Protein AF-0000000084553202 (afdb_homodimer)

Solvent-accessible surface area (backbone atoms only — not comparable to full-atom values): 31943 Å² total; per-residue (Å²): 130,77,72,73,68,42,61,58,78,82,64,84,51,64,65,49,40,56,45,45,61,64,34,61,53,46,65,11,31,56,42,36,43,31,54,36,54,50,90,89,50,60,89,74,36,32,26,21,43,35,38,32,34,42,32,64,50,54,76,93,43,52,76,84,65,47,74,71,50,74,67,50,38,50,49,51,35,64,75,45,33,73,57,29,26,34,38,41,38,33,28,66,27,53,35,38,34,39,38,33,25,40,58,40,43,35,28,56,40,51,36,40,49,76,46,42,68,52,52,51,50,27,66,76,67,73,48,78,68,46,31,41,36,34,37,31,69,15,12,37,34,40,38,27,25,60,41,78,48,76,43,42,76,48,72,82,85,80,80,71,93,64,79,84,70,71,54,60,64,53,44,41,68,68,64,36,85,58,57,46,34,38,98,85,69,40,77,27,63,71,48,28,54,50,30,54,74,67,43,55,32,68,50,22,28,50,34,50,51,49,42,63,74,74,42,90,68,88,57,49,69,58,22,54,55,45,52,70,50,58,62,88,75,26,45,67,22,24,53,49,18,37,47,44,37,20,72,69,47,51,79,87,47,44,67,59,48,56,50,47,44,55,48,48,46,55,56,41,47,69,65,73,36,58,69,13,63,34,46,43,60,38,49,46,41,48,46,17,49,43,27,30,53,47,52,54,53,48,52,49,57,71,70,102,132,80,71,72,69,41,63,60,78,80,64,84,51,64,65,48,40,55,43,47,61,64,34,61,53,46,66,11,31,57,41,36,44,32,55,36,54,50,90,91,49,60,88,74,35,30,25,21,43,34,38,33,33,40,34,66,52,50,79,92,41,51,73,84,65,47,75,71,51,71,67,50,39,49,48,50,35,65,74,43,35,74,55,27,26,33,38,40,37,33,27,67,26,53,35,36,34,39,40,33,24,42,57,39,43,35,27,57,40,48,34,40,49,75,47,42,69,52,51,50,50,27,66,75,67,73,47,78,66,45,33,42,34,34,37,32,68,14,12,36,35,40,38,28,25,59,41,78,47,75,45,43,74,49,71,78,85,79,81,71,91,62,78,81,71,77,50,58,66,60,42,39,65,68,64,38,85,58,60,46,36,38,98,85,69,41,76,28,63,70,49,29,54,50,30,55,72,66,43,56,32,67,51,22,27,50,35,51,52,49,42,62,74,72,43,89,67,87,55,48,69,59,22,54,56,46,52,69,50,59,63,88,76,27,46,66,21,24,52,50,18,37,47,45,37,20,71,67,48,48,78,86,49,44,67,58,48,56,51,46,45,54,50,48,46,53,57,41,47,69,65,74,36,57,70,13,63,34,47,42,59,39,50,46,43,49,46,16,49,43,28,28,52,47,53,55,54,48,52,48,56,71,68,101

pLDDT: mean 82.3, std 14.86, range [34.06, 97.94]

Radius of gyration: 25.88 Å; Cα contacts (8 Å, |Δi|>4): 1121; chains: 2; bounding box: 62×81×67 Å

Organism: NCBI:txid1418104

Secondary structure (DSSP, 8-state):
--GGG-SSPPPS-HHIIIIIITTTTTTEEEEEEEEE--TTS-TTS--EEEEEEE-SS-TTS-GGGS-S-HHHHHHHHHHTGGGGEEEEEEES--EEEEEE-SS--EEEEEEEE--HHHHHHHHHHTS--EEEEEEETTEEEEEEESEEEEEESSS-----------HHHHHHHHH--SSSB-TTSSB-HHHHHHHHHH--HHHHHHHHHHHHHH-----HHHHHHHHTS-HHHHHHHHHHHHHHHHHH--GGGHHHHHHHHHHHHHHHHHTT--THHHHHHHHHHHHHHHHHHHHHHHHHHHH-/--GGG-SSPPPS-HHIIIIIITTTTTTEEEEEEEEEPPTTS-TTS--EEEEEEE-SS-TTS-GGGS-S-HHHHHHHHHHTGGGGEEEEEEES--EEEEEE-SS--EEEEEEEE--HHHHHHHHHHTS--EEEEEEETTEEEEEEESEEEEEESSS-----------HHHHHHHHH--SSSB-TTSSB-HHHHHHHHHH--HHHHHHHHHHHHHH-----HHHHHHHHTS-HHHHHHHHHHHHHHHHHH--GGGHHHHHHHHHHHHHHHHHTT--THHHHHHHHHHHHHHHHHHHHHHHHHHHH-

Foldseek 3Di:
DQLLPAPDDQDPDLCCVFPASVFLQAFKFWDDWDFADDPPDDRPDTFKIKTKIQGLDPSVAPLVNDDDDPVVSNVVSVVCRLQRIKIKIFGRWDDKDDDFLPPGRTFHHKYWDDFLVLVVVCVVVVDDWIWMKTDDLTAIMIIIGRDIDMDTPDDDDDRDSDDDDNCLLVVCQVVVPCQQAHPVSHGPLVSLVVCLVDNWQVSVLSSLSCCVPPHPDQDLVSLVVLCPDACVGRVRNVLSSLLSCLVRNAPVCQVVLVVSLVNLQVRCVVVVNRNSVSHHSNVSSVRSNRSRVSVVVVVVVVVD/DQLLPAPDDQDPDLCCVQPASVFLQAFKFWDDWDFADDPPDDRPDTFKIKTKIQGLDPSVAGLVRDDDDPVVSNVVSVVCSLQRIKIKIFGRWDDKDDDFLPPGRTFHHKYWDDFLVLVVVCVVVVDDWIWMKTDDLQAIMIIIGDDIDMDTPDDGDDRDSDDDPNCQLVVCLVVVPCQQAHPVSHGDLVSLVVCLVDNWQVSVLSSLSCCVVPHPDQDLVSLVVLCPDACVGRVRNVLSSLLSCLVRNAPVCQVVLVVSLVNLQVRCVVVVNRNSVSHHSNVSSVRSNRSRVSVVVVVVVVVD

Nearest PDB structures (foldseek):
  6xte-assembly1_A  TM=4.884E-01  e=3.439E+00  Homo sapiens
  4k92-assembly2_B  TM=4.529E-01  e=7.800E+00  Homo sapiens
  6xte-assembly1_A  TM=4.624E-01  e=3.490E+00  Homo sapiens

Structure (mmCIF, N/CA/C/O backbone):
data_AF-0000000084553202-model_v1
#
loop_
_entity.id
_entity.type
_entity.pdbx_description
1 polymer 'Uncharacterized protein'
#
loop_
_atom_site.group_PDB
_atom_site.id
_atom_site.type_symbol
_atom_site.label_atom_id
_atom_site.label_alt_id
_atom_site.label_comp_id
_atom_site.label_asym_id
_atom_site.label_entity_id
_atom_site.label_seq_id
_atom_site.pdbx_PDB_ins_code
_atom_site.Cartn_x
_atom_site.Cartn_y
_atom_site.Cartn_z
_atom_site.occupancy
_atom_site.B_iso_or_equiv
_atom_site.auth_seq_id
_atom_site.auth_comp_id
_atom_site.auth_asym_id
_atom_site.auth_atom_id
_atom_site.pdbx_PDB_model_num
ATOM 1 N N . MET A 1 1 ? -6.328 -19.922 -14.875 1 36 1 MET A N 1
ATOM 2 C CA . MET A 1 1 ? -5.336 -19.062 -14.242 1 36 1 MET A CA 1
ATOM 3 C C . MET A 1 1 ? -4.258 -19.891 -13.547 1 36 1 MET A C 1
ATOM 5 O O . MET A 1 1 ? -4.559 -20.875 -12.883 1 36 1 MET A O 1
ATOM 9 N N . TYR A 1 2 ? -3.062 -19.906 -14.086 1 39.97 2 TYR A N 1
ATOM 10 C CA . TYR A 1 2 ? -1.922 -20.797 -13.891 1 39.97 2 TYR A CA 1
ATOM 11 C C . TYR A 1 2 ? -1.411 -20.703 -12.453 1 39.97 2 TYR A C 1
ATOM 13 O O . TYR A 1 2 ? -1.006 -19.641 -11.992 1 39.97 2 TYR A O 1
ATOM 21 N N . ASN A 1 3 ? -1.91 -21.609 -11.586 1 44.84 3 ASN A N 1
ATOM 22 C CA . ASN A 1 3 ? -1.475 -21.906 -10.227 1 44.84 3 ASN A CA 1
ATOM 23 C C . ASN A 1 3 ? 0.047 -21.938 -10.117 1 44.84 3 ASN A C 1
ATOM 25 O O . ASN A 1 3 ? 0.594 -22.062 -9.023 1 44.84 3 ASN A O 1
ATOM 29 N N . GLY A 1 4 ? 0.772 -21.719 -11.188 1 54.06 4 GLY A N 1
ATOM 30 C CA . GLY A 1 4 ? 2.213 -21.922 -11.133 1 54.06 4 GLY A CA 1
ATOM 31 C C . GLY A 1 4 ? 2.969 -20.656 -10.742 1 54.06 4 GLY A C 1
ATOM 32 O O . GLY A 1 4 ? 4.199 -20.656 -10.703 1 54.06 4 GLY A O 1
ATOM 33 N N . GLU A 1 5 ? 2.219 -19.766 -10.234 1 77.31 5 GLU A N 1
ATOM 34 C CA . GLU A 1 5 ? 2.934 -18.516 -10 1 77.31 5 GLU A CA 1
ATOM 35 C C . GLU A 1 5 ? 3.248 -18.312 -8.523 1 77.31 5 GLU A C 1
ATOM 37 O O . GLU A 1 5 ? 3.658 -17.234 -8.102 1 77.31 5 GLU A O 1
ATOM 42 N N . ASN A 1 6 ? 3.074 -19.547 -7.84 1 86.88 6 ASN A N 1
ATOM 43 C CA . ASN A 1 6 ? 3.508 -19.516 -6.449 1 86.88 6 ASN A CA 1
ATOM 44 C C . ASN A 1 6 ? 5.027 -19.609 -6.332 1 86.88 6 ASN A C 1
ATOM 46 O O . ASN A 1 6 ? 5.668 -20.359 -7.074 1 86.88 6 ASN A O 1
ATOM 50 N N . GLU A 1 7 ? 5.602 -18.922 -5.375 1 88.81 7 GLU A N 1
ATOM 51 C CA . GLU A 1 7 ? 7.051 -18.859 -5.25 1 88.81 7 GLU A CA 1
ATOM 52 C C . GLU A 1 7 ? 7.551 -19.734 -4.105 1 88.81 7 GLU A C 1
ATOM 54 O O . GLU A 1 7 ? 8.75 -19.797 -3.842 1 88.81 7 GLU A O 1
ATOM 59 N N . ILE A 1 8 ? 6.617 -20.406 -3.451 1 89.5 8 ILE A N 1
ATOM 60 C CA . ILE A 1 8 ? 6.973 -21.297 -2.348 1 89.5 8 ILE A CA 1
ATOM 61 C C . ILE A 1 8 ? 6.281 -22.641 -2.525 1 89.5 8 ILE A C 1
ATOM 63 O O . ILE A 1 8 ? 5.402 -22.797 -3.377 1 89.5 8 ILE A O 1
ATOM 67 N N . GLU A 1 9 ? 6.723 -23.531 -1.648 1 85.5 9 GLU A N 1
ATOM 68 C CA . GLU A 1 9 ? 6 -24.797 -1.599 1 85.5 9 GLU A CA 1
ATOM 69 C C . GLU A 1 9 ? 4.637 -24.641 -0.936 1 85.5 9 GLU A C 1
ATOM 71 O O . GLU A 1 9 ? 4.473 -23.797 -0.038 1 85.5 9 GLU A O 1
ATOM 76 N N . CYS A 1 10 ? 3.76 -25.422 -1.354 1 88.12 10 CYS A N 1
ATOM 77 C CA . CYS A 1 10 ? 2.4 -25.328 -0.833 1 88.12 10 CYS A CA 1
ATOM 78 C C . CYS A 1 10 ? 2.377 -25.562 0.672 1 88.12 10 CYS A C 1
ATOM 80 O O . CYS A 1 10 ? 2.836 -26.609 1.147 1 88.12 10 CYS A O 1
ATOM 82 N N . PRO A 1 11 ? 1.833 -24.656 1.366 1 88.81 11 PRO A N 1
ATOM 83 C CA . PRO A 1 11 ? 1.708 -24.875 2.809 1 88.81 11 PRO A CA 1
ATOM 84 C C . PRO A 1 11 ? 0.865 -26.109 3.146 1 88.81 11 PRO A C 1
ATOM 86 O O . PRO A 1 11 ? -0.083 -26.422 2.426 1 88.81 11 PRO A O 1
ATOM 89 N N . LYS A 1 12 ? 1.057 -26.703 4.305 1 85.69 12 LYS A N 1
ATOM 90 C CA . LYS A 1 12 ? 0.438 -27.969 4.684 1 85.69 12 LYS A CA 1
ATOM 91 C C . LYS A 1 12 ? -0.979 -27.75 5.207 1 85.69 12 LYS A C 1
ATOM 93 O O . LYS A 1 12 ? -1.788 -28.688 5.223 1 85.69 12 LYS A O 1
ATOM 98 N N . ASP A 1 13 ? -1.317 -26.672 5.59 1 88.94 13 ASP A N 1
ATOM 99 C CA . ASP A 1 13 ? -2.645 -26.391 6.121 1 88.94 13 ASP A CA 1
ATOM 100 C C . ASP A 1 13 ? -3.727 -26.656 5.078 1 88.94 13 ASP A C 1
ATOM 102 O O . ASP A 1 13 ? -3.699 -26.094 3.984 1 88.94 13 ASP A O 1
ATOM 106 N N . LYS A 1 14 ? -4.641 -27.469 5.418 1 86 14 LYS A N 1
ATOM 107 C CA . LYS A 1 14 ? -5.637 -27.953 4.461 1 86 14 LYS A CA 1
ATOM 108 C C . LYS A 1 14 ? -6.508 -26.797 3.959 1 86 14 LYS A C 1
ATOM 110 O O . LYS A 1 14 ? -6.957 -26.812 2.811 1 86 14 LYS A O 1
ATOM 115 N N . TYR A 1 15 ? -6.832 -25.859 4.816 1 88.38 15 TYR A N 1
ATOM 116 C CA . TYR A 1 15 ? -7.664 -24.734 4.41 1 88.38 15 TYR A CA 1
ATOM 117 C C . TYR A 1 15 ? -6.91 -23.812 3.451 1 88.38 15 TYR A C 1
ATOM 119 O O . TYR A 1 15 ? -7.484 -23.312 2.4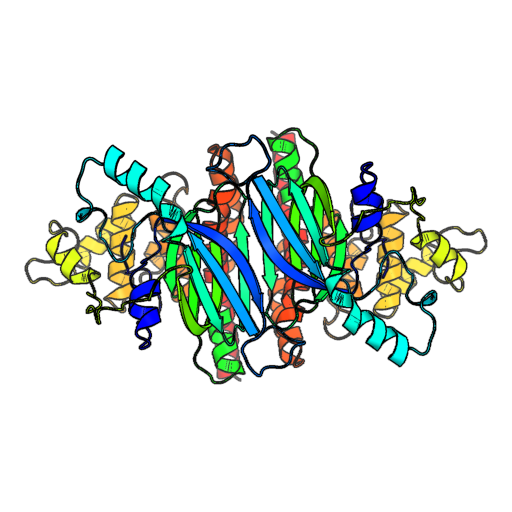8 1 88.38 15 TYR A O 1
ATOM 127 N N . ILE A 1 16 ? -5.637 -23.594 3.697 1 91.94 16 ILE A N 1
ATOM 128 C CA . ILE A 1 16 ? -4.797 -22.812 2.799 1 91.94 16 ILE A CA 1
ATOM 129 C C . ILE A 1 16 ? -4.703 -23.5 1.441 1 91.94 16 ILE A C 1
ATOM 131 O O . ILE A 1 16 ? -4.887 -22.859 0.399 1 91.94 16 ILE A O 1
ATOM 135 N N . LYS A 1 17 ? -4.473 -24.75 1.492 1 87.12 17 LYS A N 1
ATOM 136 C CA . LYS A 1 17 ? -4.324 -25.516 0.264 1 87.12 17 LYS A CA 1
ATOM 137 C C . LYS A 1 17 ? -5.59 -25.453 -0.582 1 87.12 17 LYS A C 1
ATOM 139 O O . LYS A 1 17 ? -5.531 -25.188 -1.783 1 87.12 17 LYS A O 1
ATOM 144 N N . TYR A 1 18 ? -6.68 -25.609 0.049 1 84.38 18 TYR A N 1
ATOM 145 C CA . TYR A 1 18 ? -7.941 -25.719 -0.672 1 84.38 18 TYR A CA 1
ATOM 146 C C . TYR A 1 18 ? -8.414 -24.344 -1.149 1 84.38 18 TYR A C 1
ATOM 148 O O . TYR A 1 18 ? -8.844 -24.203 -2.295 1 84.38 18 TYR A O 1
ATOM 156 N N . TYR A 1 19 ? -8.367 -23.391 -0.329 1 86.38 19 TYR A N 1
ATOM 157 C CA . TYR A 1 19 ? -9.047 -22.125 -0.635 1 86.38 19 TYR A CA 1
ATOM 158 C C . TYR A 1 19 ? -8.078 -21.109 -1.223 1 86.38 19 TYR A C 1
ATOM 160 O O . TYR A 1 19 ? -8.445 -20.344 -2.105 1 86.38 19 TYR A O 1
ATOM 168 N N . LEU A 1 20 ? -6.867 -21.047 -0.706 1 91.12 20 LEU A N 1
ATOM 169 C CA . LEU A 1 20 ? -5.934 -20.016 -1.163 1 91.12 20 LEU A CA 1
ATOM 170 C C . LEU A 1 20 ? -5.051 -20.547 -2.287 1 91.12 20 LEU A C 1
ATOM 172 O O . LEU A 1 20 ? -4.957 -19.938 -3.352 1 91.12 20 LEU A O 1
ATOM 176 N N . TRP A 1 21 ? -4.492 -21.703 -2.117 1 88.75 21 TRP A N 1
ATOM 177 C CA . TRP A 1 21 ? -3.557 -22.266 -3.088 1 88.75 21 TRP A CA 1
ATOM 178 C C . TRP A 1 21 ? -4.266 -22.609 -4.398 1 88.75 21 TRP A C 1
ATOM 180 O O . TRP A 1 21 ? -3.721 -22.375 -5.48 1 88.75 21 TRP A O 1
ATOM 190 N N . SER A 1 22 ? -5.477 -23.078 -4.297 1 82 22 SER A N 1
ATOM 191 C CA . SER A 1 22 ? -6.227 -23.5 -5.484 1 82 22 SER A CA 1
ATOM 192 C C . SER A 1 22 ? -6.918 -22.297 -6.137 1 82 22 SER A C 1
ATOM 194 O O . SER A 1 22 ? -7.586 -22.453 -7.164 1 82 22 SER A O 1
ATOM 196 N N . ASP A 1 23 ? -6.887 -21.078 -5.5 1 85.75 23 ASP A N 1
ATOM 197 C CA . ASP A 1 23 ? -7.496 -19.859 -6.02 1 85.75 23 ASP A CA 1
ATOM 198 C C . ASP A 1 23 ? -9.016 -19.984 -6.086 1 85.75 23 ASP A C 1
ATOM 200 O O . ASP A 1 23 ? -9.625 -19.641 -7.098 1 85.75 23 ASP A O 1
ATOM 204 N N . TYR A 1 24 ? -9.469 -20.484 -5.031 1 80.62 24 TYR A N 1
ATOM 205 C CA . TYR A 1 24 ? -10.898 -20.734 -4.918 1 80.62 24 TYR A CA 1
ATOM 206 C C . TYR A 1 24 ? -11.695 -19.453 -5.125 1 80.62 24 TYR A C 1
ATOM 208 O O . TYR A 1 24 ? -12.805 -19.484 -5.668 1 80.62 24 TYR A O 1
ATOM 216 N N . PHE A 1 25 ? -11.203 -18.406 -4.828 1 86.06 25 PHE A N 1
ATOM 217 C CA . PHE A 1 25 ? -11.953 -17.156 -4.801 1 86.06 25 PHE A CA 1
ATOM 218 C C . PHE A 1 25 ? -11.695 -16.344 -6.062 1 86.06 25 PHE A C 1
ATOM 220 O O . PHE A 1 25 ? -11.969 -15.141 -6.102 1 86.06 25 PHE A O 1
ATOM 227 N N . HIS A 1 26 ? -11.188 -16.906 -7.02 1 83.81 26 HIS A N 1
ATOM 228 C CA . HIS A 1 26 ? -11.047 -16.234 -8.297 1 83.81 26 HIS A CA 1
ATOM 229 C C . HIS A 1 26 ? -12.375 -15.641 -8.766 1 83.81 26 HIS A C 1
ATOM 231 O O . HIS A 1 26 ? -13.422 -16.25 -8.594 1 83.81 26 HIS A O 1
ATOM 237 N N . ASP A 1 27 ? -12.375 -14.281 -9.188 1 78.81 27 ASP A N 1
ATOM 238 C CA . ASP A 1 27 ? -13.508 -13.516 -9.695 1 78.81 27 ASP A CA 1
ATOM 239 C C . ASP A 1 27 ? -14.461 -13.125 -8.57 1 78.81 27 ASP A C 1
ATOM 241 O O . ASP A 1 27 ? -15.641 -12.859 -8.812 1 78.81 27 ASP A O 1
ATOM 245 N N . SER A 1 28 ? -14.047 -13.305 -7.371 1 86.81 28 SER A N 1
ATOM 246 C CA . SER A 1 28 ? -14.828 -12.812 -6.238 1 86.81 28 SER A CA 1
ATOM 247 C C . SER A 1 28 ? -14.602 -11.32 -6.02 1 86.81 28 SER A C 1
ATOM 249 O O . SER A 1 28 ? -13.766 -10.711 -6.695 1 86.81 28 SER A O 1
ATOM 251 N N . LYS A 1 29 ? -15.391 -10.805 -5.113 1 88.69 29 LYS A N 1
ATOM 252 C CA . LYS A 1 29 ? -15.273 -9.398 -4.754 1 88.69 29 LYS A CA 1
ATOM 253 C C . LYS A 1 29 ? -14.805 -9.234 -3.311 1 88.69 29 LYS A C 1
ATOM 255 O O . LYS A 1 29 ? -15.32 -9.906 -2.41 1 88.69 29 LYS A O 1
ATOM 260 N N . ILE A 1 30 ? -13.812 -8.414 -3.104 1 93 30 ILE A N 1
ATOM 261 C CA . ILE A 1 30 ? -13.414 -8.055 -1.748 1 93 30 ILE A CA 1
ATOM 262 C C . ILE A 1 30 ? -14.312 -6.938 -1.224 1 93 30 ILE A C 1
ATOM 264 O O . ILE A 1 30 ? -14.258 -5.809 -1.716 1 93 30 ILE A O 1
ATOM 268 N N . LYS A 1 31 ? -15.023 -7.168 -0.207 1 90.75 31 LYS A N 1
ATOM 269 C CA . LYS A 1 31 ? -16.016 -6.219 0.286 1 90.75 31 LYS A CA 1
ATOM 270 C C . LYS A 1 31 ? -15.453 -5.359 1.41 1 90.75 31 LYS A C 1
ATOM 272 O O . LYS A 1 31 ? -15.633 -4.141 1.423 1 90.75 31 LYS A O 1
ATOM 277 N N . THR A 1 32 ? -14.859 -6.066 2.395 1 94.19 32 THR A N 1
ATOM 278 C CA . THR A 1 32 ? -14.359 -5.348 3.562 1 94.19 32 THR A CA 1
ATOM 279 C C . THR A 1 32 ? -13.023 -5.922 4.02 1 94.19 32 THR A C 1
ATOM 281 O O . THR A 1 32 ? -12.742 -7.105 3.812 1 94.19 32 THR A O 1
ATOM 284 N N . VAL A 1 33 ? -12.203 -5.055 4.547 1 95.81 33 VAL A N 1
ATOM 285 C CA . VAL A 1 33 ? -11.008 -5.398 5.309 1 95.81 33 VAL A CA 1
ATOM 286 C C . VAL A 1 33 ? -11.18 -4.953 6.762 1 95.81 33 VAL A C 1
ATOM 288 O O . VAL A 1 33 ? -11.453 -3.783 7.031 1 95.81 33 VAL A O 1
ATOM 291 N N . GLU A 1 34 ? -11.023 -5.883 7.652 1 95 34 GLU A N 1
ATOM 292 C CA . GLU A 1 34 ? -11.164 -5.598 9.078 1 95 34 GLU A CA 1
ATOM 293 C C . GLU A 1 34 ? -9.891 -5.941 9.844 1 95 34 GLU A C 1
ATOM 295 O O . GLU A 1 34 ? -9.25 -6.957 9.57 1 95 34 GLU A O 1
ATOM 300 N N . PHE A 1 35 ? -9.5 -5.074 10.703 1 92.06 35 PHE A N 1
ATOM 301 C CA . PHE A 1 35 ? -8.375 -5.32 11.602 1 92.06 35 PHE A CA 1
ATOM 302 C C . PHE A 1 35 ? -8.867 -5.629 13.008 1 92.06 35 PHE A C 1
ATOM 304 O O . PHE A 1 35 ? -9.516 -4.797 13.641 1 92.06 35 PHE A O 1
ATOM 311 N N . SER A 1 36 ? -8.562 -6.805 13.391 1 89.94 36 SER A N 1
ATOM 312 C CA . SER A 1 36 ? -9.102 -7.262 14.664 1 89.94 36 SER A CA 1
ATOM 313 C C . SER A 1 36 ? -8.062 -8.055 15.453 1 89.94 36 SER A C 1
ATOM 315 O O . SER A 1 36 ? -6.891 -8.094 15.078 1 89.94 36 SER A O 1
ATOM 317 N N . ASN A 1 37 ? -8.508 -8.414 16.578 1 87.25 37 ASN A N 1
ATOM 318 C CA . ASN A 1 37 ? -7.668 -9.234 17.453 1 87.25 37 ASN A CA 1
ATOM 319 C C . ASN A 1 37 ? -8.141 -10.68 17.484 1 87.25 37 ASN A C 1
ATOM 321 O O . ASN A 1 37 ? -9.344 -10.953 17.5 1 87.25 37 ASN A O 1
ATOM 325 N N . SER A 1 38 ? -7.082 -11.461 17.406 1 80.81 38 SER A N 1
ATOM 326 C CA . SER A 1 38 ? -7.402 -12.867 17.641 1 80.81 38 SER A CA 1
ATOM 327 C C . SER A 1 38 ? -7.918 -13.094 19.062 1 80.81 38 SER A C 1
ATOM 329 O O . SER A 1 38 ? -7.641 -12.297 19.969 1 80.81 38 SER A O 1
ATOM 331 N N . LYS A 1 39 ? -8.656 -14.148 19.219 1 75.06 39 LYS A N 1
ATOM 332 C CA . LYS A 1 39 ? -9.195 -14.461 20.531 1 75.06 39 LYS A CA 1
ATOM 333 C C . LYS A 1 39 ? -8.078 -14.578 21.578 1 75.06 39 LYS A C 1
ATOM 335 O O . LYS A 1 39 ? -7.086 -15.281 21.344 1 75.06 39 LYS A O 1
ATOM 340 N N . GLY A 1 40 ? -8.203 -13.891 22.688 1 70.75 40 GLY A N 1
ATOM 341 C CA . GLY A 1 40 ? -7.27 -13.977 23.797 1 70.75 40 GLY A CA 1
ATOM 342 C C . GLY A 1 40 ? -6.145 -12.961 23.719 1 70.75 40 GLY A C 1
ATOM 343 O O . GLY A 1 40 ? -5.332 -12.852 24.641 1 70.75 40 GLY A O 1
ATOM 344 N N . LYS A 1 41 ? -6.004 -12.359 22.672 1 68.38 41 LYS A N 1
ATOM 345 C CA . LYS A 1 41 ? -4.926 -11.383 22.547 1 68.38 41 LYS A CA 1
ATOM 346 C C . LYS A 1 41 ? -5.359 -10.016 23.062 1 68.38 41 LYS A C 1
ATOM 348 O O . LYS A 1 41 ? -6.555 -9.75 23.203 1 68.38 41 LYS A O 1
ATOM 353 N N . ASP A 1 42 ? -4.371 -9.312 23.406 1 63.09 42 ASP A N 1
ATOM 354 C CA . ASP A 1 42 ? -4.559 -7.969 23.953 1 63.09 42 ASP A CA 1
ATOM 355 C C . ASP A 1 42 ? -5.34 -7.086 22.984 1 63.09 42 ASP A C 1
ATOM 357 O O . ASP A 1 42 ? -5.094 -7.109 21.781 1 63.09 42 ASP A O 1
ATOM 361 N N . ASN A 1 43 ? -6.258 -6.492 23.453 1 63.69 43 ASN A N 1
ATOM 362 C CA . ASN A 1 43 ? -7.266 -5.734 22.703 1 63.69 43 ASN A CA 1
ATOM 363 C C . ASN A 1 43 ? -6.68 -4.465 22.109 1 63.69 43 ASN A C 1
ATOM 365 O O . ASN A 1 43 ? -7.332 -3.793 21.297 1 63.69 43 ASN A O 1
ATOM 369 N N . TYR A 1 44 ? -5.414 -4.328 22.375 1 67.06 44 TYR A N 1
ATOM 370 C CA . TYR A 1 44 ? -4.938 -3.01 21.969 1 67.06 44 TYR A CA 1
ATOM 371 C C . TYR A 1 44 ? -4.16 -3.088 20.672 1 67.06 44 TYR A C 1
ATOM 373 O O . TYR A 1 44 ? -4.098 -2.109 19.922 1 67.06 44 TYR A O 1
ATOM 381 N N . CYS A 1 45 ? -3.695 -4.316 20.328 1 76.12 45 CYS A N 1
ATOM 382 C CA . CYS A 1 45 ? -2.896 -4.457 19.125 1 76.12 45 CYS A CA 1
ATOM 383 C C . CYS A 1 45 ? -3.484 -5.516 18.203 1 76.12 45 CYS A C 1
ATOM 385 O O . CYS A 1 45 ? -3.492 -6.703 18.531 1 76.12 45 CYS A O 1
ATOM 387 N N . PRO A 1 46 ? -3.939 -5.023 17.094 1 86.31 46 PRO A N 1
ATOM 388 C CA . PRO A 1 46 ? -4.484 -6.035 16.188 1 86.31 46 PRO A CA 1
ATOM 389 C C . PRO A 1 46 ? -3.43 -7.035 15.711 1 86.31 46 PRO A C 1
ATOM 391 O O . PRO A 1 46 ? -2.25 -6.691 15.609 1 86.31 46 PRO A O 1
ATOM 394 N N . ASP A 1 47 ? -3.861 -8.281 15.57 1 90.19 47 ASP A N 1
ATOM 395 C CA . ASP A 1 47 ? -2.975 -9.289 15 1 90.19 47 ASP A CA 1
ATOM 396 C C . ASP A 1 47 ? -3.652 -10.023 13.844 1 90.19 47 ASP A C 1
ATOM 398 O O . ASP A 1 47 ? -3.064 -10.93 13.25 1 90.19 47 ASP A O 1
ATOM 402 N N . GLN A 1 48 ? -4.879 -9.578 13.594 1 94.38 48 GLN A N 1
ATOM 403 C CA . GLN A 1 48 ? -5.66 -10.305 12.594 1 94.38 48 GLN A CA 1
ATOM 404 C C . GLN A 1 48 ? -6.195 -9.359 11.523 1 94.38 48 GLN A C 1
ATOM 406 O O . GLN A 1 48 ? -6.629 -8.242 11.828 1 94.38 48 GLN A O 1
ATOM 411 N N . VAL A 1 49 ? -6.094 -9.82 10.297 1 96.19 49 VAL A N 1
ATOM 412 C CA . VAL A 1 49 ? -6.789 -9.188 9.18 1 96.19 49 VAL A CA 1
ATOM 413 C C . VAL A 1 49 ? -7.941 -10.078 8.719 1 96.19 49 VAL A C 1
ATOM 415 O O . VAL A 1 49 ? -7.746 -11.266 8.453 1 96.19 49 VAL A O 1
ATOM 418 N N . VAL A 1 50 ? -9.102 -9.547 8.648 1 96.44 50 VAL A N 1
ATOM 419 C CA . VAL A 1 50 ? -10.266 -10.289 8.18 1 96.44 50 VAL A CA 1
ATOM 420 C C . VAL A 1 50 ? -10.75 -9.711 6.855 1 96.44 50 VAL A C 1
ATOM 422 O O . VAL A 1 50 ? -11.109 -8.531 6.777 1 96.44 50 VAL A O 1
ATOM 425 N N . LEU A 1 51 ? -10.766 -10.531 5.855 1 97 51 LEU A N 1
ATOM 426 C CA . LEU A 1 51 ? -11.32 -10.148 4.562 1 97 51 LEU A CA 1
ATOM 427 C C . LEU A 1 51 ? -12.719 -10.742 4.379 1 97 51 LEU A C 1
ATOM 429 O O . LEU A 1 51 ? -12.914 -11.945 4.574 1 97 51 LEU A O 1
ATOM 433 N N . ALA A 1 52 ? -13.617 -9.945 4.039 1 94.69 52 ALA A N 1
ATOM 434 C CA . ALA A 1 52 ? -14.922 -10.445 3.605 1 94.69 52 ALA A CA 1
ATOM 435 C C . ALA A 1 52 ? -15.008 -10.5 2.084 1 94.69 52 ALA A C 1
ATOM 437 O O . ALA A 1 52 ? -14.852 -9.484 1.408 1 94.69 52 ALA A O 1
ATOM 438 N N . LEU A 1 53 ? -15.266 -11.688 1.583 1 93 53 LEU A N 1
ATOM 439 C CA . LEU A 1 53 ? -15.359 -11.898 0.143 1 93 53 LEU A CA 1
ATOM 440 C C . LEU A 1 53 ? -16.766 -12.312 -0.26 1 93 53 LEU A C 1
ATOM 442 O O . LEU A 1 53 ? -17.422 -13.094 0.441 1 93 53 LEU A O 1
ATOM 446 N N . GLU A 1 54 ? -17.203 -11.734 -1.305 1 87.81 54 GLU A N 1
ATOM 447 C CA . GLU A 1 54 ? -18.422 -12.18 -1.963 1 87.81 54 GLU A CA 1
ATOM 448 C C . GLU A 1 54 ? -18.109 -12.992 -3.219 1 87.81 54 GLU A C 1
ATOM 450 O O . GLU A 1 54 ? -17.688 -12.43 -4.23 1 87.81 54 GLU A O 1
ATOM 455 N N . SER A 1 55 ? -18.344 -14.25 -3.125 1 80.44 55 SER A N 1
ATOM 456 C CA . SER A 1 55 ? -18 -15.125 -4.238 1 80.44 55 SER A CA 1
ATOM 457 C C . SER A 1 55 ? -19.141 -15.234 -5.23 1 80.44 55 SER A C 1
ATOM 459 O O . SER A 1 55 ? -20.312 -15.219 -4.84 1 80.44 55 SER A O 1
ATOM 461 N N . CYS A 1 56 ? -18.844 -15.086 -6.461 1 66.44 56 CYS A N 1
ATOM 462 C CA . CYS A 1 56 ? -19.859 -15.281 -7.492 1 66.44 56 CYS A CA 1
ATOM 463 C C . CYS A 1 56 ? -20.172 -16.766 -7.691 1 66.44 56 CYS A C 1
ATOM 465 O O . CYS A 1 56 ? -21.172 -17.109 -8.32 1 66.44 56 CYS A O 1
ATOM 467 N N . ILE A 1 57 ? -19.266 -17.625 -7.395 1 58.09 57 ILE A N 1
ATOM 468 C CA . ILE A 1 57 ? -19.469 -19.047 -7.684 1 58.09 57 ILE A CA 1
ATOM 469 C C . ILE A 1 57 ? -19.828 -19.797 -6.402 1 58.09 57 ILE A C 1
ATOM 471 O O . ILE A 1 57 ? -19.359 -19.438 -5.316 1 58.09 57 ILE A O 1
ATOM 475 N N . ASP A 1 58 ? -20.969 -20.406 -6.461 1 52.44 58 ASP A N 1
ATOM 476 C CA . ASP A 1 58 ? -21.172 -21.375 -5.395 1 52.44 58 ASP A CA 1
ATOM 477 C C . ASP A 1 58 ? -20.031 -22.391 -5.34 1 52.44 58 ASP A C 1
ATOM 479 O O . ASP A 1 58 ? -19.938 -23.266 -6.195 1 52.44 58 ASP A O 1
ATOM 483 N N . VAL A 1 59 ? -18.938 -22.047 -4.746 1 50.94 59 VAL A N 1
ATOM 484 C CA . VAL A 1 59 ? -17.719 -22.844 -4.711 1 50.94 59 VAL A CA 1
ATOM 485 C C . VAL A 1 59 ? -18.078 -24.312 -4.512 1 50.94 59 VAL A C 1
ATOM 487 O O . VAL A 1 59 ? -17.391 -25.203 -5.016 1 50.94 59 VAL A O 1
ATOM 490 N N . ASP A 1 60 ? -19.062 -24.562 -3.699 1 51.28 60 ASP A N 1
ATOM 491 C CA . ASP A 1 60 ? -19.391 -25.969 -3.498 1 51.28 60 ASP A CA 1
ATOM 492 C C . ASP A 1 60 ? -20.062 -26.562 -4.734 1 51.28 60 ASP A C 1
ATOM 494 O O . ASP A 1 60 ? -20.125 -27.781 -4.887 1 51.28 60 ASP A O 1
ATOM 498 N N . MET A 1 61 ? -20.547 -25.594 -5.566 1 54.59 61 MET A N 1
ATOM 499 C CA . MET A 1 61 ? -21.188 -26.094 -6.785 1 54.59 61 MET A CA 1
ATOM 500 C C . MET A 1 61 ? -20.469 -25.562 -8.023 1 54.59 61 MET A C 1
ATOM 502 O O . MET A 1 61 ? -20.312 -24.344 -8.18 1 54.59 61 MET A O 1
ATOM 506 N N . GLU A 1 62 ? -19.547 -26.188 -8.625 1 56.06 62 GLU A N 1
ATOM 507 C CA . GLU A 1 62 ? -18.922 -25.828 -9.906 1 56.06 62 GLU A CA 1
ATOM 508 C C . GLU A 1 62 ? -19.953 -25.25 -10.867 1 56.06 62 GLU A C 1
ATOM 510 O O . GLU A 1 62 ? -21.078 -25.75 -10.961 1 56.06 62 GLU A O 1
ATOM 515 N N . TRP A 1 63 ? -19.656 -23.984 -11.367 1 63.03 63 TRP A N 1
ATOM 516 C CA . TRP A 1 63 ? -20.5 -23.312 -12.352 1 63.03 63 TRP A CA 1
ATOM 517 C C . TRP A 1 63 ? -21.156 -24.328 -13.289 1 63.03 63 TRP A C 1
ATOM 519 O O . TRP A 1 63 ? -22.359 -24.25 -13.555 1 63.03 63 TRP A O 1
ATOM 529 N N . ASP A 1 64 ? -20.297 -25.328 -13.555 1 64 64 ASP A N 1
ATOM 530 C CA . ASP A 1 64 ? -20.734 -26.312 -14.531 1 64 64 ASP A CA 1
ATOM 531 C C . ASP A 1 64 ? -21.766 -27.266 -13.922 1 64 64 ASP A C 1
ATOM 533 O O . ASP A 1 64 ? -22.516 -27.922 -14.641 1 64 64 ASP A O 1
ATOM 537 N N . LYS A 1 65 ? -21.828 -27.156 -12.656 1 66.69 65 LYS A N 1
ATOM 538 C CA . LYS A 1 65 ? -22.766 -28.078 -12 1 66.69 65 LYS A CA 1
ATOM 539 C C . LYS A 1 65 ? -24.125 -27.422 -11.812 1 66.69 65 LYS A C 1
ATOM 541 O O . LYS A 1 65 ? -25.094 -28.094 -11.477 1 66.69 65 LYS A O 1
ATOM 546 N N . LEU A 1 66 ? -24.031 -26.156 -11.93 1 71.44 66 LEU A N 1
ATOM 547 C CA . LEU A 1 66 ? -25.312 -25.469 -11.875 1 71.44 66 LEU A CA 1
ATOM 548 C C . LEU A 1 66 ? -26.141 -25.781 -13.117 1 71.44 66 LEU A C 1
ATOM 550 O O . LEU A 1 66 ? -25.594 -25.906 -14.219 1 71.44 66 LEU A O 1
ATOM 554 N N . LYS A 1 67 ? -27.344 -26.078 -12.867 1 73.31 67 LYS A N 1
ATOM 555 C CA . LYS A 1 67 ? -28.25 -26.391 -13.977 1 73.31 67 LYS A CA 1
ATOM 556 C C . LYS A 1 67 ? -28.766 -25.109 -14.641 1 73.31 67 LYS A C 1
ATOM 558 O O . LYS A 1 67 ? -28.969 -24.094 -13.969 1 73.31 67 LYS A O 1
ATOM 563 N N . GLY A 1 68 ? -28.781 -25.141 -15.93 1 78.19 68 GLY A N 1
ATOM 564 C CA . GLY A 1 68 ? -29.375 -24.047 -16.672 1 78.19 68 GLY A CA 1
ATOM 565 C C . GLY A 1 68 ? -28.406 -23.328 -17.578 1 78.19 68 GLY A C 1
ATOM 566 O O . GLY A 1 68 ? -27.25 -23.766 -17.719 1 78.19 68 GLY A O 1
ATOM 567 N N . THR A 1 69 ? -28.953 -22.375 -18.25 1 81.94 69 THR A N 1
ATOM 568 C CA . THR A 1 69 ? -28.156 -21.531 -19.125 1 81.94 69 THR A CA 1
ATOM 569 C C . THR A 1 69 ? -27.266 -20.609 -18.312 1 81.94 69 THR A C 1
ATOM 571 O O . THR A 1 69 ? -27.469 -20.438 -17.109 1 81.94 69 THR A O 1
ATOM 574 N N . ASP A 1 70 ? -26.297 -20.062 -18.953 1 76.19 70 ASP A N 1
ATOM 575 C CA . ASP A 1 70 ? -25.391 -19.125 -18.297 1 76.19 70 ASP A CA 1
ATOM 576 C C . ASP A 1 70 ? -26.156 -17.969 -17.656 1 76.19 70 ASP A C 1
ATOM 578 O O . ASP A 1 70 ? -25.797 -17.516 -16.562 1 76.19 70 ASP A O 1
ATOM 582 N N . ILE A 1 71 ? -27.172 -17.609 -18.344 1 80.31 71 ILE A N 1
ATOM 583 C CA . ILE A 1 71 ? -28 -16.531 -17.828 1 80.31 71 ILE A CA 1
ATOM 584 C C . ILE A 1 71 ? -28.719 -16.984 -16.562 1 80.31 71 ILE A C 1
ATOM 586 O O . ILE A 1 71 ? -28.781 -16.25 -15.57 1 80.31 71 ILE A O 1
ATOM 590 N N . GLU A 1 72 ? -29.234 -18.234 -16.672 1 80.62 72 GLU A N 1
ATOM 591 C CA . GLU A 1 72 ? -29.938 -18.781 -15.508 1 80.62 72 GLU A CA 1
ATOM 592 C C . GLU A 1 72 ? -29 -18.984 -14.328 1 80.62 72 GLU A C 1
ATOM 594 O O . GLU A 1 72 ? -29.359 -18.688 -13.188 1 80.62 72 GLU A O 1
ATOM 599 N N . LYS A 1 73 ? -27.891 -19.453 -14.664 1 74.88 73 LYS A N 1
ATOM 600 C CA . LYS A 1 73 ? -26.859 -19.641 -13.641 1 74.88 73 LYS A CA 1
ATOM 601 C C . LYS A 1 73 ? -26.5 -18.312 -12.984 1 74.88 73 LYS A C 1
ATOM 603 O O . LYS A 1 73 ? -26.422 -18.219 -11.758 1 74.88 73 LYS A O 1
ATOM 608 N N . GLY A 1 74 ? -26.312 -17.359 -13.805 1 71.81 74 GLY A N 1
ATOM 609 C CA . GLY A 1 74 ? -26.016 -16.016 -13.312 1 71.81 74 GLY A CA 1
ATOM 610 C C . GLY A 1 74 ? -27.094 -15.461 -12.391 1 71.81 74 GLY A C 1
ATOM 611 O O . GLY A 1 74 ? -26.781 -14.93 -11.328 1 71.81 74 GLY A O 1
ATOM 612 N N . THR A 1 75 ? -28.281 -15.648 -12.828 1 76.69 75 THR A N 1
ATOM 613 C CA . THR A 1 75 ? -29.422 -15.203 -12.031 1 76.69 75 THR A CA 1
ATOM 614 C C . THR A 1 75 ? -29.453 -15.93 -10.688 1 76.69 75 THR A C 1
ATOM 616 O O . THR A 1 75 ? -29.734 -15.32 -9.656 1 76.69 75 THR A O 1
ATOM 619 N N . TYR A 1 76 ? -29.297 -17.172 -10.812 1 74.56 76 TYR A N 1
ATOM 620 C CA . TYR A 1 76 ? -29.266 -17.969 -9.594 1 74.56 76 TYR A CA 1
ATOM 621 C C . TYR A 1 76 ? -28.203 -17.469 -8.625 1 74.56 76 TYR A C 1
ATOM 623 O O . TYR A 1 76 ? -28.469 -17.312 -7.434 1 74.56 76 TYR A O 1
ATOM 631 N N . VAL A 1 77 ? -27.062 -17.25 -9.125 1 70.75 77 VAL A N 1
ATOM 632 C CA . VAL A 1 77 ? -25.953 -16.781 -8.305 1 70.75 77 VAL A CA 1
ATOM 633 C C . VAL A 1 77 ? -26.297 -15.438 -7.684 1 70.75 77 VAL A C 1
ATOM 635 O O . VAL A 1 77 ? -26.078 -15.219 -6.488 1 70.75 77 VAL A O 1
ATOM 638 N N . GLU A 1 78 ? -26.859 -14.609 -8.508 1 72.19 78 GLU A N 1
ATOM 639 C CA . GLU A 1 78 ? -27.219 -13.281 -8.023 1 72.19 78 GLU A CA 1
ATOM 640 C C . GLU A 1 78 ? -28.25 -13.367 -6.887 1 72.19 78 GLU A C 1
ATOM 642 O O . GLU A 1 78 ? -28.141 -12.656 -5.891 1 72.19 78 GLU A O 1
ATOM 647 N N . LYS A 1 79 ? -29.156 -14.242 -7.012 1 75.06 79 LYS A N 1
ATOM 648 C CA . LYS A 1 79 ? -30.219 -14.391 -6.023 1 75.06 79 LYS A CA 1
ATOM 649 C C . LYS A 1 79 ? -29.688 -15.016 -4.734 1 75.06 79 LYS A C 1
ATOM 651 O O . LYS A 1 79 ? -30.266 -14.82 -3.66 1 75.06 79 LYS A O 1
ATOM 656 N N . ASN A 1 80 ? -28.609 -15.758 -4.887 1 74 80 ASN A N 1
ATOM 657 C CA . ASN A 1 80 ? -28.125 -16.5 -3.727 1 74 80 ASN A CA 1
ATOM 658 C C . ASN A 1 80 ? -26.766 -15.969 -3.248 1 74 80 ASN A C 1
ATOM 660 O O . ASN A 1 80 ? -26.078 -16.625 -2.475 1 74 80 ASN A O 1
ATOM 664 N N . LYS A 1 81 ? -26.438 -14.82 -3.684 1 72.44 81 LYS A N 1
ATOM 665 C CA . LYS A 1 81 ? -25.141 -14.211 -3.422 1 72.44 81 LYS A CA 1
ATOM 666 C C . LYS A 1 81 ? -24.859 -14.148 -1.924 1 72.44 81 LYS A C 1
ATOM 668 O O . LYS A 1 81 ? -23.703 -14.281 -1.499 1 72.44 81 LYS A O 1
ATOM 673 N N . SER A 1 82 ? -25.891 -13.961 -1.251 1 72.94 82 SER A N 1
ATOM 674 C CA . SER A 1 82 ? -25.703 -13.828 0.191 1 72.94 82 SER A CA 1
ATOM 675 C C . SER A 1 82 ? -25.203 -15.133 0.805 1 72.94 82 SER A C 1
ATOM 677 O O . SER A 1 82 ? -24.656 -15.133 1.91 1 72.94 82 SER A O 1
ATOM 679 N N . LYS A 1 83 ? -25.391 -16.219 0.115 1 75.38 83 LYS A N 1
ATOM 680 C CA . LYS A 1 83 ? -24.969 -17.516 0.609 1 75.38 83 LYS A CA 1
ATOM 681 C C . LYS A 1 83 ? -23.469 -17.734 0.377 1 75.38 83 LYS A C 1
ATOM 683 O O . LYS A 1 83 ? -22.875 -18.641 0.945 1 75.38 83 LYS A O 1
ATOM 688 N N . TYR A 1 84 ? -22.953 -16.828 -0.341 1 80.12 84 TYR A N 1
ATOM 689 C CA . TYR A 1 84 ? -21.578 -17.062 -0.754 1 80.12 84 TYR A CA 1
ATOM 690 C C . TYR A 1 84 ? -20.656 -15.953 -0.274 1 80.12 84 TYR A C 1
ATOM 692 O O . TYR A 1 84 ? -19.828 -15.445 -1.04 1 80.12 84 TYR A O 1
ATOM 700 N N . ILE A 1 85 ? -20.922 -15.586 0.888 1 87.38 85 ILE A N 1
ATOM 701 C CA . ILE A 1 85 ? -20.047 -14.625 1.554 1 87.38 85 ILE A CA 1
ATOM 702 C C . ILE A 1 85 ? -19.141 -15.352 2.531 1 87.38 85 ILE A C 1
ATOM 704 O O . ILE A 1 85 ? -19.594 -16.125 3.375 1 87.38 85 ILE A O 1
ATOM 708 N N . TYR A 1 86 ? -17.922 -15.125 2.371 1 90.88 86 TYR A N 1
ATOM 709 C CA . TYR A 1 86 ? -16.891 -15.766 3.191 1 90.88 86 TYR A CA 1
ATOM 710 C C . TYR A 1 86 ? -16.094 -14.734 3.971 1 90.88 86 TYR A C 1
ATOM 712 O O . TYR A 1 86 ? -15.852 -13.625 3.479 1 90.88 86 TYR A O 1
ATOM 720 N N . LYS A 1 87 ? -15.711 -15.109 5.156 1 94 87 LYS A N 1
ATOM 721 C CA . LYS A 1 87 ? -14.727 -14.352 5.93 1 94 87 LYS A CA 1
ATOM 722 C C . LYS A 1 87 ? -13.414 -15.117 6.047 1 94 87 LYS A C 1
ATOM 724 O O . LYS A 1 87 ? -13.391 -16.234 6.559 1 94 87 LYS A O 1
ATOM 729 N N . LEU A 1 88 ? -12.43 -14.562 5.484 1 96.44 88 LEU A N 1
ATOM 730 C CA . LEU A 1 88 ? -11.07 -15.102 5.598 1 96.44 88 LEU A CA 1
ATOM 731 C C . LEU A 1 88 ? -10.328 -14.461 6.766 1 96.44 88 LEU A C 1
ATOM 733 O O . LEU A 1 88 ? -10.133 -13.242 6.789 1 96.44 88 LEU A O 1
ATOM 737 N N . TYR A 1 89 ? -9.93 -15.242 7.707 1 96.38 89 TYR A N 1
ATOM 738 C CA . TYR A 1 89 ? -9.227 -14.773 8.891 1 96.38 89 TYR A CA 1
ATOM 739 C C . TYR A 1 89 ? -7.734 -15.078 8.797 1 96.38 89 TYR A C 1
ATOM 741 O O . TYR A 1 89 ? -7.32 -16.234 8.945 1 96.38 89 TYR A O 1
ATOM 749 N N . PHE A 1 90 ? -6.949 -14.102 8.555 1 97.5 90 PHE A N 1
ATOM 750 C CA . PHE A 1 90 ? -5.496 -14.195 8.641 1 97.5 90 PHE A CA 1
ATOM 751 C C . PHE A 1 90 ? -5.016 -13.773 10.023 1 97.5 90 PHE A C 1
ATOM 753 O O . PHE A 1 90 ? -5.262 -12.641 10.461 1 97.5 90 PHE A O 1
ATOM 760 N N . SER A 1 91 ? -4.336 -14.617 10.727 1 95 91 SER A N 1
ATOM 761 C CA . SER A 1 91 ? -3.939 -14.328 12.102 1 95 91 SER A CA 1
ATOM 762 C C . SER A 1 91 ? -2.422 -14.289 12.242 1 95 91 SER A C 1
ATOM 764 O O . SER A 1 91 ? -1.699 -14.828 11.398 1 95 91 SER A O 1
ATOM 766 N N . ASP A 1 92 ? -1.978 -13.664 13.328 1 93.94 92 ASP A N 1
ATOM 767 C CA . ASP A 1 92 ? -0.557 -13.406 13.531 1 93.94 92 ASP A CA 1
ATOM 768 C C . ASP A 1 92 ? 0.055 -12.703 12.32 1 93.94 92 ASP A C 1
ATOM 770 O O . ASP A 1 92 ? 1.048 -13.172 11.766 1 93.94 92 ASP A O 1
ATOM 774 N N . CYS A 1 93 ? -0.709 -11.719 11.891 1 95.19 93 CYS A N 1
ATOM 775 C CA . CYS A 1 93 ? -0.291 -10.953 10.719 1 95.19 93 CYS A CA 1
ATOM 776 C C . CYS A 1 93 ? 0.856 -10.016 11.07 1 95.19 93 CYS A C 1
ATOM 778 O O . CYS A 1 93 ? 0.89 -9.445 12.156 1 95.19 93 CYS A O 1
ATOM 780 N N . LYS A 1 94 ? 1.774 -9.797 10.125 1 93.31 94 LYS A N 1
ATOM 781 C CA . LYS A 1 94 ? 2.938 -8.945 10.367 1 93.31 94 LYS A CA 1
ATOM 782 C C . LYS A 1 94 ? 3.006 -7.809 9.352 1 93.31 94 LYS A C 1
ATOM 784 O O . LYS A 1 94 ? 3.736 -6.836 9.555 1 93.31 94 LYS A O 1
ATOM 789 N N . TYR A 1 95 ? 2.314 -7.961 8.344 1 93.75 95 TYR A N 1
ATOM 790 C CA . TYR A 1 95 ? 2.369 -6.98 7.266 1 93.75 95 TYR A CA 1
ATOM 791 C C . TYR A 1 95 ? 1.086 -7 6.445 1 93.75 95 TYR A C 1
ATOM 793 O O . TYR A 1 95 ? 0.533 -8.07 6.172 1 93.75 95 TYR A O 1
ATOM 801 N N . PHE A 1 96 ? 0.597 -5.891 6.113 1 95.38 96 PHE A N 1
ATOM 802 C CA . PHE A 1 96 ? -0.572 -5.699 5.262 1 95.38 96 PHE A CA 1
ATOM 803 C C . PHE A 1 96 ? -0.374 -4.512 4.328 1 95.38 96 PHE A C 1
ATOM 805 O O . PHE A 1 96 ? 0.086 -3.449 4.754 1 95.38 96 PHE A O 1
ATOM 812 N N . ASN A 1 97 ? -0.646 -4.664 3.057 1 97 97 ASN A N 1
ATOM 813 C CA . ASN A 1 97 ? -0.652 -3.58 2.082 1 97 97 ASN A CA 1
ATOM 814 C C . ASN A 1 97 ? -1.766 -3.758 1.054 1 97 97 ASN A C 1
ATOM 816 O O . ASN A 1 97 ? -1.855 -4.801 0.402 1 97 97 ASN A O 1
ATOM 820 N N . TYR A 1 98 ? -2.666 -2.871 0.965 1 96.88 98 TYR A N 1
ATOM 821 C CA . TYR A 1 98 ? -3.705 -2.848 -0.058 1 96.88 98 TYR A CA 1
ATOM 822 C C . TYR A 1 98 ? -3.639 -1.562 -0.875 1 96.88 98 TYR A C 1
ATOM 824 O O . TYR A 1 98 ? -3.963 -0.484 -0.372 1 96.88 98 TYR A O 1
ATOM 832 N N . GLU A 1 99 ? -3.174 -1.658 -2.072 1 95.81 99 GLU A N 1
ATOM 833 C CA . GLU A 1 99 ? -3.057 -0.52 -2.979 1 95.81 99 GLU A CA 1
ATOM 834 C C . GLU A 1 99 ? -3.926 -0.708 -4.219 1 95.81 99 GLU A C 1
ATOM 836 O O . GLU A 1 99 ? -3.826 -1.729 -4.902 1 95.81 99 GLU A O 1
ATOM 841 N N . LYS A 1 100 ? -4.82 0.267 -4.488 1 92.81 100 LYS A N 1
ATOM 842 C CA . LYS A 1 100 ? -5.715 0.108 -5.629 1 92.81 100 LYS A CA 1
ATOM 843 C C . LYS A 1 100 ? -6.203 1.461 -6.137 1 92.81 100 LYS A C 1
ATOM 845 O O . LYS A 1 100 ? -6.234 2.438 -5.387 1 92.81 100 LYS A O 1
ATOM 850 N N . SER A 1 101 ? -6.656 1.566 -7.359 1 88.62 101 SER A N 1
ATOM 851 C CA . SER A 1 101 ? -7.207 2.76 -7.992 1 88.62 101 SER A CA 1
ATOM 852 C C . SER A 1 101 ? -8.719 2.838 -7.805 1 88.62 101 SER A C 1
ATOM 854 O O . SER A 1 101 ? -9.375 3.723 -8.359 1 88.62 101 SER A O 1
ATOM 856 N N . ILE A 1 102 ? -9.266 2.072 -7.117 1 85.06 102 ILE A N 1
ATOM 857 C CA . ILE A 1 102 ? -10.672 2.023 -6.727 1 85.06 102 ILE A CA 1
ATOM 858 C C . ILE A 1 102 ? -11.555 1.998 -7.973 1 85.06 102 ILE A C 1
ATOM 860 O O . ILE A 1 102 ? -12.398 2.877 -8.156 1 85.06 102 ILE A O 1
ATOM 864 N N . ILE A 1 103 ? -11.391 1.11 -8.875 1 82.75 103 ILE A N 1
ATOM 865 C CA . ILE A 1 103 ? -12.219 0.971 -10.07 1 82.75 103 ILE A CA 1
ATOM 866 C C . ILE A 1 103 ? -12.922 -0.382 -10.055 1 82.75 103 ILE A C 1
ATOM 868 O O . ILE A 1 103 ? -13.906 -0.583 -10.766 1 82.75 103 ILE A O 1
ATOM 872 N N . ALA A 1 104 ? -12.391 -1.237 -9.312 1 80.88 104 ALA A N 1
ATOM 873 C CA . ALA A 1 104 ? -12.953 -2.582 -9.211 1 80.88 104 ALA A CA 1
ATOM 874 C C . ALA A 1 104 ? -12.633 -3.209 -7.859 1 80.88 104 ALA A C 1
ATOM 876 O O . ALA A 1 104 ? -11.789 -2.701 -7.117 1 80.88 104 ALA A O 1
ATOM 877 N N . ASN A 1 105 ? -13.305 -4.094 -7.48 1 80.12 105 ASN A N 1
ATOM 878 C CA . ASN A 1 105 ? -13.062 -4.859 -6.266 1 80.12 105 ASN A CA 1
ATOM 879 C C . ASN A 1 105 ? -12.875 -6.344 -6.566 1 80.12 105 ASN A C 1
ATOM 881 O O . ASN A 1 105 ? -12.992 -7.184 -5.672 1 80.12 105 ASN A O 1
ATOM 885 N N . ASP A 1 106 ? -12.508 -6.539 -7.719 1 85.94 106 ASP A N 1
ATOM 886 C CA . ASP A 1 106 ? -12.469 -7.918 -8.195 1 85.94 106 ASP A CA 1
ATOM 887 C C . ASP A 1 106 ? -11.188 -8.617 -7.746 1 85.94 106 ASP A C 1
ATOM 889 O O . ASP A 1 106 ? -10.094 -8.062 -7.863 1 85.94 106 ASP A O 1
ATOM 893 N N . TYR A 1 107 ? -11.453 -9.758 -7.219 1 88.88 107 TYR A N 1
ATOM 894 C CA . TYR A 1 107 ? -10.383 -10.703 -6.941 1 88.88 107 TYR A CA 1
ATOM 895 C C . TYR A 1 107 ? -10.031 -11.508 -8.188 1 88.88 107 TYR A C 1
ATOM 897 O O . TYR A 1 107 ? -10.828 -12.336 -8.648 1 88.88 107 TYR A O 1
ATOM 905 N N . ILE A 1 108 ? -8.867 -11.281 -8.695 1 87.19 108 ILE A N 1
ATOM 906 C CA . ILE A 1 108 ? -8.477 -11.984 -9.914 1 87.19 108 ILE A CA 1
ATOM 907 C C . ILE A 1 108 ? -7.84 -13.328 -9.547 1 87.19 108 ILE A C 1
ATOM 909 O O . ILE A 1 108 ? -8.312 -14.383 -9.977 1 87.19 108 ILE A O 1
ATOM 913 N N . ASN A 1 109 ? -6.82 -13.234 -8.727 1 89.44 109 ASN A N 1
ATOM 914 C CA . ASN A 1 109 ? -6.156 -14.438 -8.25 1 89.44 109 ASN A CA 1
ATOM 915 C C . ASN A 1 109 ? -5.273 -14.148 -7.039 1 89.44 109 ASN A C 1
ATOM 917 O O . ASN A 1 109 ? -5.027 -12.992 -6.707 1 89.44 109 ASN A O 1
ATOM 921 N N . GLY A 1 110 ? -4.934 -15.203 -6.324 1 93.06 110 GLY A N 1
ATOM 922 C CA . GLY A 1 110 ? -3.994 -15.125 -5.219 1 93.06 110 GLY A CA 1
ATOM 923 C C . GLY A 1 110 ? -2.779 -16.016 -5.406 1 93.06 110 GLY A C 1
ATOM 924 O O . GLY A 1 110 ? -2.895 -17.141 -5.914 1 93.06 110 GLY A O 1
ATOM 925 N N . ARG A 1 111 ? -1.603 -15.453 -5.02 1 93.44 111 ARG A N 1
ATOM 926 C CA . ARG A 1 111 ? -0.369 -16.234 -5.117 1 93.44 111 ARG A CA 1
ATOM 927 C C . ARG A 1 111 ? 0.486 -16.062 -3.867 1 93.44 111 ARG A C 1
ATOM 929 O O . ARG A 1 111 ? 0.554 -14.969 -3.299 1 93.44 111 ARG A O 1
ATOM 936 N N . PHE A 1 112 ? 1.144 -17.172 -3.553 1 95.12 112 PHE A N 1
ATOM 937 C CA . PHE A 1 112 ? 2.109 -17.094 -2.461 1 95.12 112 PHE A CA 1
ATOM 938 C C . PHE A 1 112 ? 3.457 -16.594 -2.959 1 95.12 112 PHE A C 1
ATOM 940 O O . PHE A 1 112 ? 3.979 -17.094 -3.961 1 95.12 112 PHE A O 1
ATOM 947 N N . LYS A 1 113 ? 3.941 -15.602 -2.279 1 96 113 LYS A N 1
ATOM 948 C CA . LYS A 1 113 ? 5.156 -14.914 -2.701 1 96 113 LYS A CA 1
ATOM 949 C C . LYS A 1 113 ? 6.312 -15.195 -1.745 1 96 113 LYS A C 1
ATOM 951 O O . LYS A 1 113 ? 6.09 -15.461 -0.56 1 96 113 LYS A O 1
ATOM 956 N N . ASN A 1 114 ? 7.5 -15.203 -2.266 1 95.19 114 ASN A N 1
ATOM 957 C CA . ASN A 1 114 ? 8.727 -15.25 -1.479 1 95.19 114 ASN A CA 1
ATOM 958 C C . ASN A 1 114 ? 9.477 -13.922 -1.534 1 95.19 114 ASN A C 1
ATOM 960 O O . ASN A 1 114 ? 10.547 -13.828 -2.148 1 95.19 114 ASN A O 1
ATOM 964 N N . THR A 1 115 ? 8.945 -12.93 -0.841 1 95.44 115 THR A N 1
ATOM 965 C CA . THR A 1 115 ? 9.438 -11.562 -0.924 1 95.44 115 THR A CA 1
ATOM 966 C C . THR A 1 115 ? 10.516 -11.305 0.125 1 95.44 115 THR A C 1
ATOM 968 O O . THR A 1 115 ? 10.664 -12.086 1.071 1 95.44 115 THR A O 1
ATOM 971 N N . ALA A 1 116 ? 11.25 -10.203 -0.067 1 93.25 116 ALA A N 1
ATOM 972 C CA . ALA A 1 116 ? 12.281 -9.812 0.887 1 93.25 116 ALA A CA 1
ATOM 973 C C . ALA A 1 116 ? 11.688 -9.555 2.268 1 93.25 116 ALA A C 1
ATOM 975 O O . ALA A 1 116 ? 12.266 -9.938 3.285 1 93.25 116 ALA A O 1
ATOM 976 N N . ILE A 1 117 ? 10.539 -8.891 2.318 1 92.19 117 ILE A N 1
ATOM 977 C CA . ILE A 1 117 ? 9.906 -8.562 3.59 1 92.19 117 ILE A CA 1
ATOM 978 C C . ILE A 1 117 ? 9.531 -9.844 4.328 1 92.19 117 ILE A C 1
ATOM 980 O O . ILE A 1 117 ? 9.68 -9.938 5.547 1 92.19 117 ILE A O 1
ATOM 984 N N . LEU A 1 118 ? 9.031 -10.844 3.619 1 94.56 118 LEU A N 1
ATOM 985 C CA . LEU A 1 118 ? 8.727 -12.141 4.223 1 94.56 118 LEU A CA 1
ATOM 986 C C . LEU A 1 118 ? 9.977 -12.742 4.859 1 94.56 118 LEU A C 1
ATOM 988 O O . LEU A 1 118 ? 9.945 -13.164 6.02 1 94.56 118 LEU A O 1
ATOM 992 N N . GLN A 1 119 ? 11.039 -12.719 4.113 1 93.31 119 GLN A N 1
ATOM 993 C CA . GLN A 1 119 ? 12.281 -13.305 4.598 1 93.31 119 GLN A CA 1
ATOM 994 C C . GLN A 1 119 ? 12.789 -12.57 5.836 1 93.31 119 GLN A C 1
ATOM 996 O O . GLN A 1 119 ? 13.258 -13.203 6.789 1 93.31 119 GLN A O 1
ATOM 1001 N N . LYS A 1 120 ? 12.703 -11.328 5.801 1 89.56 120 LYS A N 1
ATOM 1002 C CA . LYS A 1 120 ? 13.109 -10.547 6.965 1 89.56 120 LYS A CA 1
ATOM 1003 C C . LYS A 1 120 ? 12.266 -10.898 8.188 1 89.56 120 LYS A C 1
ATOM 1005 O O . LYS A 1 120 ? 12.789 -11.023 9.297 1 89.56 120 LYS A O 1
ATOM 1010 N N . ILE A 1 121 ? 10.969 -11.023 8.016 1 90.94 121 ILE A N 1
ATOM 1011 C CA . ILE A 1 121 ? 10.047 -11.352 9.102 1 90.94 121 ILE A CA 1
ATOM 1012 C C . ILE A 1 121 ? 10.367 -12.75 9.641 1 90.94 121 ILE A C 1
ATOM 1014 O O . ILE A 1 121 ? 10.445 -12.945 10.852 1 90.94 121 ILE A O 1
ATOM 1018 N N . ILE A 1 122 ? 10.602 -13.68 8.766 1 92.81 122 ILE A N 1
ATOM 1019 C CA . ILE A 1 122 ? 10.93 -15.039 9.172 1 92.81 122 ILE A CA 1
ATOM 1020 C C . ILE A 1 122 ? 12.234 -15.039 9.969 1 92.81 122 ILE A C 1
ATOM 1022 O O . ILE A 1 122 ? 12.312 -15.656 11.039 1 92.81 122 ILE A O 1
ATOM 1026 N N . LYS A 1 123 ? 13.164 -14.336 9.484 1 89.06 123 LYS A N 1
ATOM 1027 C CA . LYS A 1 123 ? 14.469 -14.266 10.141 1 89.06 123 LYS A CA 1
ATOM 1028 C C . LYS A 1 123 ? 14.352 -13.625 11.523 1 89.06 123 LYS A C 1
ATOM 1030 O O . LYS A 1 123 ? 14.93 -14.117 12.492 1 89.06 123 LYS A O 1
ATOM 1035 N N . SER A 1 124 ? 13.625 -12.578 11.656 1 86.12 124 SER A N 1
ATOM 1036 C CA . SER A 1 124 ? 13.547 -11.82 12.898 1 86.12 124 SER A CA 1
ATOM 1037 C C . SER A 1 124 ? 12.695 -12.539 13.938 1 86.12 124 SER A C 1
ATOM 1039 O O . SER A 1 124 ? 12.914 -12.398 15.141 1 86.12 124 SER A O 1
ATOM 1041 N N . THR A 1 125 ? 11.719 -13.336 13.492 1 89.38 125 THR A N 1
ATOM 1042 C CA . THR A 1 125 ? 10.781 -13.961 14.422 1 89.38 125 THR A CA 1
ATOM 1043 C C . THR A 1 125 ? 11.156 -15.422 14.664 1 89.38 125 THR A C 1
ATOM 1045 O O . THR A 1 125 ? 10.703 -16.031 15.641 1 89.38 125 THR A O 1
ATOM 1048 N N . ASN A 1 126 ? 11.852 -16.016 13.703 1 92.88 126 ASN A N 1
ATOM 1049 C CA . ASN A 1 126 ? 12.18 -17.438 13.695 1 92.88 126 ASN A CA 1
ATOM 1050 C C . ASN A 1 126 ? 10.93 -18.312 13.617 1 92.88 126 ASN A C 1
ATOM 1052 O O . ASN A 1 126 ? 10.852 -19.344 14.281 1 92.88 126 ASN A O 1
ATOM 1056 N N . LYS A 1 127 ? 9.938 -17.797 12.961 1 93.69 127 LYS A N 1
ATOM 1057 C CA . LYS A 1 127 ? 8.68 -18.5 12.742 1 93.69 127 LYS A CA 1
ATOM 1058 C C . LYS A 1 127 ? 8.328 -18.562 11.258 1 93.69 127 LYS A C 1
ATOM 1060 O O . LYS A 1 127 ? 8.836 -17.75 10.469 1 93.69 127 LYS A O 1
ATOM 1065 N N . LEU A 1 128 ? 7.527 -19.516 10.961 1 95.25 128 LEU A N 1
ATOM 1066 C CA . LEU A 1 128 ? 7.098 -19.656 9.578 1 95.25 128 LEU A CA 1
ATOM 1067 C C . LEU A 1 128 ? 5.91 -18.75 9.273 1 95.25 128 LEU A C 1
ATOM 1069 O O . LEU A 1 128 ? 4.926 -18.75 10.016 1 95.25 128 LEU A O 1
ATOM 1073 N N . TYR A 1 129 ? 6.094 -17.984 8.266 1 96.19 129 TYR A N 1
ATOM 1074 C CA . TYR A 1 129 ? 5.035 -17.109 7.762 1 96.19 129 TYR A CA 1
ATOM 1075 C C . TYR A 1 129 ? 4.816 -17.344 6.27 1 96.19 129 TYR A C 1
ATOM 1077 O O . TYR A 1 129 ? 5.688 -17.875 5.582 1 96.19 129 TYR A O 1
ATOM 1085 N N . CYS A 1 130 ? 3.6 -16.969 5.801 1 97.19 130 CYS A N 1
ATOM 1086 C CA . CYS A 1 130 ? 3.271 -16.938 4.379 1 97.19 130 CYS A CA 1
ATOM 1087 C C . CYS A 1 130 ? 2.979 -15.516 3.912 1 97.19 130 CYS A C 1
ATOM 1089 O O . CYS A 1 130 ? 2.375 -14.727 4.645 1 97.19 130 CYS A O 1
ATOM 1091 N N . HIS A 1 131 ? 3.514 -15.172 2.824 1 97.62 131 HIS A N 1
ATOM 1092 C CA . HIS A 1 131 ? 3.109 -13.969 2.117 1 97.62 131 HIS A CA 1
ATOM 1093 C C . HIS A 1 131 ? 2.125 -14.289 0.998 1 97.62 131 HIS A C 1
ATOM 1095 O O . HIS A 1 131 ? 2.484 -14.938 0.016 1 97.62 131 HIS A O 1
ATOM 1101 N N . PHE A 1 132 ? 0.875 -13.891 1.158 1 97.94 132 PHE A N 1
ATOM 1102 C CA . PHE A 1 132 ? -0.172 -14.086 0.163 1 97.94 132 PHE A CA 1
ATOM 1103 C C . PHE A 1 132 ? -0.533 -12.773 -0.518 1 97.94 132 PHE A C 1
ATOM 1105 O O . PHE A 1 132 ? -0.914 -11.812 0.147 1 97.94 132 PHE A O 1
ATOM 1112 N N . ARG A 1 133 ? -0.341 -12.75 -1.828 1 96.88 133 ARG A N 1
ATOM 1113 C CA . ARG A 1 133 ? -0.724 -11.578 -2.611 1 96.88 133 ARG A CA 1
ATOM 1114 C C . ARG A 1 133 ? -1.982 -11.852 -3.426 1 96.88 133 ARG A C 1
ATOM 1116 O O . ARG A 1 133 ? -2.027 -12.805 -4.207 1 96.88 133 ARG A O 1
ATOM 1123 N N . ILE A 1 134 ? -2.934 -11.008 -3.303 1 95.44 134 ILE A N 1
ATOM 1124 C CA . ILE A 1 134 ? -4.137 -11.039 -4.125 1 95.44 134 ILE A CA 1
ATOM 1125 C C . ILE A 1 134 ? -4.039 -9.984 -5.223 1 95.44 134 ILE A C 1
ATOM 1127 O O . ILE A 1 134 ? -3.914 -8.789 -4.938 1 95.44 134 ILE A O 1
ATOM 1131 N N . SER A 1 135 ? -4.031 -10.422 -6.453 1 92.69 135 SER A N 1
ATOM 1132 C CA . SER A 1 135 ? -4.188 -9.508 -7.578 1 92.69 135 SER A CA 1
ATOM 1133 C C . SER A 1 135 ? -5.648 -9.109 -7.766 1 92.69 135 SER A C 1
ATOM 1135 O O . SER A 1 135 ? -6.531 -9.961 -7.793 1 92.69 135 SER A O 1
ATOM 1137 N N . THR A 1 136 ? -5.867 -7.863 -7.824 1 91.19 136 THR A N 1
ATOM 1138 C CA . THR A 1 136 ? -7.184 -7.34 -8.172 1 91.19 136 THR A CA 1
ATOM 1139 C C . THR A 1 136 ? -7.152 -6.66 -9.539 1 91.19 136 THR A C 1
ATOM 1141 O O . THR A 1 136 ? -6.074 -6.418 -10.094 1 91.19 136 THR A O 1
ATOM 1144 N N . ASP A 1 137 ? -8.266 -6.391 -10.062 1 86.81 137 ASP A N 1
ATOM 1145 C CA . ASP A 1 137 ? -8.352 -5.754 -11.375 1 86.81 137 ASP A CA 1
ATOM 1146 C C . ASP A 1 137 ? -7.676 -4.383 -11.367 1 86.81 137 ASP A C 1
ATOM 1148 O O . ASP A 1 137 ? -7.176 -3.926 -12.398 1 86.81 137 ASP A O 1
ATOM 1152 N N . ASP A 1 138 ? -7.633 -3.793 -10.211 1 89.69 138 ASP A N 1
ATOM 1153 C CA . ASP A 1 138 ? -7.188 -2.404 -10.18 1 89.69 138 ASP A CA 1
ATOM 1154 C C . ASP A 1 138 ? -6.043 -2.217 -9.188 1 89.69 138 ASP A C 1
ATOM 1156 O O . ASP A 1 138 ? -5.785 -1.1 -8.734 1 89.69 138 ASP A O 1
ATOM 1160 N N . GLY A 1 139 ? -5.387 -3.318 -8.773 1 93.06 139 GLY A N 1
ATOM 1161 C CA . GLY A 1 139 ? -4.277 -3.219 -7.84 1 93.06 139 GLY A CA 1
ATOM 1162 C C . GLY A 1 139 ? -3.869 -4.555 -7.25 1 93.06 139 GLY A C 1
ATOM 1163 O O . GLY A 1 139 ? -3.756 -5.547 -7.973 1 93.06 139 GLY A O 1
ATOM 1164 N N . TYR A 1 140 ? -3.559 -4.504 -5.941 1 94.75 140 TYR A N 1
ATOM 1165 C CA . TYR A 1 140 ? -3.145 -5.73 -5.266 1 94.75 140 TYR A CA 1
ATOM 1166 C C . TYR A 1 140 ? -3.318 -5.605 -3.758 1 94.75 140 TYR A C 1
ATOM 1168 O O . TYR A 1 140 ? -3.457 -4.496 -3.232 1 94.75 140 TYR A O 1
ATOM 1176 N N . LEU A 1 141 ? -3.348 -6.707 -3.098 1 97 141 LEU A N 1
ATOM 1177 C CA . LEU A 1 141 ? -3.393 -6.824 -1.644 1 97 141 LEU A CA 1
ATOM 1178 C C . LEU A 1 141 ? -2.375 -7.844 -1.147 1 97 141 LEU A C 1
ATOM 1180 O O . LEU A 1 141 ? -2.377 -8.992 -1.592 1 97 141 LEU A O 1
ATOM 1184 N N . ASP A 1 142 ? -1.47 -7.402 -0.299 1 97.5 142 ASP A N 1
ATOM 1185 C CA . ASP A 1 142 ? -0.472 -8.273 0.315 1 97.5 142 ASP A CA 1
ATOM 1186 C C . ASP A 1 142 ? -0.786 -8.516 1.79 1 97.5 142 ASP A C 1
ATOM 1188 O O . ASP A 1 142 ? -1.135 -7.578 2.516 1 97.5 142 ASP A O 1
ATOM 1192 N N . ILE A 1 143 ? -0.662 -9.719 2.23 1 97.94 143 ILE A N 1
ATOM 1193 C CA . ILE A 1 143 ? -0.81 -10.07 3.639 1 97.94 143 ILE A CA 1
ATOM 1194 C C . ILE A 1 143 ? 0.25 -11.094 4.031 1 97.94 143 ILE A C 1
ATOM 1196 O O . ILE A 1 143 ? 0.429 -12.102 3.346 1 97.94 143 ILE A O 1
ATOM 1200 N N . ILE A 1 144 ? 0.98 -10.828 5.008 1 97 144 ILE A N 1
ATOM 1201 C CA . ILE A 1 144 ? 1.889 -11.812 5.586 1 97 144 ILE A CA 1
ATOM 1202 C C . ILE A 1 144 ? 1.326 -12.32 6.914 1 97 144 ILE A C 1
ATOM 1204 O O . ILE A 1 144 ? 1.101 -11.531 7.836 1 97 144 ILE A O 1
ATOM 1208 N N . PHE A 1 145 ? 1.161 -13.625 7.062 1 97.25 145 PHE A N 1
ATOM 1209 C CA . PHE A 1 145 ? 0.432 -14.227 8.172 1 97.25 145 PHE A CA 1
ATOM 1210 C C . PHE A 1 145 ? 0.979 -15.609 8.5 1 97.25 145 PHE A C 1
ATOM 1212 O O . PHE A 1 145 ? 1.729 -16.188 7.707 1 97.25 145 PHE A O 1
ATOM 1219 N N . SER A 1 146 ? 0.613 -16.172 9.68 1 96.31 146 SER A N 1
ATOM 1220 C CA . SER A 1 146 ? 1.091 -17.5 10.008 1 96.31 146 SER A CA 1
ATOM 1221 C C . SER A 1 146 ? -0.071 -18.469 10.242 1 96.31 146 SER A C 1
ATOM 1223 O O . SER A 1 146 ? 0.118 -19.688 10.266 1 96.31 146 SER A O 1
ATOM 1225 N N . LYS A 1 147 ? -1.238 -17.953 10.453 1 95.31 147 LYS A N 1
ATOM 1226 C CA . LYS A 1 147 ? -2.422 -18.766 10.688 1 95.31 147 LYS A CA 1
ATOM 1227 C C . LYS A 1 147 ? -3.592 -18.312 9.82 1 95.31 147 LYS A C 1
ATOM 1229 O O . LYS A 1 147 ? -3.744 -17.125 9.555 1 95.31 147 LYS A O 1
ATOM 1234 N N . PHE A 1 148 ? -4.379 -19.297 9.43 1 96 148 PHE A N 1
ATOM 1235 C CA . PHE A 1 148 ? -5.492 -19.016 8.531 1 96 148 PHE A CA 1
ATOM 1236 C C . PHE A 1 148 ? -6.746 -19.766 8.961 1 96 148 PHE A C 1
ATOM 1238 O O . PHE A 1 148 ? -6.672 -20.922 9.383 1 96 148 PHE A O 1
ATOM 1245 N N . LYS A 1 149 ? -7.832 -19.031 8.922 1 93.62 149 LYS A N 1
ATOM 1246 C CA . LYS A 1 149 ? -9.148 -19.609 9.141 1 93.62 149 LYS A CA 1
ATOM 1247 C C . LYS A 1 149 ? -10.18 -19.031 8.18 1 93.62 149 LYS A C 1
ATOM 1249 O O . LYS A 1 149 ? -10.008 -17.906 7.695 1 93.62 149 LYS A O 1
ATOM 1254 N N . ILE A 1 150 ? -11.219 -19.797 7.91 1 93.31 150 ILE A N 1
ATOM 1255 C CA . ILE A 1 150 ? -12.258 -19.359 6.992 1 93.31 150 ILE A CA 1
ATOM 1256 C C . ILE A 1 150 ? -13.633 -19.672 7.57 1 93.31 150 ILE A C 1
ATOM 1258 O O . ILE A 1 150 ? -13.812 -20.703 8.219 1 93.31 150 ILE A O 1
ATOM 1262 N N . LYS A 1 151 ? -14.523 -18.766 7.367 1 91.31 151 LYS A N 1
ATOM 1263 C CA . LYS A 1 151 ? -15.922 -18.969 7.742 1 91.31 151 LYS A CA 1
ATOM 1264 C C . LYS A 1 151 ? -16.859 -18.484 6.641 1 91.31 151 LYS A C 1
ATOM 1266 O O . LYS A 1 151 ? -16.547 -17.531 5.922 1 91.31 151 LYS A O 1
ATOM 1271 N N . LYS A 1 152 ? -17.922 -19.203 6.57 1 88.06 152 LYS A N 1
ATOM 1272 C CA . LYS A 1 152 ? -19.016 -18.75 5.715 1 88.06 152 LYS A CA 1
ATOM 1273 C C . LYS A 1 152 ? -20.062 -17.984 6.52 1 88.06 152 LYS A C 1
ATOM 1275 O O . LYS A 1 152 ? -20.375 -18.359 7.656 1 88.06 152 LYS A O 1
ATOM 1280 N N . LEU A 1 153 ? -20.547 -16.953 5.902 1 84.94 153 LEU A N 1
ATOM 1281 C CA . LEU A 1 153 ? -21.578 -16.188 6.605 1 84.94 153 LEU A CA 1
ATOM 1282 C C . LEU A 1 153 ? -22.797 -17.062 6.914 1 84.94 153 LEU A C 1
ATOM 1284 O O . LEU A 1 153 ? -23.344 -17 8.016 1 84.94 153 LEU A O 1
ATOM 1288 N N . ILE A 1 154 ? -23.156 -17.734 5.891 1 81.69 154 ILE A N 1
ATOM 1289 C CA . ILE A 1 154 ? -24.281 -18.656 6.062 1 81.69 154 ILE A CA 1
ATOM 1290 C C . ILE A 1 154 ? -23.844 -20.062 5.684 1 81.69 154 ILE A C 1
ATOM 1292 O O . ILE A 1 154 ? -23.266 -20.281 4.617 1 81.69 154 ILE A O 1
ATOM 1296 N N . GLY A 1 155 ? -24.047 -21.031 6.523 1 78.56 155 GLY A N 1
ATOM 1297 C CA . GLY A 1 155 ? -23.75 -22.422 6.25 1 78.56 155 GLY A CA 1
ATOM 1298 C C . GLY A 1 155 ? -22.391 -22.859 6.75 1 78.56 155 GLY A C 1
ATOM 1299 O O . GLY A 1 155 ? -21.734 -22.109 7.484 1 78.56 155 GLY A O 1
ATOM 1300 N N . ARG A 1 156 ? -22.016 -24.141 6.422 1 79.75 156 ARG A N 1
ATOM 1301 C CA . ARG A 1 156 ? -20.766 -24.734 6.898 1 79.75 156 ARG A CA 1
ATOM 1302 C C . ARG A 1 156 ? -19.75 -24.859 5.762 1 79.75 156 ARG A C 1
ATOM 1304 O O . ARG A 1 156 ? -20.141 -24.984 4.598 1 79.75 156 ARG A O 1
ATOM 1311 N N . ILE A 1 157 ? -18.469 -24.672 6.191 1 76.31 157 ILE A N 1
ATOM 1312 C CA . ILE A 1 157 ? -17.375 -24.906 5.258 1 76.31 157 ILE A CA 1
ATOM 1313 C C . ILE A 1 157 ? -17.125 -26.406 5.125 1 76.31 157 ILE A C 1
ATOM 1315 O O . ILE A 1 157 ? -17.125 -27.141 6.121 1 76.31 157 ILE A O 1
ATOM 1319 N N . ARG A 1 158 ? -17.266 -27 3.916 1 69.31 158 ARG A N 1
ATOM 1320 C CA . ARG A 1 158 ? -16.906 -28.406 3.676 1 69.31 158 ARG A CA 1
ATOM 1321 C C . ARG A 1 158 ? -15.68 -28.516 2.781 1 69.31 158 ARG A C 1
ATOM 1323 O O . ARG A 1 158 ? -15.641 -27.922 1.699 1 69.31 158 ARG A O 1
ATOM 1330 N N . ILE A 1 159 ? -14.586 -28.891 3.414 1 72.19 159 ILE A N 1
ATOM 1331 C CA . ILE A 1 159 ? -13.367 -29.031 2.631 1 72.19 159 ILE A CA 1
ATOM 1332 C C . ILE A 1 159 ? -13.195 -30.5 2.211 1 72.19 159 ILE A C 1
ATOM 1334 O O . ILE A 1 159 ? -13.453 -31.406 2.996 1 72.19 159 ILE A O 1
ATOM 1338 N N . LYS A 1 160 ? -13.148 -30.688 0.887 1 58.91 160 LYS A N 1
ATOM 1339 C CA . LYS A 1 160 ? -12.742 -32 0.404 1 58.91 160 LYS A CA 1
ATOM 1340 C C . LYS A 1 160 ? -11.227 -32.094 0.274 1 58.91 160 LYS A C 1
ATOM 1342 O O . LYS A 1 160 ? -10.562 -31.125 -0.074 1 58.91 160 LYS A O 1
ATOM 1347 N N . ASP A 1 161 ? -10.594 -32.875 1.087 1 58 161 ASP A N 1
ATOM 1348 C CA . ASP A 1 161 ? -9.156 -33.094 0.909 1 58 161 ASP A CA 1
ATOM 1349 C C . ASP A 1 161 ? -8.82 -33.312 -0.562 1 58 161 ASP A C 1
ATOM 1351 O O . ASP A 1 161 ? -9.133 -34.375 -1.124 1 58 161 ASP A O 1
ATOM 1355 N N . THR A 1 162 ? -8.914 -32.25 -1.276 1 57.25 162 THR A N 1
ATOM 1356 C CA . THR A 1 162 ? -8.57 -32.406 -2.688 1 57.25 162 THR A CA 1
ATOM 1357 C C . THR A 1 162 ? -7.059 -32.344 -2.889 1 57.25 162 THR A C 1
ATOM 1359 O O . THR A 1 162 ? -6.352 -31.641 -2.184 1 57.25 162 THR A O 1
ATOM 1362 N N . GLU A 1 163 ? -6.578 -33.312 -3.6 1 59.38 163 GLU A N 1
ATOM 1363 C CA . GLU A 1 163 ? -5.172 -33.375 -3.977 1 59.38 163 GLU A CA 1
ATOM 1364 C C . GLU A 1 163 ? -4.785 -32.156 -4.82 1 59.38 163 GLU A C 1
ATOM 1366 O O . GLU A 1 163 ? -5.559 -31.719 -5.676 1 59.38 163 GLU A O 1
ATOM 1371 N N . ILE A 1 164 ? -3.771 -31.469 -4.324 1 60.84 164 ILE A N 1
ATOM 1372 C CA . ILE A 1 164 ? -3.227 -30.375 -5.117 1 60.84 164 ILE A CA 1
ATOM 1373 C C . ILE A 1 164 ? -2.645 -30.906 -6.418 1 60.84 164 ILE A C 1
ATOM 1375 O O . ILE A 1 164 ? -1.812 -31.828 -6.402 1 60.84 164 ILE A O 1
ATOM 1379 N N . LYS A 1 165 ? -3.297 -30.719 -7.512 1 55.47 165 LYS A N 1
ATOM 1380 C CA . LYS A 1 165 ? -2.734 -31.172 -8.789 1 55.47 165 LYS A CA 1
ATOM 1381 C C . LYS A 1 165 ? -1.78 -30.125 -9.359 1 55.47 165 LYS A C 1
ATOM 1383 O O . LYS A 1 165 ? -2.062 -28.922 -9.305 1 55.47 165 LYS A O 1
ATOM 1388 N N . ASP A 1 166 ? -0.453 -30.438 -9.547 1 55.34 166 ASP A N 1
ATOM 1389 C CA . ASP A 1 166 ? 0.42 -29.562 -10.328 1 55.34 166 ASP A CA 1
ATOM 1390 C C . ASP A 1 166 ? -0.065 -29.453 -11.773 1 55.34 166 ASP A C 1
ATOM 1392 O O . ASP A 1 166 ? 0.259 -30.297 -12.609 1 55.34 166 ASP A O 1
ATOM 1396 N N . TYR A 1 167 ? -0.917 -28.594 -11.938 1 55.47 167 TYR A N 1
ATOM 1397 C CA . TYR A 1 167 ? -1.625 -28.469 -13.203 1 55.47 167 TYR A CA 1
ATOM 1398 C C . TYR A 1 167 ? -0.685 -28 -14.305 1 55.47 167 TYR A C 1
ATOM 1400 O O . TYR A 1 167 ? -0.896 -28.297 -15.484 1 55.47 167 TYR A O 1
ATOM 1408 N N . ASN A 1 168 ? 0.399 -27.422 -13.914 1 56.78 168 ASN A N 1
ATOM 1409 C CA . ASN A 1 168 ? 1.183 -26.781 -14.969 1 56.78 168 ASN A CA 1
ATOM 1410 C C . ASN A 1 168 ? 1.913 -27.812 -15.828 1 56.78 168 ASN A C 1
ATOM 1412 O O . ASN A 1 168 ? 1.853 -27.766 -17.062 1 56.78 168 ASN A O 1
ATOM 1416 N N . ILE A 1 169 ? 2.582 -28.812 -15.156 1 58.12 169 ILE A N 1
ATOM 1417 C CA . ILE A 1 169 ? 3.344 -29.781 -15.938 1 58.12 169 ILE A CA 1
ATOM 1418 C C . ILE A 1 169 ? 2.387 -30.672 -16.719 1 58.12 169 ILE A C 1
ATOM 1420 O O . ILE A 1 169 ? 2.637 -30.984 -17.891 1 58.12 169 ILE A O 1
ATOM 1424 N N . ASN A 1 170 ? 1.376 -30.953 -16.062 1 59.69 170 ASN A N 1
ATOM 1425 C CA . ASN A 1 170 ? 0.41 -31.812 -16.734 1 59.69 170 ASN A CA 1
ATOM 1426 C C . ASN A 1 170 ? -0.235 -31.094 -17.922 1 59.69 170 ASN A C 1
ATOM 1428 O O . ASN A 1 170 ? -0.399 -31.688 -19 1 59.69 170 ASN A O 1
ATOM 1432 N N . TRP A 1 171 ? -0.521 -29.922 -17.656 1 59.66 171 TRP A N 1
ATOM 1433 C CA . TRP A 1 171 ? -1.11 -29.109 -18.719 1 59.66 171 TRP A CA 1
ATOM 1434 C C . TRP A 1 171 ? -0.139 -28.953 -19.875 1 59.66 171 TRP A C 1
ATOM 1436 O O . TRP A 1 171 ? -0.529 -29.078 -21.047 1 59.66 171 TRP A O 1
ATOM 1446 N N . LEU A 1 172 ? 1.12 -28.703 -19.547 1 61.94 172 LEU A N 1
ATOM 1447 C CA . LEU A 1 172 ? 2.154 -28.578 -20.562 1 61.94 172 LEU A CA 1
ATOM 1448 C C . LEU A 1 172 ? 2.285 -29.859 -21.375 1 61.94 172 LEU A C 1
ATOM 1450 O O . LEU A 1 172 ? 2.385 -29.828 -22.594 1 61.94 172 LEU A O 1
ATOM 1454 N N . GLN A 1 173 ? 2.234 -30.844 -20.672 1 61.06 173 GLN A N 1
ATOM 1455 C CA . GLN A 1 173 ? 2.369 -32.156 -21.344 1 61.06 173 GLN A CA 1
ATOM 1456 C C . GLN A 1 173 ? 1.2 -32.406 -22.281 1 61.06 173 GLN A C 1
ATOM 1458 O O . GLN A 1 173 ? 1.384 -32.969 -23.375 1 61.06 173 GLN A O 1
ATOM 1463 N N . LYS A 1 174 ? 0.191 -31.828 -21.719 1 60.75 174 LYS A N 1
ATOM 1464 C CA . LYS A 1 174 ? -1.037 -32.125 -22.453 1 60.75 174 LYS A CA 1
ATOM 1465 C C . LYS A 1 174 ? -1.245 -31.141 -23.594 1 60.75 174 LYS A C 1
ATOM 1467 O O . LYS A 1 174 ? -1.77 -31.5 -24.656 1 60.75 174 LYS A O 1
ATOM 1472 N N . TYR A 1 175 ? -0.82 -29.984 -23.281 1 57.66 175 TYR A N 1
ATOM 1473 C CA . TYR A 1 175 ? -1.246 -28.953 -24.219 1 57.66 175 TYR A CA 1
ATOM 1474 C C . TYR A 1 175 ? -0.054 -28.375 -24.969 1 57.66 175 TYR A C 1
ATOM 1476 O O . TYR A 1 175 ? -0.224 -27.641 -25.938 1 57.66 175 TYR A O 1
ATOM 1484 N N . ASP A 1 176 ? 1.061 -28.859 -24.469 1 59 176 ASP A N 1
ATOM 1485 C CA . ASP A 1 176 ? 2.258 -28.391 -25.156 1 59 176 ASP A CA 1
ATOM 1486 C C . ASP A 1 176 ? 2.389 -29.031 -26.531 1 59 176 ASP A C 1
ATOM 1488 O O . ASP A 1 176 ? 2.32 -30.25 -26.656 1 59 176 ASP A O 1
ATOM 1492 N N . LYS A 1 177 ? 2.09 -28.5 -27.531 1 57.31 177 LYS A N 1
ATOM 1493 C CA . LYS A 1 177 ? 2.203 -28.969 -28.906 1 57.31 177 LYS A CA 1
ATOM 1494 C C . LYS A 1 177 ? 3.662 -29.203 -29.281 1 57.31 177 LYS A C 1
ATOM 1496 O O . LYS A 1 177 ? 4.066 -28.938 -30.406 1 57.31 177 LYS A O 1
ATOM 1501 N N . GLY A 1 178 ? 4.434 -29.734 -28.266 1 58.62 178 GLY A N 1
ATOM 1502 C CA . GLY A 1 178 ? 5.832 -30 -28.562 1 58.62 178 GLY A CA 1
ATOM 1503 C C . GLY A 1 178 ? 6.699 -28.75 -28.516 1 58.62 178 GLY A C 1
ATOM 1504 O O . GLY A 1 178 ? 7.832 -28.766 -29 1 58.62 178 GLY A O 1
ATOM 1505 N N . ILE A 1 179 ? 6.137 -27.75 -28 1 62.06 179 ILE A N 1
ATOM 1506 C CA . ILE A 1 179 ? 6.844 -26.469 -27.984 1 62.06 179 ILE A CA 1
ATOM 1507 C C . ILE A 1 179 ? 7.82 -26.438 -26.828 1 62.06 179 ILE A C 1
ATOM 1509 O O . ILE A 1 179 ? 9 -26.125 -27 1 62.06 179 ILE A O 1
ATOM 1513 N N . LEU A 1 180 ? 7.5 -26.906 -25.719 1 69.56 180 LEU A N 1
ATOM 1514 C CA . LEU A 1 180 ? 8.375 -26.766 -24.562 1 69.56 180 LEU A CA 1
ATOM 1515 C C . LEU A 1 180 ? 8.945 -28.125 -24.141 1 69.56 180 LEU A C 1
ATOM 1517 O O . LEU A 1 180 ? 10.031 -28.188 -23.562 1 69.56 180 LEU A O 1
ATOM 1521 N N . LEU A 1 181 ? 8.172 -29.203 -24.562 1 72.5 181 LEU A N 1
ATOM 1522 C CA . LEU A 1 181 ? 8.617 -30.531 -24.156 1 72.5 181 LEU A CA 1
ATOM 1523 C C . LEU A 1 181 ? 9.125 -31.328 -25.359 1 72.5 181 LEU A C 1
ATOM 1525 O O . LEU A 1 181 ? 8.57 -31.219 -26.453 1 72.5 181 LEU A O 1
ATOM 1529 N N . SER A 1 182 ? 10.195 -32.062 -25.078 1 69.44 182 SER A N 1
ATOM 1530 C CA . SER A 1 182 ? 10.688 -33.031 -26.078 1 69.44 182 SER A CA 1
ATOM 1531 C C . SER A 1 182 ? 9.758 -34.219 -26.172 1 69.44 182 SER A C 1
ATOM 1533 O O . SER A 1 182 ? 8.812 -34.375 -25.406 1 69.44 182 SER A O 1
ATOM 1535 N N . GLU A 1 183 ? 10.047 -35.094 -27.172 1 66.31 183 GLU A N 1
ATOM 1536 C CA . GLU A 1 183 ? 9.266 -36.312 -27.406 1 66.31 183 GLU A CA 1
ATOM 1537 C C . GLU A 1 183 ? 9.25 -37.219 -26.172 1 66.31 183 GLU A C 1
ATOM 1539 O O . GLU A 1 183 ? 8.273 -37.938 -25.938 1 66.31 183 GLU A O 1
ATOM 1544 N N . ASN A 1 184 ? 10.297 -37.125 -25.375 1 70.38 184 ASN A N 1
ATOM 1545 C CA . ASN A 1 184 ? 10.414 -37.969 -24.188 1 70.38 184 ASN A CA 1
ATOM 1546 C C . ASN A 1 184 ? 9.742 -37.312 -22.984 1 70.38 184 ASN A C 1
ATOM 1548 O O . ASN A 1 184 ? 9.789 -37.875 -21.875 1 70.38 184 ASN A O 1
ATOM 1552 N N . GLY A 1 185 ? 9.203 -36.188 -23.203 1 69.44 185 GLY A N 1
ATOM 1553 C CA . GLY A 1 185 ? 8.484 -35.531 -22.109 1 69.44 185 GLY A CA 1
ATOM 1554 C C . GLY A 1 185 ? 9.367 -34.594 -21.297 1 69.44 185 GLY A C 1
ATOM 1555 O O . GLY A 1 185 ? 8.914 -34 -20.312 1 69.44 185 GLY A O 1
ATOM 1556 N N . GLU A 1 186 ? 10.617 -34.531 -21.781 1 72.25 186 GLU A N 1
ATOM 1557 C CA . GLU A 1 186 ? 11.539 -33.656 -21.078 1 72.25 186 GLU A CA 1
ATOM 1558 C C . GLU A 1 186 ? 11.523 -32.25 -21.672 1 72.25 186 GLU A C 1
ATOM 1560 O O . GLU A 1 186 ? 11.148 -32.062 -22.844 1 72.25 186 GLU A O 1
ATOM 1565 N N . LEU A 1 187 ? 11.859 -31.266 -20.812 1 77.06 187 LEU A N 1
ATOM 1566 C CA . LEU A 1 187 ? 11.945 -29.891 -21.297 1 77.06 187 LEU A CA 1
ATOM 1567 C C . LEU A 1 187 ? 12.953 -29.781 -22.438 1 77.06 187 LEU A C 1
ATOM 1569 O O . LEU A 1 187 ? 14.047 -30.359 -22.359 1 77.06 187 LEU A O 1
ATOM 1573 N N . ASN A 1 188 ? 12.5 -29.328 -23.562 1 80.06 188 ASN A N 1
ATOM 1574 C CA . ASN A 1 188 ? 13.391 -29.047 -24.688 1 80.06 188 ASN A CA 1
ATOM 1575 C C . ASN A 1 188 ? 14.086 -27.703 -24.531 1 80.06 188 ASN A C 1
ATOM 1577 O O . ASN A 1 188 ? 13.586 -26.672 -24.984 1 80.06 188 ASN A O 1
ATOM 1581 N N . ASP A 1 189 ? 15.25 -27.688 -24.016 1 79.38 189 ASP A N 1
ATOM 1582 C CA . ASP A 1 189 ? 15.969 -26.469 -23.641 1 79.38 189 ASP A CA 1
ATOM 1583 C C . ASP A 1 189 ? 16.188 -25.562 -24.844 1 79.38 189 ASP A C 1
ATOM 1585 O O . ASP A 1 189 ? 16 -24.344 -24.766 1 79.38 189 ASP A O 1
ATOM 1589 N N . LYS A 1 190 ? 16.594 -26.219 -25.938 1 82.5 190 LYS A N 1
ATOM 1590 C CA . LYS A 1 190 ? 16.891 -25.438 -27.141 1 82.5 190 LYS A CA 1
ATOM 1591 C C . LYS A 1 190 ? 15.656 -24.688 -27.625 1 82.5 190 LYS A C 1
ATOM 1593 O O . LYS A 1 190 ? 15.727 -23.5 -27.953 1 82.5 190 LYS A O 1
ATOM 1598 N N . LYS A 1 191 ? 14.602 -25.328 -27.656 1 83.56 191 LYS A N 1
ATOM 1599 C CA . LYS A 1 191 ? 13.367 -24.719 -28.125 1 83.56 191 LYS A CA 1
ATOM 1600 C C . LYS A 1 191 ? 12.891 -23.641 -27.156 1 83.56 191 LYS A C 1
ATOM 1602 O O . LYS A 1 191 ? 12.414 -22.578 -27.594 1 83.56 191 LYS A O 1
ATOM 1607 N N . ILE A 1 192 ? 13.008 -23.922 -25.938 1 84.81 192 ILE A N 1
ATOM 1608 C CA . ILE A 1 192 ? 12.586 -22.984 -24.906 1 84.81 192 ILE A CA 1
ATOM 1609 C C . ILE A 1 192 ? 13.398 -21.688 -25.031 1 84.81 192 ILE A C 1
ATOM 1611 O O . ILE A 1 192 ? 12.844 -20.594 -24.969 1 84.81 192 ILE A O 1
ATOM 1615 N N . LEU A 1 193 ? 14.625 -21.797 -25.297 1 86.81 193 LEU A N 1
ATOM 1616 C CA . LEU A 1 193 ? 15.492 -20.625 -25.438 1 86.81 193 LEU A CA 1
ATOM 1617 C C . LEU A 1 193 ? 15.125 -19.828 -26.672 1 86.81 193 LEU A C 1
ATOM 1619 O O . LEU A 1 193 ? 15.164 -18.594 -26.656 1 86.81 193 LEU A O 1
ATOM 1623 N N . GLU A 1 194 ? 14.766 -20.562 -27.688 1 88.56 194 GLU A N 1
ATOM 1624 C CA . GLU A 1 194 ? 14.328 -19.906 -28.922 1 88.56 194 GLU A CA 1
ATOM 1625 C C . GLU A 1 194 ? 13.047 -19.109 -28.688 1 88.56 194 GLU A C 1
ATOM 1627 O O . GLU A 1 194 ? 12.906 -17.984 -29.188 1 88.56 194 GLU A O 1
ATOM 1632 N N . ILE A 1 195 ? 12.188 -19.688 -27.938 1 89.12 195 ILE A N 1
ATOM 1633 C CA . ILE A 1 195 ? 10.906 -19.047 -27.641 1 89.12 195 ILE A CA 1
ATOM 1634 C C . ILE A 1 195 ? 11.148 -17.812 -26.75 1 89.12 195 ILE A C 1
ATOM 1636 O O . ILE A 1 195 ? 10.477 -16.797 -26.922 1 89.12 195 ILE A O 1
ATOM 1640 N N . MET A 1 196 ? 12.055 -17.859 -25.891 1 90.62 196 MET A N 1
ATOM 1641 C CA . MET A 1 196 ? 12.375 -16.703 -25.031 1 90.62 196 MET A CA 1
ATOM 1642 C C . MET A 1 196 ? 12.852 -15.523 -25.875 1 90.62 196 MET A C 1
ATOM 1644 O O . MET A 1 196 ? 12.625 -14.367 -25.516 1 90.62 196 MET A O 1
ATOM 1648 N N . LYS A 1 197 ? 13.422 -15.852 -26.938 1 92.06 197 LYS A N 1
ATOM 1649 C CA . LYS A 1 197 ? 14.008 -14.812 -27.766 1 92.06 197 LYS A CA 1
ATOM 1650 C C . LYS A 1 197 ? 12.977 -14.25 -28.75 1 92.06 197 LYS A C 1
ATOM 1652 O O . LYS A 1 197 ? 12.938 -13.039 -29 1 92.06 197 LYS A O 1
ATOM 1657 N N . ASN A 1 198 ? 12.133 -15.148 -29.234 1 92.06 198 ASN A N 1
ATOM 1658 C CA . ASN A 1 198 ? 11.359 -14.734 -30.406 1 92.06 198 ASN A CA 1
ATOM 1659 C C . ASN A 1 198 ? 9.859 -14.953 -30.188 1 92.06 198 ASN A C 1
ATOM 1661 O O . ASN A 1 198 ? 9.047 -14.594 -31.047 1 92.06 198 ASN A O 1
ATOM 1665 N N . GLY A 1 199 ? 9.469 -15.562 -29.141 1 92.31 199 GLY A N 1
ATOM 1666 C CA . GLY A 1 199 ? 8.07 -15.859 -28.906 1 92.31 199 GLY A CA 1
ATOM 1667 C C . GLY A 1 199 ? 7.23 -14.625 -28.641 1 92.31 199 GLY A C 1
ATOM 1668 O O . GLY A 1 199 ? 7.77 -13.539 -28.438 1 92.31 199 GLY A O 1
ATOM 1669 N N . ASP A 1 200 ? 5.93 -14.773 -28.656 1 92.31 200 ASP A N 1
ATOM 1670 C CA . ASP A 1 200 ? 5.027 -13.703 -28.266 1 92.31 200 ASP A CA 1
ATOM 1671 C C . ASP A 1 200 ? 4.926 -13.602 -26.734 1 92.31 200 ASP A C 1
ATOM 1673 O O . ASP A 1 200 ? 5.711 -14.219 -26.016 1 92.31 200 ASP A O 1
ATOM 1677 N N . ASP A 1 201 ? 4.133 -12.797 -26.203 1 91.94 201 ASP A N 1
ATOM 1678 C CA . ASP A 1 201 ? 4.039 -12.5 -24.781 1 91.94 201 ASP A CA 1
ATOM 1679 C C . ASP A 1 201 ? 3.771 -13.773 -23.969 1 91.94 201 ASP A C 1
ATOM 1681 O O . ASP A 1 201 ? 4.523 -14.094 -23.047 1 91.94 201 ASP A O 1
ATOM 1685 N N . VAL A 1 202 ? 2.787 -14.531 -24.406 1 86.19 202 VAL A N 1
ATOM 1686 C CA . VAL A 1 202 ? 2.34 -15.711 -23.672 1 86.19 202 VAL A CA 1
ATOM 1687 C C . VAL A 1 202 ? 3.381 -16.828 -23.812 1 86.19 202 VAL A C 1
ATOM 1689 O O . VAL A 1 202 ? 3.701 -17.5 -22.828 1 86.19 202 VAL A O 1
ATOM 1692 N N . GLU A 1 203 ? 3.926 -16.953 -25 1 85.75 203 GLU A N 1
ATOM 1693 C CA . GLU A 1 203 ? 4.949 -17.969 -25.234 1 85.75 203 GLU A CA 1
ATOM 1694 C C . GLU A 1 203 ? 6.191 -17.703 -24.391 1 85.75 203 GLU A C 1
ATOM 1696 O O . GLU A 1 203 ? 6.719 -18.625 -23.75 1 85.75 203 GLU A O 1
ATOM 1701 N N . ARG A 1 204 ? 6.586 -16.484 -24.375 1 89 204 ARG A N 1
ATOM 1702 C CA . ARG A 1 204 ? 7.746 -16.109 -23.578 1 89 204 ARG A CA 1
ATOM 1703 C C . ARG A 1 204 ? 7.48 -16.328 -22.094 1 89 204 ARG A C 1
ATOM 1705 O O . ARG A 1 204 ? 8.367 -16.781 -21.359 1 89 204 ARG A O 1
ATOM 1712 N N . TYR A 1 205 ? 6.293 -15.945 -21.719 1 88.75 205 TYR A N 1
ATOM 1713 C CA . TYR A 1 205 ? 5.922 -16.156 -20.312 1 88.75 205 TYR A CA 1
ATOM 1714 C C . TYR A 1 205 ? 6.082 -17.609 -19.922 1 88.75 205 TYR A C 1
ATOM 1716 O O . TYR A 1 205 ? 6.746 -17.922 -18.922 1 88.75 205 TYR A O 1
ATOM 1724 N N . TYR A 1 206 ? 5.547 -18.469 -20.703 1 83.88 206 TYR A N 1
ATOM 1725 C CA . TYR A 1 206 ? 5.586 -19.891 -20.375 1 83.88 206 TYR A CA 1
ATOM 1726 C C . TYR A 1 206 ? 7.012 -20.422 -20.438 1 83.88 206 TYR A C 1
ATOM 1728 O O . TYR A 1 206 ? 7.406 -21.25 -19.625 1 83.88 206 TYR A O 1
ATOM 1736 N N . ALA A 1 207 ? 7.758 -20.031 -21.391 1 86.62 207 ALA A N 1
ATOM 1737 C CA . ALA A 1 207 ? 9.156 -20.438 -21.484 1 86.62 207 ALA A CA 1
ATOM 1738 C C . ALA A 1 207 ? 9.93 -20.062 -20.234 1 86.62 207 ALA A C 1
ATOM 1740 O O . ALA A 1 207 ? 10.625 -20.906 -19.656 1 86.62 207 ALA A O 1
ATOM 1741 N N . LEU A 1 208 ? 9.758 -18.828 -19.766 1 88.56 208 LEU A N 1
ATOM 1742 C CA . LEU A 1 208 ? 10.414 -18.359 -18.547 1 88.56 208 LEU A CA 1
ATOM 1743 C C . LEU A 1 208 ? 9.938 -19.141 -17.328 1 88.56 208 LEU A C 1
ATOM 1745 O O . LEU A 1 208 ? 10.75 -19.594 -16.516 1 88.56 208 LEU A O 1
ATOM 1749 N N . TYR A 1 209 ? 8.68 -19.234 -17.266 1 83.81 209 TYR A N 1
ATOM 1750 C CA . TYR A 1 209 ? 8.062 -19.906 -16.125 1 83.81 209 TYR A CA 1
ATOM 1751 C C . TYR A 1 209 ? 8.57 -21.344 -15.992 1 83.81 209 TYR A C 1
ATOM 1753 O O . TYR A 1 209 ? 8.969 -21.766 -14.906 1 83.81 209 TYR A O 1
ATOM 1761 N N . TYR A 1 210 ? 8.594 -22.047 -17.031 1 79.81 210 TYR A N 1
ATOM 1762 C CA . TYR A 1 210 ? 8.992 -23.453 -17 1 79.81 210 TYR A CA 1
ATOM 1763 C C . TYR A 1 210 ? 10.484 -23.594 -16.734 1 79.81 210 TYR A C 1
ATOM 1765 O O . TYR A 1 210 ? 10.906 -24.469 -15.961 1 79.81 210 TYR A O 1
ATOM 1773 N N . PHE A 1 211 ? 11.203 -22.781 -17.281 1 81.12 211 PHE A N 1
ATOM 1774 C CA . PHE A 1 211 ? 12.641 -22.828 -17.016 1 81.12 211 PHE A CA 1
ATOM 1775 C C . PHE A 1 211 ? 12.938 -22.531 -15.555 1 81.12 211 PHE A C 1
ATOM 1777 O O . PHE A 1 211 ? 13.758 -23.219 -14.938 1 81.12 211 PHE A O 1
ATOM 1784 N N . MET A 1 212 ? 12.312 -21.578 -15.039 1 81.38 212 MET A N 1
ATOM 1785 C CA . MET A 1 212 ? 12.547 -21.156 -13.656 1 81.38 212 MET A CA 1
ATOM 1786 C C . MET A 1 212 ? 12.117 -22.25 -12.68 1 81.38 212 MET A C 1
ATOM 1788 O O . MET A 1 212 ? 12.797 -22.5 -11.688 1 81.38 212 MET A O 1
ATOM 1792 N N . ASN A 1 213 ? 11.062 -22.922 -13 1 76.38 213 ASN A N 1
ATOM 1793 C CA . ASN A 1 213 ? 10.453 -23.828 -12.023 1 76.38 213 ASN A CA 1
ATOM 1794 C C . ASN A 1 213 ? 10.953 -25.25 -12.195 1 76.38 213 ASN A C 1
ATOM 1796 O O . ASN A 1 213 ? 10.867 -26.062 -11.273 1 76.38 213 ASN A O 1
ATOM 1800 N N . TYR A 1 214 ? 11.492 -25.562 -13.336 1 75.19 214 TYR A N 1
ATOM 1801 C CA . TYR A 1 214 ? 11.773 -26.969 -13.578 1 75.19 214 TYR A CA 1
ATOM 1802 C C . TYR A 1 214 ? 13.242 -27.188 -13.906 1 75.19 214 TYR A C 1
ATOM 1804 O O . TYR A 1 214 ? 13.672 -28.312 -14.141 1 75.19 214 TYR A O 1
ATOM 1812 N N . THR A 1 215 ? 13.93 -26.078 -13.977 1 76.5 215 THR A N 1
ATOM 1813 C CA . THR A 1 215 ? 15.367 -26.219 -14.164 1 76.5 215 THR A CA 1
ATOM 1814 C C . THR A 1 215 ? 16.125 -25.328 -13.172 1 76.5 215 THR A C 1
ATOM 1816 O O . THR A 1 215 ? 15.523 -24.469 -12.523 1 76.5 215 THR A O 1
ATOM 1819 N N . ASN A 1 216 ? 17.391 -25.562 -13.039 1 77.62 216 ASN A N 1
ATOM 1820 C CA . ASN A 1 216 ? 18.234 -24.734 -12.195 1 77.62 216 ASN A CA 1
ATOM 1821 C C . ASN A 1 216 ? 19.141 -23.828 -13.023 1 77.62 216 ASN A C 1
ATOM 1823 O O . ASN A 1 216 ? 20.156 -23.328 -12.523 1 77.62 216 ASN A O 1
ATOM 1827 N N . GLU A 1 217 ? 18.766 -23.672 -14.18 1 80.75 217 GLU A N 1
ATOM 1828 C CA . GLU A 1 217 ? 19.625 -22.906 -15.07 1 80.75 217 GLU A CA 1
ATOM 1829 C C . GLU A 1 217 ? 19.422 -21.406 -14.867 1 80.75 217 GLU A C 1
ATOM 1831 O O . GLU A 1 217 ? 18.344 -20.969 -14.461 1 80.75 217 GLU A O 1
ATOM 1836 N N . ILE A 1 218 ? 20.531 -20.688 -15.133 1 86.06 218 ILE A N 1
ATOM 1837 C CA . ILE A 1 218 ? 20.516 -19.219 -15.047 1 86.06 218 ILE A CA 1
ATOM 1838 C C . ILE A 1 218 ? 20.047 -18.641 -16.375 1 86.06 218 ILE A C 1
ATOM 1840 O O . ILE A 1 218 ? 20.688 -18.875 -17.422 1 86.06 218 ILE A O 1
ATOM 1844 N N . ILE A 1 219 ? 19 -17.969 -16.312 1 90.69 219 ILE A N 1
ATOM 1845 C CA . ILE A 1 219 ? 18.438 -17.422 -17.547 1 90.69 219 ILE A CA 1
ATOM 1846 C C . ILE A 1 219 ? 18.281 -15.906 -17.406 1 90.69 219 ILE A C 1
ATOM 1848 O O . ILE A 1 219 ? 17.359 -15.32 -17.984 1 90.69 219 ILE A O 1
ATOM 1852 N N . ILE A 1 220 ? 19.062 -15.289 -16.656 1 93.75 220 ILE A N 1
ATOM 1853 C CA . ILE A 1 220 ? 18.938 -13.883 -16.297 1 93.75 220 ILE A CA 1
ATOM 1854 C C . ILE A 1 220 ? 19.141 -13.008 -17.531 1 93.75 220 ILE A C 1
ATOM 1856 O O . ILE A 1 220 ? 18.516 -11.961 -17.656 1 93.75 220 ILE A O 1
ATOM 1860 N N . ASP A 1 221 ? 19.984 -13.453 -18.438 1 94.31 221 ASP A N 1
ATOM 1861 C CA . ASP A 1 221 ? 20.25 -12.633 -19.609 1 94.31 221 ASP A CA 1
ATOM 1862 C C . ASP A 1 221 ? 19.016 -12.562 -20.516 1 94.31 221 ASP A C 1
ATOM 1864 O O . ASP A 1 221 ? 18.703 -11.508 -21.062 1 94.31 221 ASP A O 1
ATOM 1868 N N . TYR A 1 222 ? 18.359 -13.656 -20.609 1 94.56 222 TYR A N 1
ATOM 1869 C CA . TYR A 1 222 ? 17.109 -13.648 -21.359 1 94.56 222 TYR A CA 1
ATOM 1870 C C . TYR A 1 222 ? 16.062 -12.773 -20.672 1 94.56 222 TYR A C 1
ATOM 1872 O O . TYR A 1 222 ? 15.32 -12.047 -21.344 1 94.56 222 TYR A O 1
ATOM 1880 N N . ALA A 1 223 ? 15.969 -12.875 -19.375 1 96.19 223 ALA A N 1
ATOM 1881 C CA . ALA A 1 223 ? 15.039 -12.055 -18.594 1 96.19 223 ALA A CA 1
ATOM 1882 C C . ALA A 1 223 ? 15.312 -10.57 -18.797 1 96.19 223 ALA A C 1
ATOM 1884 O O . ALA A 1 223 ? 14.383 -9.773 -18.969 1 96.19 223 ALA A O 1
ATOM 1885 N N . ARG A 1 224 ? 16.578 -10.211 -18.812 1 96.88 224 ARG A N 1
ATOM 1886 C CA . ARG A 1 224 ? 16.984 -8.82 -19.031 1 96.88 224 ARG A CA 1
ATOM 1887 C C . ARG A 1 224 ? 16.531 -8.32 -20.391 1 96.88 224 ARG A C 1
ATOM 1889 O O . ARG A 1 224 ? 16.016 -7.211 -20.516 1 96.88 224 ARG A O 1
ATOM 1896 N N . ASP A 1 225 ? 16.703 -9.133 -21.359 1 96.44 225 ASP A N 1
ATOM 1897 C CA . ASP A 1 225 ? 16.281 -8.766 -22.719 1 96.44 225 ASP A CA 1
ATOM 1898 C C . ASP A 1 225 ? 14.766 -8.562 -22.781 1 96.44 225 ASP A C 1
ATOM 1900 O O . ASP A 1 225 ? 14.289 -7.605 -23.391 1 96.44 225 ASP A O 1
ATOM 1904 N N . ILE A 1 226 ? 14.078 -9.453 -22.219 1 96.69 226 ILE A N 1
ATOM 1905 C CA . ILE A 1 226 ? 12.617 -9.414 -22.25 1 96.69 226 ILE A CA 1
ATOM 1906 C C . ILE A 1 226 ? 12.117 -8.195 -21.484 1 96.69 226 ILE A C 1
ATOM 1908 O O . ILE A 1 226 ? 11.125 -7.574 -21.859 1 96.69 226 ILE A O 1
ATOM 1912 N N . MET A 1 227 ? 12.75 -7.762 -20.375 1 96 227 MET A N 1
ATOM 1913 C CA . MET A 1 227 ? 12.352 -6.602 -19.578 1 96 227 MET A CA 1
ATOM 1914 C C . MET A 1 227 ? 12.414 -5.324 -20.406 1 96 227 MET A C 1
ATOM 1916 O O . MET A 1 227 ? 11.688 -4.367 -20.141 1 96 227 MET A O 1
ATOM 1920 N N . LEU A 1 228 ? 13.227 -5.344 -21.438 1 94.5 228 LEU A N 1
ATOM 1921 C CA . LEU A 1 228 ? 13.438 -4.148 -22.25 1 94.5 228 LEU A CA 1
ATOM 1922 C C . LEU A 1 228 ? 12.367 -4.027 -23.328 1 94.5 228 LEU A C 1
ATOM 1924 O O . LEU A 1 228 ? 12.273 -3.002 -24 1 94.5 228 LEU A O 1
ATOM 1928 N N . LEU A 1 229 ? 11.539 -5.031 -23.453 1 94.19 229 LEU A N 1
ATOM 1929 C CA . LEU A 1 229 ? 10.461 -4.969 -24.422 1 94.19 229 LEU A CA 1
ATOM 1930 C C . LEU A 1 229 ? 9.383 -3.99 -23.984 1 94.19 229 LEU A C 1
ATOM 1932 O O . LEU A 1 229 ? 9.43 -3.477 -22.859 1 94.19 229 LEU A O 1
ATOM 1936 N N . ASP A 1 230 ? 8.453 -3.715 -24.844 1 91.19 230 ASP A N 1
ATOM 1937 C CA . ASP A 1 230 ? 7.418 -2.729 -24.531 1 91.19 230 ASP A CA 1
ATOM 1938 C C . ASP A 1 230 ? 6.328 -3.33 -23.656 1 91.19 230 ASP A C 1
ATOM 1940 O O . ASP A 1 230 ? 5.961 -4.496 -23.812 1 91.19 230 ASP A O 1
ATOM 1944 N N . TRP A 1 231 ? 5.766 -2.572 -22.734 1 88.94 231 TRP A N 1
ATOM 1945 C CA . TRP A 1 231 ? 4.77 -3.014 -21.766 1 88.94 231 TRP A CA 1
ATOM 1946 C C . TRP A 1 231 ? 3.441 -3.326 -22.453 1 88.94 231 TRP A C 1
ATOM 1948 O O . TRP A 1 231 ? 2.707 -4.219 -22.016 1 88.94 231 TRP A O 1
ATOM 1958 N N . GLU A 1 232 ? 3.117 -2.693 -23.422 1 84.12 232 GLU A N 1
ATOM 1959 C CA . GLU A 1 232 ? 1.816 -2.814 -24.078 1 84.12 232 GLU A CA 1
ATOM 1960 C C . GLU A 1 232 ? 1.64 -4.195 -24.703 1 84.12 232 GLU A C 1
ATOM 1962 O O . GLU A 1 232 ? 0.598 -4.832 -24.547 1 84.12 232 GLU A O 1
ATOM 1967 N N . SER A 1 233 ? 2.709 -4.703 -25.312 1 88.88 233 SER A N 1
ATOM 1968 C CA . SER A 1 233 ? 2.598 -5.945 -26.078 1 88.88 233 SER A CA 1
ATOM 1969 C C . SER A 1 233 ? 3.125 -7.133 -25.266 1 88.88 233 SER A C 1
ATOM 1971 O O . SER A 1 233 ? 2.848 -8.289 -25.609 1 88.88 233 SER A O 1
ATOM 1973 N N . PHE A 1 234 ? 3.895 -6.812 -24.188 1 92.12 234 PHE A N 1
ATOM 1974 C CA . PHE A 1 234 ? 4.609 -7.914 -23.547 1 92.12 234 PHE A CA 1
ATOM 1975 C C . PHE A 1 234 ? 4.492 -7.828 -22.031 1 92.12 234 PHE A C 1
ATOM 1977 O O . PHE A 1 234 ? 5.461 -8.094 -21.312 1 92.12 234 PHE A O 1
ATOM 1984 N N . GLU A 1 235 ? 3.393 -7.449 -21.5 1 89.06 235 GLU A N 1
ATOM 1985 C CA . GLU A 1 235 ? 3.221 -7.215 -20.062 1 89.06 235 GLU A CA 1
ATOM 1986 C C . GLU A 1 235 ? 3.436 -8.492 -19.266 1 89.06 235 GLU A C 1
ATOM 1988 O O . GLU A 1 235 ? 4.164 -8.5 -18.266 1 89.06 235 GLU A O 1
ATOM 1993 N N . VAL A 1 236 ? 2.875 -9.562 -19.703 1 88.81 236 VAL A N 1
ATOM 1994 C CA . VAL A 1 236 ? 2.844 -10.797 -18.938 1 88.81 236 VAL A CA 1
ATOM 1995 C C . VAL A 1 236 ? 4.254 -11.375 -18.828 1 88.81 236 VAL A C 1
ATOM 1997 O O . VAL A 1 236 ? 4.715 -11.703 -17.734 1 88.81 236 VAL A O 1
ATOM 2000 N N . CYS A 1 237 ? 4.895 -11.5 -19.938 1 92.62 237 CYS A N 1
ATOM 2001 C CA . CYS A 1 237 ? 6.238 -12.062 -19.906 1 92.62 237 CYS A CA 1
ATOM 2002 C C . CYS A 1 237 ? 7.215 -11.102 -19.234 1 92.62 237 CYS A C 1
ATOM 2004 O O . CYS A 1 237 ? 8.172 -11.523 -18.594 1 92.62 237 CYS A O 1
ATOM 2006 N N . LYS A 1 238 ? 7.012 -9.828 -19.344 1 93.31 238 LYS A N 1
ATOM 2007 C CA . LYS A 1 238 ? 7.855 -8.844 -18.672 1 93.31 238 LYS A CA 1
ATOM 2008 C C . LYS A 1 238 ? 7.781 -9 -17.156 1 93.31 238 LYS A C 1
ATOM 2010 O O . LYS A 1 238 ? 8.805 -8.922 -16.469 1 93.31 238 LYS A O 1
ATOM 2015 N N . ILE A 1 239 ? 6.598 -9.172 -16.703 1 92.31 239 ILE A N 1
ATOM 2016 C CA . ILE A 1 239 ? 6.414 -9.359 -15.258 1 92.31 239 ILE A CA 1
ATOM 2017 C C . ILE A 1 239 ? 7.195 -10.586 -14.805 1 92.31 239 ILE A C 1
ATOM 2019 O O . ILE A 1 239 ? 7.875 -10.555 -13.773 1 92.31 239 ILE A O 1
ATOM 2023 N N . MET A 1 240 ? 7.109 -11.625 -15.594 1 92.81 240 MET A N 1
ATOM 2024 C CA . MET A 1 240 ? 7.859 -12.836 -15.273 1 92.81 240 MET A CA 1
ATOM 2025 C C . MET A 1 240 ? 9.359 -12.578 -15.336 1 92.81 240 MET A C 1
ATOM 2027 O O . MET A 1 240 ? 10.109 -13.023 -14.461 1 92.81 240 MET A O 1
ATOM 2031 N N . ALA A 1 241 ? 9.797 -11.898 -16.359 1 95.69 241 ALA A N 1
ATOM 2032 C CA . ALA A 1 241 ? 11.211 -11.547 -16.5 1 95.69 241 ALA A CA 1
ATOM 2033 C C . ALA A 1 241 ? 11.703 -10.758 -15.297 1 95.69 241 ALA A C 1
ATOM 2035 O O . ALA A 1 241 ? 12.773 -11.039 -14.75 1 95.69 241 ALA A O 1
ATOM 2036 N N . ILE A 1 242 ? 10.906 -9.805 -14.875 1 96.12 242 ILE A N 1
ATOM 2037 C CA . ILE A 1 242 ? 11.234 -8.969 -13.727 1 96.12 242 ILE A CA 1
ATOM 2038 C C . ILE A 1 242 ? 11.344 -9.836 -12.477 1 96.12 242 ILE A C 1
ATOM 2040 O O . ILE A 1 242 ? 12.258 -9.656 -11.664 1 96.12 242 ILE A O 1
ATOM 2044 N N . SER A 1 243 ? 10.445 -10.742 -12.328 1 93.88 243 SER A N 1
ATOM 2045 C CA . SER A 1 243 ? 10.5 -11.672 -11.203 1 93.88 243 SER A CA 1
ATOM 2046 C C . SER A 1 243 ? 11.805 -12.469 -11.203 1 93.88 243 SER A C 1
ATOM 2048 O O . SER A 1 243 ? 12.422 -12.648 -10.156 1 93.88 243 SER A O 1
ATOM 2050 N N . ILE A 1 244 ? 12.211 -12.898 -12.352 1 94.19 244 ILE A N 1
ATOM 2051 C CA . ILE A 1 244 ? 13.438 -13.672 -12.492 1 94.19 244 ILE A CA 1
ATOM 2052 C C . ILE A 1 244 ? 14.641 -12.797 -12.164 1 94.19 244 ILE A C 1
ATOM 2054 O O . ILE A 1 244 ? 15.57 -13.234 -11.477 1 94.19 244 ILE A O 1
ATOM 2058 N N . ILE A 1 245 ? 14.641 -11.594 -12.617 1 96.25 245 ILE A N 1
ATOM 2059 C CA . ILE A 1 245 ? 15.719 -10.664 -12.297 1 96.25 245 ILE A CA 1
ATOM 2060 C C . ILE A 1 245 ? 15.797 -10.453 -10.789 1 96.25 245 ILE A C 1
ATOM 2062 O O . ILE A 1 245 ? 16.891 -10.352 -10.227 1 96.25 245 ILE A O 1
ATOM 2066 N N . GLY A 1 246 ? 14.648 -10.391 -10.141 1 95.5 246 GLY A N 1
ATOM 2067 C CA . GLY A 1 246 ? 14.633 -10.289 -8.695 1 95.5 246 GLY A CA 1
ATOM 2068 C C . GLY A 1 246 ? 15.297 -11.469 -8.008 1 95.5 246 GLY A C 1
ATOM 2069 O O . GLY A 1 246 ? 15.898 -11.32 -6.945 1 95.5 246 GLY A O 1
ATOM 2070 N N . ILE A 1 247 ? 15.234 -12.617 -8.648 1 93.31 247 ILE A N 1
ATOM 2071 C CA . ILE A 1 247 ? 15.719 -13.859 -8.039 1 93.31 247 ILE A CA 1
ATOM 2072 C C . ILE A 1 247 ? 17.188 -14.07 -8.406 1 93.31 247 ILE A C 1
ATOM 2074 O O . ILE A 1 247 ? 18 -14.445 -7.555 1 93.31 247 ILE A O 1
ATOM 2078 N N . GLN A 1 248 ? 17.547 -13.773 -9.641 1 93.94 248 GLN A N 1
ATOM 2079 C CA . GLN A 1 248 ? 18.859 -14.164 -10.133 1 93.94 248 GLN A CA 1
ATOM 2080 C C . GLN A 1 248 ? 19.766 -12.953 -10.359 1 93.94 248 GLN A C 1
ATOM 2082 O O . GLN A 1 248 ? 20.969 -13.086 -10.547 1 93.94 248 GLN A O 1
ATOM 2087 N N . GLY A 1 249 ? 19.172 -11.766 -10.344 1 94.81 249 GLY A N 1
ATOM 2088 C CA . GLY A 1 249 ? 19.922 -10.562 -10.68 1 94.81 249 GLY A CA 1
ATOM 2089 C C . GLY A 1 249 ? 20.781 -10.055 -9.531 1 94.81 249 GLY A C 1
ATOM 2090 O O . GLY A 1 249 ? 20.922 -10.727 -8.508 1 94.81 249 GLY A O 1
ATOM 2091 N N . ASN A 1 250 ? 21.438 -8.906 -9.805 1 94.62 250 ASN A N 1
ATOM 2092 C CA . ASN A 1 250 ? 22.328 -8.297 -8.828 1 94.62 250 ASN A CA 1
ATOM 2093 C C . ASN A 1 250 ? 22.25 -6.773 -8.875 1 94.62 250 ASN A C 1
ATOM 2095 O O . ASN A 1 250 ? 21.344 -6.211 -9.469 1 94.62 250 ASN A O 1
ATOM 2099 N N . LYS A 1 251 ? 23.172 -6.152 -8.188 1 93.31 251 LYS A N 1
ATOM 2100 C CA . LYS A 1 251 ? 23.141 -4.707 -7.973 1 93.31 251 LYS A CA 1
ATOM 2101 C C . LYS A 1 251 ? 23.188 -3.953 -9.297 1 93.31 251 LYS A C 1
ATOM 2103 O O . LYS A 1 251 ? 22.688 -2.834 -9.398 1 93.31 251 LYS A O 1
ATOM 2108 N N . LYS A 1 252 ? 23.812 -4.512 -10.281 1 94.38 252 LYS A N 1
ATOM 2109 C CA . LYS A 1 252 ? 23.938 -3.857 -11.578 1 94.38 252 LYS A CA 1
ATOM 2110 C C . LYS A 1 252 ? 22.562 -3.695 -12.242 1 94.38 252 LYS A C 1
ATOM 2112 O O . LYS A 1 252 ? 22.406 -2.891 -13.164 1 94.38 252 LYS A O 1
ATOM 2117 N N . ASP A 1 253 ? 21.562 -4.441 -11.828 1 96.06 253 ASP A N 1
ATOM 2118 C CA . ASP A 1 253 ? 20.234 -4.422 -12.422 1 96.06 253 ASP A CA 1
ATOM 2119 C C . ASP A 1 253 ? 19.375 -3.326 -11.797 1 96.06 253 ASP A C 1
ATOM 2121 O O . ASP A 1 253 ? 18.328 -2.959 -12.344 1 96.06 253 ASP A O 1
ATOM 2125 N N . LEU A 1 254 ? 19.75 -2.738 -10.664 1 95.31 254 LEU A N 1
ATOM 2126 C CA . LEU A 1 254 ? 18.922 -1.867 -9.844 1 95.31 254 LEU A CA 1
ATOM 2127 C C . LEU A 1 254 ? 18.562 -0.587 -10.594 1 95.31 254 LEU A C 1
ATOM 2129 O O . LEU A 1 254 ? 17.391 -0.19 -10.641 1 95.31 254 LEU A O 1
ATOM 2133 N N . PRO A 1 255 ? 19.516 0.066 -11.242 1 92.62 255 PRO A N 1
ATOM 2134 C CA . PRO A 1 255 ? 19.156 1.289 -11.969 1 92.62 255 PRO A CA 1
ATOM 2135 C C . PRO A 1 255 ? 18.141 1.042 -13.07 1 92.62 255 PRO A C 1
ATOM 2137 O O . PRO A 1 255 ? 17.219 1.844 -13.258 1 92.62 255 PRO A O 1
ATOM 2140 N N . LEU A 1 256 ? 18.297 -0.043 -13.75 1 94.38 256 LEU A N 1
ATOM 2141 C CA . LEU A 1 256 ? 17.375 -0.356 -14.836 1 94.38 256 LEU A CA 1
ATOM 2142 C C . LEU A 1 256 ? 15.992 -0.681 -14.305 1 94.38 256 LEU A C 1
ATOM 2144 O O . LEU A 1 256 ? 14.984 -0.29 -14.898 1 94.38 256 LEU A O 1
ATOM 2148 N N . LEU A 1 257 ? 15.945 -1.42 -13.25 1 96.06 257 LEU A N 1
ATOM 2149 C CA . LEU A 1 257 ? 14.672 -1.733 -12.617 1 96.06 257 LEU A CA 1
ATOM 2150 C C . LEU A 1 257 ? 13.969 -0.463 -12.141 1 96.06 257 LEU A C 1
ATOM 2152 O O . LEU A 1 257 ? 12.758 -0.322 -12.297 1 96.06 257 LEU A O 1
ATOM 2156 N N . PHE A 1 258 ? 14.758 0.399 -11.609 1 92.75 258 PHE A N 1
ATOM 2157 C CA . PHE A 1 258 ? 14.219 1.663 -11.125 1 92.75 258 PHE A CA 1
ATOM 2158 C C . PHE A 1 258 ? 13.648 2.48 -12.281 1 92.75 258 PHE A C 1
ATOM 2160 O O . PHE A 1 258 ? 12.586 3.09 -12.156 1 92.75 258 PHE A O 1
ATOM 2167 N N . GLU A 1 259 ? 14.344 2.482 -13.328 1 90.56 259 GLU A N 1
ATOM 2168 C CA . GLU A 1 259 ? 13.844 3.16 -14.516 1 90.56 259 GLU A CA 1
ATOM 2169 C C . GLU A 1 259 ? 12.562 2.508 -15.023 1 90.56 259 GLU A C 1
ATOM 2171 O O . GLU A 1 259 ? 11.617 3.199 -15.406 1 90.56 259 GLU A O 1
ATOM 2176 N N . GLU A 1 260 ? 12.555 1.193 -15.023 1 93.31 260 GLU A N 1
ATOM 2177 C CA . GLU A 1 260 ? 11.391 0.44 -15.484 1 93.31 260 GLU A CA 1
ATOM 2178 C C . GLU A 1 260 ? 10.156 0.763 -14.641 1 93.31 260 GLU A C 1
ATOM 2180 O O . GLU A 1 260 ? 9.031 0.753 -15.148 1 93.31 260 GLU A O 1
ATOM 2185 N N . TYR A 1 261 ? 10.344 1.081 -13.383 1 92.5 261 TYR A N 1
ATOM 2186 C CA . TYR A 1 261 ? 9.273 1.463 -12.469 1 92.5 261 TYR A CA 1
ATOM 2187 C C . TYR A 1 261 ? 8.5 2.658 -13.016 1 92.5 261 TYR A C 1
ATOM 2189 O O . TYR A 1 261 ? 7.266 2.684 -12.953 1 92.5 261 TYR A O 1
ATOM 2197 N N . PHE A 1 262 ? 9.148 3.586 -13.578 1 89 262 PHE A N 1
ATOM 2198 C CA . PHE A 1 262 ? 8.508 4.793 -14.078 1 89 262 PHE A CA 1
ATOM 2199 C C . PHE A 1 262 ? 8.047 4.605 -15.516 1 89 262 PHE A C 1
ATOM 2201 O O . PHE A 1 262 ? 7.039 5.176 -15.938 1 89 262 PHE A O 1
ATOM 2208 N N . ILE A 1 263 ? 8.734 3.791 -16.266 1 89.12 263 ILE A N 1
ATOM 2209 C CA . ILE A 1 263 ? 8.32 3.498 -17.641 1 89.12 263 ILE A CA 1
ATOM 2210 C C . ILE A 1 263 ? 6.977 2.771 -17.625 1 89.12 263 ILE A C 1
ATOM 2212 O O . ILE A 1 263 ? 6.098 3.064 -18.438 1 89.12 263 ILE A O 1
ATOM 2216 N N . ALA A 1 264 ? 6.867 1.813 -16.734 1 87.25 264 ALA A N 1
ATOM 2217 C CA . ALA A 1 264 ? 5.609 1.084 -16.594 1 87.25 264 ALA A CA 1
ATOM 2218 C C . ALA A 1 264 ? 4.449 2.037 -16.328 1 87.25 264 ALA A C 1
ATOM 2220 O O . ALA A 1 264 ? 3.363 1.883 -16.891 1 87.25 264 ALA A O 1
ATOM 2221 N N . GLU A 1 265 ? 4.684 2.994 -15.539 1 82 265 GLU A N 1
ATOM 2222 C CA . GLU A 1 265 ? 3.662 3.979 -15.195 1 82 265 GLU A CA 1
ATOM 2223 C C . GLU A 1 265 ? 3.254 4.797 -16.406 1 82 265 GLU A C 1
ATOM 2225 O O . GLU A 1 265 ? 2.064 5.023 -16.641 1 82 265 GLU A O 1
ATOM 2230 N N . GLU A 1 266 ? 4.105 5.25 -17.172 1 78.94 266 GLU A N 1
ATOM 2231 C CA . GLU A 1 266 ? 3.869 6.117 -18.328 1 78.94 266 GLU A CA 1
ATOM 2232 C C . GLU A 1 266 ? 3.139 5.367 -19.438 1 78.94 266 GLU A C 1
ATOM 2234 O O . GLU A 1 266 ? 2.164 5.875 -20 1 78.94 266 GLU A O 1
ATOM 2239 N N . ARG A 1 267 ? 3.525 4.273 -19.703 1 73.38 267 ARG A N 1
ATOM 2240 C CA . ARG A 1 267 ? 3.016 3.518 -20.844 1 73.38 267 ARG A CA 1
ATOM 2241 C C . ARG A 1 267 ? 1.63 2.955 -20.562 1 73.38 267 ARG A C 1
ATOM 2243 O O . ARG A 1 267 ? 0.735 3.023 -21.406 1 73.38 267 ARG A O 1
ATOM 2250 N N . LEU A 1 268 ? 1.519 2.555 -19.391 1 64.06 268 LEU A N 1
ATOM 2251 C CA . LEU A 1 268 ? 0.251 1.917 -19.062 1 64.06 268 LEU A CA 1
ATOM 2252 C C . LEU A 1 268 ? -0.833 2.959 -18.812 1 64.06 268 LEU A C 1
ATOM 2254 O O . LEU A 1 268 ? -2.02 2.689 -19.016 1 64.06 268 LEU A O 1
ATOM 2258 N N . SER A 1 269 ? -0.411 4.148 -18.453 1 64.25 269 SER A N 1
ATOM 2259 C CA . SER A 1 269 ? -1.361 5.238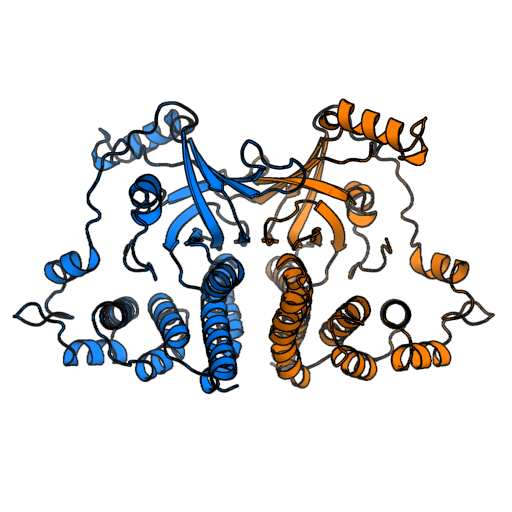 -18.25 1 64.25 269 SER A CA 1
ATOM 2260 C C . SER A 1 269 ? -1.875 5.781 -19.594 1 64.25 269 SER A C 1
ATOM 2262 O O . SER A 1 269 ? -3.02 6.227 -19.688 1 64.25 269 SER A O 1
ATOM 2264 N N . LYS A 1 270 ? -1.064 5.793 -20.562 1 62.53 270 LYS A N 1
ATOM 2265 C CA . LYS A 1 270 ? -1.408 6.34 -21.875 1 62.53 270 LYS A CA 1
ATOM 2266 C C . LYS A 1 270 ? -2.451 5.473 -22.578 1 62.53 270 LYS A C 1
ATOM 2268 O O . LYS A 1 270 ? -3.186 5.953 -23.438 1 62.53 270 LYS A O 1
ATOM 2273 N N . GLN A 1 271 ? -2.396 4.238 -22.297 1 52.72 271 GLN A N 1
ATOM 2274 C CA . GLN A 1 271 ? -3.32 3.35 -23 1 52.72 271 GLN A CA 1
ATOM 2275 C C . GLN A 1 271 ? -4.711 3.396 -22.375 1 52.72 271 GLN A C 1
ATOM 2277 O O . GLN A 1 271 ? -5.539 2.52 -22.609 1 52.72 271 GLN A O 1
ATOM 2282 N N . ASN A 1 272 ? -5.117 4.477 -21.875 1 49.12 272 ASN A N 1
ATOM 2283 C CA . ASN A 1 272 ? -6.422 4.547 -21.219 1 49.12 272 ASN A CA 1
ATOM 2284 C C . ASN A 1 272 ? -6.617 3.412 -20.219 1 49.12 272 ASN A C 1
ATOM 2286 O O . ASN A 1 272 ? -7.734 2.939 -20.031 1 49.12 272 ASN A O 1
ATOM 2290 N N . VAL A 1 273 ? -5.512 2.748 -20.078 1 46.66 273 VAL A N 1
ATOM 2291 C CA . VAL A 1 273 ? -5.613 1.673 -19.094 1 46.66 273 VAL A CA 1
ATOM 2292 C C . VAL A 1 273 ? -5.754 2.264 -17.703 1 46.66 273 VAL A C 1
ATOM 2294 O O . VAL A 1 273 ? -5.133 3.279 -17.375 1 46.66 273 VAL A O 1
ATOM 2297 N N . CYS A 1 274 ? -6.742 1.839 -17.062 1 50.97 274 CYS A N 1
ATOM 2298 C CA . CYS A 1 274 ? -7.113 2.264 -15.711 1 50.97 274 CYS A CA 1
ATOM 2299 C C . CYS A 1 274 ? -5.895 2.322 -14.805 1 50.97 274 CYS A C 1
ATOM 2301 O O . CYS A 1 274 ? -4.965 1.527 -14.953 1 50.97 274 CYS A O 1
ATOM 2303 N N . TYR A 1 275 ? -5.52 3.443 -14.273 1 51.03 275 TYR A N 1
ATOM 2304 C CA . TYR A 1 275 ? -4.461 3.627 -13.289 1 51.03 275 TYR A CA 1
ATOM 2305 C C . TYR A 1 275 ? -4.246 2.354 -12.477 1 51.03 275 TYR A C 1
ATOM 2307 O O . TYR A 1 275 ? -3.111 2.016 -12.133 1 51.03 275 TYR A O 1
ATOM 2315 N N . GLY A 1 276 ? -5.207 1.585 -12.344 1 56.72 276 GLY A N 1
ATOM 2316 C CA . GLY A 1 276 ? -5.141 0.358 -11.57 1 56.72 276 GLY A CA 1
ATOM 2317 C C . GLY A 1 276 ? -4.246 -0.695 -12.188 1 56.72 276 GLY A C 1
ATOM 2318 O O . GLY A 1 276 ? -3.621 -1.486 -11.484 1 56.72 276 GLY A O 1
ATOM 2319 N N . SER A 1 277 ? -4.031 -0.536 -13.422 1 66.94 277 SER A N 1
ATOM 2320 C CA . SER A 1 277 ? -3.273 -1.553 -14.148 1 66.94 277 SER A CA 1
ATOM 2321 C C . SER A 1 277 ? -1.774 -1.392 -13.922 1 66.94 277 SER A C 1
ATOM 2323 O O . SER A 1 277 ? -1.005 -2.332 -14.125 1 66.94 277 SER A O 1
ATOM 2325 N N . ILE A 1 278 ? -1.412 -0.295 -13.352 1 87.31 278 ILE A N 1
ATOM 2326 C CA . ILE A 1 278 ? 0.009 0.012 -13.227 1 87.31 278 ILE A CA 1
ATOM 2327 C C . ILE A 1 278 ? 0.514 -0.425 -11.859 1 87.31 278 ILE A C 1
ATOM 2329 O O . ILE A 1 278 ? 1.717 -0.619 -11.664 1 87.31 278 ILE A O 1
ATOM 2333 N N . LEU A 1 279 ? -0.353 -0.582 -10.914 1 91.75 279 LEU A N 1
ATOM 2334 C CA . LEU A 1 279 ? 0.037 -0.76 -9.523 1 91.75 279 LEU A CA 1
ATOM 2335 C C . LEU A 1 279 ? 0.673 -2.129 -9.305 1 91.75 279 LEU A C 1
ATOM 2337 O O . LEU A 1 279 ? 1.713 -2.238 -8.648 1 91.75 279 LEU A O 1
ATOM 2341 N N . LEU A 1 280 ? 0.117 -3.145 -9.93 1 92.38 280 LEU A N 1
ATOM 2342 C CA . LEU A 1 280 ? 0.645 -4.488 -9.734 1 92.38 280 LEU A CA 1
ATOM 2343 C C . LEU A 1 280 ? 2.002 -4.645 -10.414 1 92.38 280 LEU A C 1
ATOM 2345 O O . LEU A 1 280 ? 2.955 -5.133 -9.797 1 92.38 280 LEU A O 1
ATOM 2349 N N . PRO A 1 281 ? 2.146 -4.207 -11.688 1 92.06 281 PRO A N 1
ATOM 2350 C CA . PRO A 1 281 ? 3.475 -4.25 -12.305 1 92.06 281 PRO A CA 1
ATOM 2351 C C . PRO A 1 281 ? 4.527 -3.49 -11.5 1 92.06 281 PRO A C 1
ATOM 2353 O O . PRO A 1 281 ? 5.645 -3.979 -11.32 1 92.06 281 PRO A O 1
ATOM 2356 N N . LYS A 1 282 ? 4.188 -2.361 -10.961 1 93.38 282 LYS A N 1
ATOM 2357 C CA . LYS A 1 282 ? 5.109 -1.574 -10.148 1 93.38 282 LYS A CA 1
ATOM 2358 C C . LYS A 1 282 ? 5.508 -2.33 -8.883 1 93.38 282 LYS A C 1
ATOM 2360 O O . LYS A 1 282 ? 6.664 -2.285 -8.461 1 93.38 282 LYS A O 1
ATOM 2365 N N . ARG A 1 283 ? 4.559 -2.992 -8.312 1 95.75 283 ARG A N 1
ATOM 2366 C CA . ARG A 1 283 ? 4.848 -3.787 -7.121 1 95.75 283 ARG A CA 1
ATOM 2367 C C . ARG A 1 283 ? 5.816 -4.922 -7.441 1 95.75 283 ARG A C 1
ATOM 2369 O O . ARG A 1 283 ? 6.715 -5.219 -6.652 1 95.75 283 ARG A O 1
ATOM 2376 N N . HIS A 1 284 ? 5.656 -5.562 -8.625 1 94.19 284 HIS A N 1
ATOM 2377 C CA . HIS A 1 284 ? 6.574 -6.617 -9.047 1 94.19 284 HIS A CA 1
ATOM 2378 C C . HIS A 1 284 ? 7.988 -6.074 -9.219 1 94.19 284 HIS A C 1
ATOM 2380 O O . HIS A 1 284 ? 8.961 -6.742 -8.859 1 94.19 284 HIS A O 1
ATOM 2386 N N . ILE A 1 285 ? 8.062 -4.906 -9.773 1 95.5 285 ILE A N 1
ATOM 2387 C CA . ILE A 1 285 ? 9.375 -4.281 -9.953 1 95.5 285 ILE A CA 1
ATOM 2388 C C . ILE A 1 285 ? 10.008 -4.012 -8.594 1 95.5 285 ILE A C 1
ATOM 2390 O O . ILE A 1 285 ? 11.18 -4.324 -8.375 1 95.5 285 ILE A O 1
ATOM 2394 N N . MET A 1 286 ? 9.211 -3.49 -7.672 1 96.06 286 MET A N 1
ATOM 2395 C CA . MET A 1 286 ? 9.719 -3.217 -6.328 1 96.06 286 MET A CA 1
ATOM 2396 C C . MET A 1 286 ? 10.117 -4.508 -5.621 1 96.06 286 MET A C 1
ATOM 2398 O O . MET A 1 286 ? 11.102 -4.539 -4.883 1 96.06 286 MET A O 1
ATOM 2402 N N . ASP A 1 287 ? 9.367 -5.52 -5.828 1 96.25 287 ASP A N 1
ATOM 2403 C CA . ASP A 1 287 ? 9.742 -6.82 -5.273 1 96.25 287 ASP A CA 1
ATOM 2404 C C . ASP A 1 287 ? 11.133 -7.242 -5.742 1 96.25 287 ASP A C 1
ATOM 2406 O O . ASP A 1 287 ? 11.938 -7.738 -4.953 1 96.25 287 ASP A O 1
ATOM 2410 N N . ALA A 1 288 ? 11.367 -7.113 -7.039 1 96.88 288 ALA A N 1
ATOM 2411 C CA . ALA A 1 288 ? 12.656 -7.488 -7.605 1 96.88 288 ALA A CA 1
ATOM 2412 C C . ALA A 1 288 ? 13.781 -6.664 -6.992 1 96.88 288 ALA A C 1
ATOM 2414 O O . ALA A 1 288 ? 14.812 -7.215 -6.59 1 96.88 288 ALA A O 1
ATOM 2415 N N . ILE A 1 289 ? 13.531 -5.387 -6.883 1 96.69 289 ILE A N 1
ATOM 2416 C CA . ILE A 1 289 ? 14.523 -4.48 -6.309 1 96.69 289 ILE A CA 1
ATOM 2417 C C . ILE A 1 289 ? 14.805 -4.875 -4.859 1 96.69 289 ILE A C 1
ATOM 2419 O O . ILE A 1 289 ? 15.961 -4.992 -4.457 1 96.69 289 ILE A O 1
ATOM 2423 N N . GLU A 1 290 ? 13.797 -5.094 -4.094 1 94.56 290 GLU A N 1
ATOM 2424 C CA . GLU A 1 290 ? 13.914 -5.434 -2.678 1 94.56 290 GLU A CA 1
ATOM 2425 C C . GLU A 1 290 ? 14.641 -6.766 -2.492 1 94.56 290 GLU A C 1
ATOM 2427 O O . GLU A 1 290 ? 15.438 -6.918 -1.567 1 94.56 290 GLU A O 1
ATOM 2432 N N . LYS A 1 291 ? 14.359 -7.695 -3.367 1 95.31 291 LYS A N 1
ATOM 2433 C CA . LYS A 1 291 ? 15.031 -8.992 -3.303 1 95.31 291 LYS A CA 1
ATOM 2434 C C . LYS A 1 291 ? 16.531 -8.844 -3.559 1 95.31 291 LYS A C 1
ATOM 2436 O O . LYS A 1 291 ? 17.344 -9.438 -2.848 1 95.31 291 LYS A O 1
ATOM 2441 N N . ILE A 1 292 ? 16.875 -8.148 -4.566 1 95.69 292 ILE A N 1
ATOM 2442 C CA . ILE A 1 292 ? 18.281 -7.93 -4.883 1 95.69 292 ILE A CA 1
ATOM 2443 C C . ILE A 1 292 ? 18.984 -7.266 -3.703 1 95.69 292 ILE A C 1
ATOM 2445 O O . ILE A 1 292 ? 20.031 -7.727 -3.254 1 95.69 292 ILE A O 1
ATOM 2449 N N . LYS A 1 293 ? 18.344 -6.215 -3.164 1 93.56 293 LYS A N 1
ATOM 2450 C CA . LYS A 1 293 ? 18.938 -5.484 -2.043 1 93.56 293 LYS A CA 1
ATOM 2451 C C . LYS A 1 293 ? 19.062 -6.375 -0.81 1 93.56 293 LYS A C 1
ATOM 2453 O O . LYS A 1 293 ? 20.047 -6.289 -0.072 1 93.56 293 LYS A O 1
ATOM 2458 N N . TYR A 1 294 ? 18.109 -7.188 -0.599 1 92 294 TYR A N 1
ATOM 2459 C CA . TYR A 1 294 ? 18.125 -8.109 0.53 1 92 294 TYR A CA 1
ATOM 2460 C C . TYR A 1 294 ? 19.297 -9.094 0.412 1 92 294 TYR A C 1
ATOM 2462 O O . TYR A 1 294 ? 20 -9.336 1.388 1 92 294 TYR A O 1
ATOM 2470 N N . ARG A 1 295 ? 19.531 -9.617 -0.736 1 91.56 295 ARG A N 1
ATOM 2471 C CA . ARG A 1 295 ? 20.609 -10.578 -0.946 1 91.56 295 ARG A CA 1
ATOM 2472 C C . ARG A 1 295 ? 21.969 -9.906 -0.809 1 91.56 295 ARG A C 1
ATOM 2474 O O . ARG A 1 295 ? 22.906 -10.5 -0.285 1 91.56 295 ARG A O 1
ATOM 2481 N N . GLU A 1 296 ? 22.016 -8.758 -1.225 1 87.38 296 GLU A N 1
ATOM 2482 C CA . GLU A 1 296 ? 23.266 -8.016 -1.1 1 87.38 296 GLU A CA 1
ATOM 2483 C C . GLU A 1 296 ? 23.609 -7.75 0.364 1 87.38 296 GLU A C 1
ATOM 2485 O O . GLU A 1 296 ? 24.781 -7.754 0.745 1 87.38 296 GLU A O 1
ATOM 2490 N N . SER A 1 297 ? 22.656 -7.457 1.129 1 80.56 297 SER A N 1
ATOM 2491 C CA . SER A 1 297 ? 22.859 -7.184 2.547 1 80.56 297 SER A CA 1
ATOM 2492 C C . SER A 1 297 ? 23.234 -8.445 3.309 1 80.56 297 SER A C 1
ATOM 2494 O O . SER A 1 297 ? 24.016 -8.398 4.262 1 80.56 297 SER A O 1
ATOM 2496 N N . GLU A 1 298 ? 22.734 -9.539 2.965 1 69.94 298 GLU A N 1
ATOM 2497 C CA . GLU A 1 298 ? 23.047 -10.812 3.607 1 69.94 298 GLU A CA 1
ATOM 2498 C C . GLU A 1 298 ? 24.453 -11.273 3.254 1 69.94 298 GLU A C 1
ATOM 2500 O O . GLU A 1 298 ? 25.156 -11.852 4.09 1 69.94 298 GLU A O 1
ATOM 2505 N N . ASP A 1 299 ? 24.719 -11.039 2.021 1 56.78 299 ASP A N 1
ATOM 2506 C CA . ASP A 1 299 ? 26.062 -11.391 1.592 1 56.78 299 ASP A CA 1
ATOM 2507 C C . ASP A 1 299 ? 27.109 -10.586 2.367 1 56.78 299 ASP A C 1
ATOM 2509 O O . ASP A 1 299 ? 28.188 -11.109 2.691 1 56.78 299 ASP A O 1
ATOM 2513 N N . TYR A 1 300 ? 26.641 -9.477 2.674 1 43.06 300 TYR A N 1
ATOM 2514 C CA . TYR A 1 300 ? 27.547 -8.648 3.467 1 43.06 300 TYR A CA 1
ATOM 2515 C C . TYR A 1 300 ? 27.672 -9.188 4.883 1 43.06 300 TYR A C 1
ATOM 2517 O O . TYR A 1 300 ? 28.766 -9.141 5.473 1 43.06 300 TYR A O 1
ATOM 2525 N N . ILE A 1 301 ? 26.625 -9.703 5.41 1 45.81 301 ILE A N 1
ATOM 2526 C CA . ILE A 1 301 ? 26.656 -10.25 6.766 1 45.81 301 ILE A CA 1
ATOM 2527 C C . ILE A 1 301 ? 27.5 -11.516 6.789 1 45.81 301 ILE A C 1
ATOM 2529 O O . ILE A 1 301 ? 28.219 -11.781 7.762 1 45.81 301 ILE A O 1
ATOM 2533 N N . LEU A 1 302 ? 27.422 -12.234 5.699 1 39.81 302 LEU A N 1
ATOM 2534 C CA . LEU A 1 302 ? 28.203 -13.469 5.656 1 39.81 302 LEU A CA 1
ATOM 2535 C C . LEU A 1 302 ? 29.688 -13.164 5.512 1 39.81 302 LEU A C 1
ATOM 2537 O O . LEU A 1 302 ? 30.531 -13.984 5.875 1 39.81 302 LEU A O 1
ATOM 2541 N N . ILE A 1 303 ? 29.953 -12.094 5.004 1 34.81 303 ILE A N 1
ATOM 2542 C CA . ILE A 1 303 ? 31.359 -11.742 4.809 1 34.81 303 ILE A CA 1
ATOM 2543 C C . ILE A 1 303 ? 31.891 -11.078 6.07 1 34.81 303 ILE A C 1
ATOM 2545 O O . ILE A 1 303 ? 33.094 -11.078 6.312 1 34.81 303 ILE A O 1
ATOM 2549 N N . LEU A 1 304 ? 31.078 -10.516 6.828 1 35.09 304 LEU A N 1
ATOM 2550 C CA . LEU A 1 304 ? 31.562 -10.008 8.102 1 35.09 304 LEU A CA 1
ATOM 2551 C C . LEU A 1 304 ? 31.625 -11.117 9.148 1 35.09 304 LEU A C 1
ATOM 2553 O O . LEU A 1 304 ? 32.531 -11.117 9.992 1 35.09 304 LEU A O 1
ATOM 2557 N N . MET B 1 1 ? -0.747 18.859 18 1 35.56 1 MET B N 1
ATOM 2558 C CA . MET B 1 1 ? -0.184 18.297 16.766 1 35.56 1 MET B CA 1
ATOM 2559 C C . MET B 1 1 ? -0.344 19.266 15.609 1 35.56 1 MET B C 1
ATOM 2561 O O . MET B 1 1 ? -1.41 19.859 15.43 1 35.56 1 MET B O 1
ATOM 2565 N N . TYR B 1 2 ? 0.708 19.844 15.133 1 39.47 2 TYR B N 1
ATOM 2566 C CA . TYR B 1 2 ? 0.894 21.016 14.289 1 39.47 2 TYR B CA 1
ATOM 2567 C C . TYR B 1 2 ? 0.285 20.797 12.906 1 39.47 2 TYR B C 1
ATOM 2569 O O . TYR B 1 2 ? 0.628 19.828 12.219 1 39.47 2 TYR B O 1
ATOM 2577 N N . ASN B 1 3 ? -0.979 21.234 12.703 1 43.28 3 ASN B N 1
ATOM 2578 C CA . ASN B 1 3 ? -1.768 21.391 11.484 1 43.28 3 ASN B CA 1
ATOM 2579 C C . ASN B 1 3 ? -0.911 21.891 10.32 1 43.28 3 ASN B C 1
ATOM 2581 O O . ASN B 1 3 ? -1.412 22.078 9.211 1 43.28 3 ASN B O 1
ATOM 2585 N N . GLY B 1 4 ? 0.373 22.156 10.516 1 53.81 4 GLY B N 1
ATOM 2586 C CA . GLY B 1 4 ? 1.131 22.797 9.453 1 53.81 4 GLY B CA 1
ATOM 2587 C C . GLY B 1 4 ? 1.716 21.812 8.461 1 53.81 4 GLY B C 1
ATOM 2588 O O . GLY B 1 4 ? 2.418 22.203 7.527 1 53.81 4 GLY B O 1
ATOM 2589 N N . GLU B 1 5 ? 1.224 20.609 8.562 1 76.5 5 GLU B N 1
ATOM 2590 C CA . GLU B 1 5 ? 1.918 19.672 7.699 1 76.5 5 GLU B CA 1
ATOM 2591 C C . GLU B 1 5 ? 1.088 19.344 6.465 1 76.5 5 GLU B C 1
ATOM 2593 O O . GLU B 1 5 ? 1.437 18.438 5.695 1 76.5 5 GLU B O 1
ATOM 2598 N N . ASN B 1 6 ? 0.024 20.25 6.348 1 86.62 6 ASN B N 1
ATOM 2599 C CA . ASN B 1 6 ? -0.741 20.141 5.113 1 86.62 6 ASN B CA 1
ATOM 2600 C C . ASN B 1 6 ? -0.005 20.766 3.938 1 86.62 6 ASN B C 1
ATOM 2602 O O . ASN B 1 6 ? 0.611 21.828 4.086 1 86.62 6 ASN B O 1
ATOM 2606 N N . GLU B 1 7 ? -0.117 20.203 2.785 1 88.69 7 GLU B N 1
ATOM 2607 C CA . GLU B 1 7 ? 0.63 20.672 1.62 1 88.69 7 GLU B CA 1
ATOM 2608 C C . GLU B 1 7 ? -0.268 21.453 0.667 1 88.69 7 GLU B C 1
ATOM 2610 O O . GLU B 1 7 ? 0.188 21.922 -0.375 1 88.69 7 GLU B O 1
ATOM 2615 N N . ILE B 1 8 ? -1.537 21.578 1.036 1 89.19 8 ILE B N 1
ATOM 2616 C CA . ILE B 1 8 ? -2.488 22.312 0.212 1 89.19 8 ILE B CA 1
ATOM 2617 C C . ILE B 1 8 ? -3.256 23.312 1.077 1 89.19 8 ILE B C 1
ATOM 2619 O O . ILE B 1 8 ? -3.172 23.266 2.307 1 89.19 8 ILE B O 1
ATOM 2623 N N . GLU B 1 9 ? -3.988 24.125 0.341 1 85.19 9 GLU B N 1
ATOM 2624 C CA . GLU B 1 9 ? -4.91 24.984 1.067 1 85.19 9 GLU B CA 1
ATOM 2625 C C . GLU B 1 9 ? -6.102 24.203 1.607 1 85.19 9 GLU B C 1
ATOM 2627 O O . GLU B 1 9 ? -6.527 23.219 0.999 1 85.19 9 GLU B O 1
ATOM 2632 N N . CYS B 1 10 ? -6.594 24.656 2.678 1 87.75 10 CYS B N 1
ATOM 2633 C CA . CYS B 1 10 ? -7.699 23.953 3.318 1 87.75 10 CYS B CA 1
ATOM 2634 C C . CYS B 1 10 ? -8.914 23.891 2.396 1 87.75 10 CYS B C 1
ATOM 2636 O O . CYS B 1 10 ? -9.398 24.922 1.931 1 87.75 10 CYS B O 1
ATOM 2638 N N . PRO B 1 11 ? -9.383 22.734 2.174 1 88.56 11 PRO B N 1
ATOM 2639 C CA . PRO B 1 11 ? -10.594 22.625 1.36 1 88.56 11 PRO B CA 1
ATOM 2640 C C . PRO B 1 11 ? -11.781 23.359 1.976 1 88.56 11 PRO B C 1
ATOM 2642 O O . PRO B 1 11 ? -11.906 23.422 3.201 1 88.56 11 PRO B O 1
ATOM 2645 N N . LYS B 1 12 ? -12.75 23.766 1.174 1 85.62 12 LYS B N 1
ATOM 2646 C CA . LYS B 1 12 ? -13.859 24.609 1.605 1 85.62 12 LYS B CA 1
ATOM 2647 C C . LYS B 1 12 ? -14.961 23.781 2.26 1 85.62 12 LYS B C 1
ATOM 2649 O O . LYS B 1 12 ? -15.781 24.312 3.016 1 85.62 12 LYS B O 1
ATOM 2654 N N . ASP B 1 13 ? -15.031 22.594 2.051 1 88.81 13 ASP B N 1
ATOM 2655 C CA . ASP B 1 13 ? -16.062 21.734 2.629 1 88.81 13 ASP B CA 1
ATOM 2656 C C . ASP B 1 13 ? -15.992 21.75 4.156 1 88.81 13 ASP B C 1
ATOM 2658 O O . ASP B 1 13 ? -14.961 21.438 4.742 1 88.81 13 ASP B O 1
ATOM 2662 N N . LYS B 1 14 ? -17.062 22.078 4.766 1 85.5 14 LYS B N 1
ATOM 2663 C CA . LYS B 1 14 ? -17.094 22.297 6.207 1 85.5 14 LYS B CA 1
ATOM 2664 C C . LYS B 1 14 ? -16.781 21.016 6.969 1 85.5 14 LYS B C 1
ATOM 2666 O O . LYS B 1 14 ? -16.203 21.062 8.055 1 85.5 14 LYS B O 1
ATOM 2671 N N . TYR B 1 15 ? -17.234 19.906 6.473 1 87.94 15 TYR B N 1
ATOM 2672 C CA . T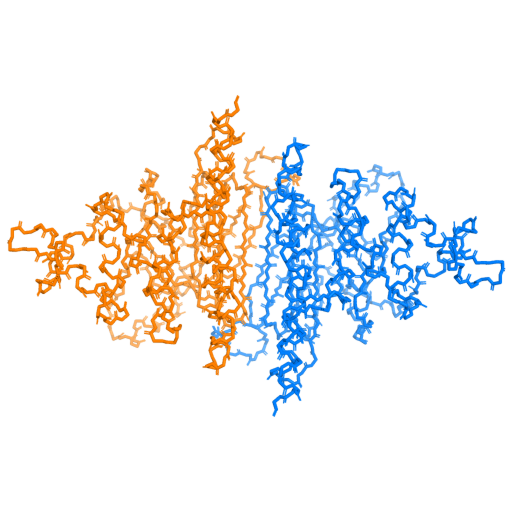YR B 1 15 ? -16.969 18.625 7.145 1 87.94 15 TYR B CA 1
ATOM 2673 C C . TYR B 1 15 ? -15.492 18.266 7.047 1 87.94 15 TYR B C 1
ATOM 2675 O O . TYR B 1 15 ? -14.906 17.766 8.016 1 87.94 15 TYR B O 1
ATOM 2683 N N . ILE B 1 16 ? -14.891 18.484 5.91 1 91.56 16 ILE B N 1
ATOM 2684 C CA . ILE B 1 16 ? -13.461 18.25 5.738 1 91.56 16 ILE B CA 1
ATOM 2685 C C . ILE B 1 16 ? -12.672 19.156 6.676 1 91.56 16 ILE B C 1
ATOM 2687 O O . ILE B 1 16 ? -11.766 18.703 7.379 1 91.56 16 ILE B O 1
ATOM 2691 N N . LYS B 1 17 ? 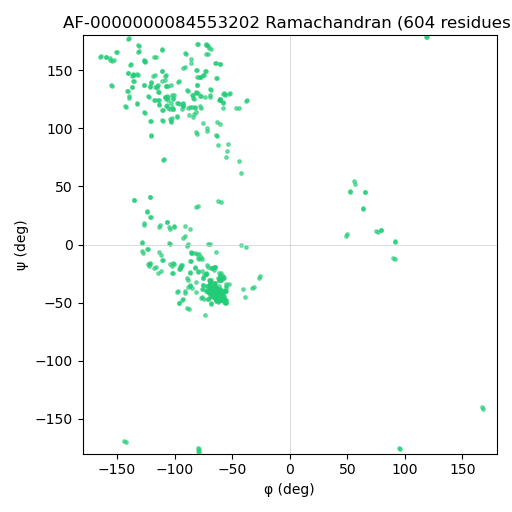-13.04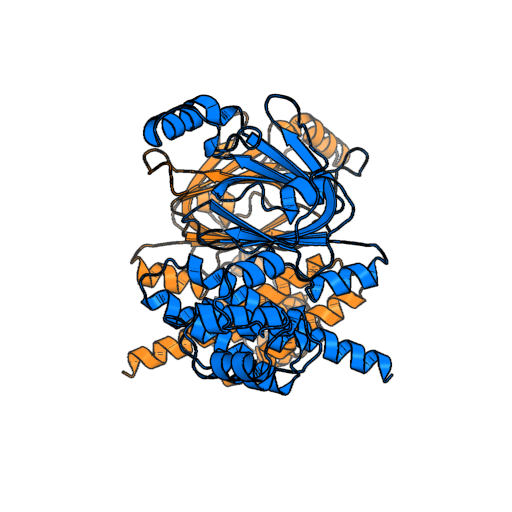7 20.359 6.676 1 86.44 17 LYS B N 1
ATOM 2692 C CA . LYS B 1 17 ? -12.352 21.344 7.508 1 86.44 17 LYS B CA 1
ATOM 2693 C C . LYS B 1 17 ? -12.422 20.953 8.984 1 86.44 17 LYS B C 1
ATOM 2695 O O . LYS B 1 17 ? -11.398 20.953 9.672 1 86.44 17 LYS B O 1
ATOM 2700 N N . TYR B 1 18 ? -13.547 20.578 9.406 1 83.88 18 TYR B N 1
ATOM 2701 C CA . TYR B 1 18 ? -13.766 20.312 10.828 1 83.88 18 TYR B CA 1
ATOM 2702 C C . TYR B 1 18 ? -13.164 18.984 11.242 1 83.88 18 TYR B C 1
ATOM 2704 O O . TYR B 1 18 ? -12.508 18.891 12.281 1 83.88 18 TYR B O 1
ATOM 2712 N N . TYR B 1 19 ? -13.367 18 10.5 1 86.19 19 TYR B N 1
ATOM 2713 C CA . TYR B 1 19 ? -13.047 16.656 10.977 1 86.19 19 TYR B CA 1
ATOM 2714 C C . TYR B 1 19 ? -11.688 16.203 10.469 1 86.19 19 TYR B C 1
ATOM 2716 O O . TYR B 1 19 ? -10.938 15.531 11.188 1 86.19 19 TYR B O 1
ATOM 2724 N N . LEU B 1 20 ? -11.359 16.484 9.219 1 90.81 20 LEU B N 1
ATOM 2725 C CA . LEU B 1 20 ? -10.109 15.992 8.656 1 90.81 20 LEU B CA 1
ATOM 2726 C C . LEU B 1 20 ? -8.992 17.016 8.836 1 90.81 20 LEU B C 1
ATOM 2728 O O . LEU B 1 20 ? -7.922 16.688 9.352 1 90.81 20 LEU B O 1
ATOM 2732 N N . TRP B 1 21 ? -9.25 18.266 8.531 1 88.5 21 TRP B N 1
ATOM 2733 C CA . TRP B 1 21 ? -8.227 19.297 8.578 1 88.5 21 TRP B CA 1
ATOM 2734 C C . TRP B 1 21 ? -7.797 19.562 10.016 1 88.5 21 TRP B C 1
ATOM 2736 O O . TRP B 1 21 ? -6.609 19.766 10.289 1 88.5 21 TRP B O 1
ATOM 2746 N N . SER B 1 22 ? -8.742 19.531 10.922 1 81.5 22 SER B N 1
ATOM 2747 C CA . SER B 1 22 ? -8.453 19.828 12.32 1 81.5 22 SER B CA 1
ATOM 2748 C C . SER B 1 22 ? -7.902 18.609 13.047 1 81.5 22 SER B C 1
ATOM 2750 O O . SER B 1 22 ? -7.586 18.672 14.234 1 81.5 22 SER B O 1
ATOM 2752 N N . ASP B 1 23 ? -7.883 17.391 12.391 1 85.38 23 ASP B N 1
ATOM 2753 C CA . ASP B 1 23 ? -7.371 16.141 12.953 1 85.38 23 ASP B CA 1
ATOM 2754 C C . ASP B 1 23 ? -8.219 15.688 14.133 1 85.38 23 ASP B C 1
ATOM 2756 O O . ASP B 1 23 ? -7.684 15.312 15.18 1 85.38 23 ASP B O 1
ATOM 2760 N N . TYR B 1 24 ? -9.43 15.781 13.875 1 80.5 24 TYR B N 1
ATOM 2761 C CA . TYR B 1 24 ? -10.414 15.438 14.898 1 80.5 24 TYR B CA 1
ATOM 2762 C C . TYR B 1 24 ? -10.219 14.008 15.383 1 80.5 24 TYR B C 1
ATOM 2764 O O . TYR B 1 24 ? -10.453 13.695 16.547 1 80.5 24 TYR B O 1
ATOM 2772 N N . PHE B 1 25 ? -9.758 13.188 14.633 1 86 25 PHE B N 1
ATOM 2773 C CA . PHE B 1 25 ? -9.727 11.758 14.938 1 86 25 PHE B CA 1
ATOM 2774 C C . PHE B 1 25 ? -8.344 11.344 15.422 1 86 25 PHE B C 1
ATOM 2776 O O . PHE B 1 25 ? -8.008 10.156 15.438 1 86 25 PHE B O 1
ATOM 2783 N N . HIS B 1 26 ? -7.574 12.227 15.766 1 84 26 HIS B N 1
ATOM 2784 C CA . HIS B 1 26 ? -6.293 11.891 16.375 1 84 26 HIS B CA 1
ATOM 2785 C C . HIS B 1 26 ? -6.48 10.945 17.562 1 84 26 HIS B C 1
ATOM 2787 O O . HIS B 1 26 ? -7.438 11.078 18.328 1 84 26 HIS B O 1
ATOM 2793 N N . ASP B 1 27 ? -5.68 9.766 17.609 1 78.75 27 ASP B N 1
ATOM 2794 C CA . ASP B 1 27 ? -5.648 8.734 18.641 1 78.75 27 ASP B CA 1
ATOM 2795 C C . ASP B 1 27 ? -6.863 7.812 18.531 1 78.75 27 ASP B C 1
ATOM 2797 O O . ASP B 1 27 ? -7.227 7.141 19.484 1 78.75 27 ASP B O 1
ATOM 2801 N N . SER B 1 28 ? -7.582 7.941 17.469 1 86.88 28 SER B N 1
ATOM 2802 C CA . SER B 1 28 ? -8.656 6.988 17.219 1 86.88 28 SER B CA 1
ATOM 2803 C C . SER B 1 28 ? -8.117 5.691 16.625 1 86.88 28 SER B C 1
ATOM 2805 O O . SER B 1 28 ? -6.926 5.598 16.312 1 86.88 28 SER B O 1
ATOM 2807 N N . LYS B 1 29 ? -9.016 4.738 16.531 1 88.75 29 LYS B N 1
ATOM 2808 C CA . LYS B 1 29 ? -8.664 3.449 15.953 1 88.75 29 LYS B CA 1
ATOM 2809 C C . LYS B 1 29 ? -9.406 3.219 14.641 1 88.75 29 LYS B C 1
ATOM 2811 O O . LYS B 1 29 ? -10.609 3.465 14.547 1 88.75 29 LYS B O 1
ATOM 2816 N N . ILE B 1 30 ? -8.688 2.828 13.641 1 92.81 30 ILE B N 1
ATOM 2817 C CA . ILE B 1 30 ? -9.312 2.412 12.391 1 92.81 30 ILE B CA 1
ATOM 2818 C C . ILE B 1 30 ? -9.773 0.96 12.5 1 92.81 30 ILE B C 1
ATOM 2820 O O . ILE B 1 30 ? -8.953 0.047 12.586 1 92.81 30 ILE B O 1
ATOM 2824 N N . LYS B 1 31 ? -11.023 0.71 12.391 1 91.19 31 LYS B N 1
ATOM 2825 C CA . LYS B 1 31 ? -11.578 -0.62 12.617 1 91.19 31 LYS B CA 1
ATOM 2826 C C . LYS B 1 31 ? -11.758 -1.376 11.305 1 91.19 31 LYS B C 1
ATOM 2828 O O . LYS B 1 31 ? -11.406 -2.553 11.211 1 91.19 31 LYS B O 1
ATOM 2833 N N . THR B 1 32 ? -12.414 -0.681 10.352 1 94.19 32 THR B N 1
ATOM 2834 C CA . THR B 1 32 ? -12.719 -1.35 9.094 1 94.19 32 THR B CA 1
ATOM 2835 C C . THR B 1 32 ? -12.523 -0.396 7.914 1 94.19 32 THR B C 1
ATOM 2837 O O . THR B 1 32 ? -12.664 0.819 8.062 1 94.19 32 THR B O 1
ATOM 2840 N N . VAL B 1 33 ? -12.117 -0.951 6.82 1 95.81 33 VAL B N 1
ATOM 2841 C CA . VAL B 1 33 ? -12.141 -0.317 5.508 1 95.81 33 VAL B CA 1
ATOM 2842 C C . VAL B 1 33 ? -13.133 -1.048 4.602 1 95.81 33 VAL B C 1
ATOM 2844 O O . VAL B 1 33 ? -13.031 -2.262 4.414 1 95.81 33 VAL B O 1
ATOM 2847 N N . GLU B 1 34 ? -14.062 -0.306 4.07 1 94.88 34 GLU B N 1
ATOM 2848 C CA . GLU B 1 34 ? -15.078 -0.874 3.189 1 94.88 34 GLU B CA 1
ATOM 2849 C C . GLU B 1 34 ? -15.055 -0.205 1.817 1 94.88 34 GLU B C 1
ATOM 2851 O O . GLU B 1 34 ? -14.883 1.013 1.718 1 94.88 34 GLU B O 1
ATOM 2856 N N . PHE B 1 35 ? -15.148 -0.992 0.817 1 91.75 35 PHE B N 1
ATOM 2857 C CA . PHE B 1 35 ? -15.266 -0.493 -0.548 1 91.75 35 PHE B CA 1
ATOM 2858 C C . PHE B 1 35 ? -16.688 -0.655 -1.061 1 91.75 35 PHE B C 1
ATOM 2860 O O . PHE B 1 35 ? -17.203 -1.773 -1.147 1 91.75 35 PHE B O 1
ATOM 2867 N N . SER B 1 36 ? -17.25 0.437 -1.336 1 89.56 36 SER B N 1
ATOM 2868 C CA . SER B 1 36 ? -18.656 0.412 -1.702 1 89.56 36 SER B CA 1
ATOM 2869 C C . SER B 1 36 ? -18.953 1.386 -2.838 1 89.56 36 SER B C 1
ATOM 2871 O O . SER B 1 36 ? -18.031 1.952 -3.43 1 89.56 36 SER B O 1
ATOM 2873 N N . ASN B 1 37 ? -20.141 1.326 -3.213 1 86.5 37 ASN B N 1
ATOM 2874 C CA . ASN B 1 37 ? -20.625 2.238 -4.246 1 86.5 37 ASN B CA 1
ATOM 2875 C C . ASN B 1 37 ? -21.453 3.369 -3.654 1 86.5 37 ASN B C 1
ATOM 2877 O O . ASN B 1 37 ? -22.25 3.146 -2.74 1 86.5 37 ASN B O 1
ATOM 2881 N N . SER B 1 38 ? -21.109 4.496 -4.246 1 79.31 38 SER B N 1
ATOM 2882 C CA . SER B 1 38 ? -22 5.602 -3.902 1 79.31 38 SER B CA 1
ATOM 2883 C C . SER B 1 38 ? -23.406 5.359 -4.422 1 79.31 38 SER B C 1
ATOM 2885 O O . SER B 1 38 ? -23.609 4.59 -5.367 1 79.31 38 SER B O 1
ATOM 2887 N N . LYS B 1 39 ? -24.328 5.988 -3.807 1 74.12 39 LYS B N 1
ATOM 2888 C CA . LYS B 1 39 ? -25.719 5.836 -4.227 1 74.12 39 LYS B CA 1
ATOM 2889 C C . LYS B 1 39 ? -25.891 6.199 -5.699 1 74.12 39 LYS B C 1
ATOM 2891 O O . LYS B 1 39 ? -25.438 7.254 -6.141 1 74.12 39 LYS B O 1
ATOM 2896 N N . GLY B 1 40 ? -26.531 5.336 -6.469 1 70.44 40 GLY B N 1
ATOM 2897 C CA . GLY B 1 40 ? -26.844 5.594 -7.863 1 70.44 40 GLY B CA 1
ATOM 2898 C C . GLY B 1 40 ? -25.75 5.145 -8.82 1 70.44 40 GLY B C 1
ATOM 2899 O O . GLY B 1 40 ? -25.922 5.219 -10.039 1 70.44 40 GLY B O 1
ATOM 2900 N N . LYS B 1 41 ? -24.703 4.852 -8.297 1 67.94 41 LYS B N 1
ATOM 2901 C CA . LYS B 1 41 ? -23.625 4.43 -9.18 1 67.94 41 LYS B CA 1
ATOM 2902 C C . LYS B 1 41 ? -23.719 2.934 -9.469 1 67.94 41 LYS B C 1
ATOM 2904 O O . LYS B 1 41 ? -24.391 2.195 -8.758 1 67.94 41 LYS B O 1
ATOM 2909 N N . ASP B 1 42 ? -23.094 2.57 -10.531 1 63.09 42 ASP B N 1
ATOM 2910 C CA . ASP B 1 42 ? -23.078 1.193 -11.016 1 63.09 42 ASP B CA 1
ATOM 2911 C C . ASP B 1 42 ? -22.516 0.247 -9.953 1 63.09 42 ASP B C 1
ATOM 2913 O O . ASP B 1 42 ? -21.5 0.549 -9.312 1 63.09 42 ASP B O 1
ATOM 2917 N N . ASN B 1 43 ? -23.188 -0.717 -9.727 1 63.72 43 ASN B N 1
ATOM 2918 C CA . ASN B 1 43 ? -22.953 -1.668 -8.641 1 63.72 43 ASN B CA 1
ATOM 2919 C C . ASN B 1 43 ? -21.703 -2.498 -8.875 1 63.72 43 ASN B C 1
ATOM 2921 O O . ASN B 1 43 ? -21.25 -3.221 -7.984 1 63.72 43 ASN B O 1
ATOM 2925 N N . TYR B 1 44 ? -21.109 -2.178 -9.984 1 66.31 44 TYR B N 1
ATOM 2926 C CA . TYR B 1 44 ? -20.047 -3.123 -10.281 1 66.31 44 TYR B CA 1
ATOM 2927 C C . TYR B 1 44 ? -18.672 -2.514 -9.984 1 66.31 44 TYR B C 1
ATOM 2929 O O . TYR B 1 44 ? -17.703 -3.236 -9.75 1 66.31 44 TYR B O 1
ATOM 2937 N N . CYS B 1 45 ? -18.672 -1.175 -9.867 1 75.69 45 CYS B N 1
ATOM 2938 C CA . CYS B 1 45 ? -17.375 -0.521 -9.648 1 75.69 45 CYS B CA 1
ATOM 2939 C C . CYS B 1 45 ? -17.422 0.375 -8.414 1 75.69 45 CYS B C 1
ATOM 2941 O O . CYS B 1 45 ? -18.125 1.387 -8.406 1 75.69 45 CYS B O 1
ATOM 2943 N N . PRO B 1 46 ? -16.656 -0.048 -7.441 1 85.88 46 PRO B N 1
ATOM 2944 C CA . PRO B 1 46 ? -16.688 0.82 -6.262 1 85.88 46 PRO B CA 1
ATOM 2945 C C . PRO B 1 46 ? -16.141 2.217 -6.543 1 85.88 46 PRO B C 1
ATOM 2947 O O . PRO B 1 46 ? -15.258 2.377 -7.398 1 85.88 46 PRO B O 1
ATOM 2950 N N . ASP B 1 47 ? -16.75 3.203 -5.922 1 90.19 47 ASP B N 1
ATOM 2951 C CA . ASP B 1 47 ? -16.219 4.562 -6.016 1 90.19 47 ASP B CA 1
ATOM 2952 C C . ASP B 1 47 ? -16.047 5.176 -4.629 1 90.19 47 ASP B C 1
ATOM 2954 O O . ASP B 1 47 ? -15.625 6.328 -4.504 1 90.19 47 ASP B O 1
ATOM 2958 N N . GLN B 1 48 ? -16.375 4.336 -3.641 1 94.31 48 GLN B N 1
ATOM 2959 C CA . GLN B 1 48 ? -16.359 4.871 -2.281 1 94.31 48 GLN B CA 1
ATOM 2960 C C . GLN B 1 48 ? -15.5 4.004 -1.361 1 94.31 48 GLN B C 1
ATOM 2962 O O . GLN B 1 48 ? -15.539 2.775 -1.449 1 94.31 48 GLN B O 1
ATOM 2967 N N . VAL B 1 49 ? -14.734 4.676 -0.551 1 96 49 VAL B N 1
ATOM 2968 C CA . VAL B 1 49 ? -14.062 4.039 0.576 1 96 49 VAL B CA 1
ATOM 2969 C C . VAL B 1 49 ? -14.711 4.484 1.884 1 96 49 VAL B C 1
ATOM 2971 O O . VAL B 1 49 ? -14.883 5.68 2.125 1 96 49 VAL B O 1
ATOM 2974 N N . VAL B 1 50 ? -15.102 3.572 2.691 1 96.25 50 VAL B N 1
ATOM 2975 C CA . VAL B 1 50 ? -15.703 3.875 3.988 1 96.25 50 VAL B CA 1
ATOM 2976 C C . VAL B 1 50 ? -14.773 3.402 5.105 1 96.25 50 VAL B C 1
ATOM 2978 O O . VAL B 1 50 ? -14.469 2.213 5.207 1 96.25 50 VAL B O 1
ATOM 2981 N N . LEU B 1 51 ? -14.352 4.32 5.918 1 97 51 LEU B N 1
ATOM 2982 C CA . LEU B 1 51 ? -13.578 4 7.109 1 97 51 LEU B CA 1
ATOM 2983 C C . LEU B 1 51 ? -14.453 4.027 8.359 1 97 51 LEU B C 1
ATOM 2985 O O . LEU B 1 51 ? -15.164 5.008 8.594 1 97 51 LEU B O 1
ATOM 2989 N N . ALA B 1 52 ? -14.406 3.018 9.094 1 94.62 52 ALA B N 1
ATOM 2990 C CA . ALA B 1 52 ? -15.008 3.045 10.43 1 94.62 52 ALA B CA 1
ATOM 2991 C C . ALA B 1 52 ? -13.961 3.336 11.5 1 94.62 52 ALA B C 1
ATOM 2993 O O . ALA B 1 52 ? -12.984 2.596 11.633 1 94.62 52 ALA B O 1
ATOM 2994 N N . LEU B 1 53 ? -14.195 4.395 12.219 1 93 53 LEU B N 1
ATOM 2995 C CA . LEU B 1 53 ? -13.273 4.809 13.266 1 93 53 LEU B CA 1
ATOM 2996 C C . LEU B 1 53 ? -13.922 4.707 14.641 1 93 53 LEU B C 1
ATOM 2998 O O . LEU B 1 53 ? -15.102 5.039 14.797 1 93 53 LEU B O 1
ATOM 3002 N N . GLU B 1 54 ? -13.188 4.223 15.539 1 87.62 54 GLU B N 1
ATOM 3003 C CA . GLU B 1 54 ? -13.562 4.285 16.938 1 87.62 54 GLU B CA 1
ATOM 3004 C C . GLU B 1 54 ? -12.773 5.363 17.688 1 87.62 54 GLU B C 1
ATOM 3006 O O . GLU B 1 54 ? -11.57 5.211 17.922 1 87.62 54 GLU B O 1
ATOM 3011 N N . SER B 1 55 ? -13.438 6.395 18.016 1 80.12 55 SER B N 1
ATOM 3012 C CA . SER B 1 55 ? -12.766 7.535 18.625 1 80.12 55 SER B CA 1
ATOM 3013 C C . SER B 1 55 ? -12.734 7.402 20.141 1 80.12 55 SER B C 1
ATOM 3015 O O . SER B 1 55 ? -13.664 6.859 20.75 1 80.12 55 SER B O 1
ATOM 3017 N N . CYS B 1 56 ? -11.617 7.629 20.703 1 67.19 56 CYS B N 1
ATOM 3018 C CA . CYS B 1 56 ? -11.516 7.645 22.156 1 67.19 56 CYS B CA 1
ATOM 3019 C C . CYS B 1 56 ? -12.094 8.93 22.734 1 67.19 56 CYS B C 1
ATOM 3021 O O . CYS B 1 56 ? -12.305 9.039 23.938 1 67.19 56 CYS B O 1
ATOM 3023 N N . ILE B 1 57 ? -12.156 9.961 21.969 1 58.03 57 ILE B N 1
ATOM 3024 C CA . ILE B 1 57 ? -12.602 11.25 22.484 1 58.03 57 ILE B CA 1
ATOM 3025 C C . ILE B 1 57 ? -14.047 11.5 22.062 1 58.03 57 ILE B C 1
ATOM 3027 O O . ILE B 1 57 ? -14.461 11.102 20.984 1 58.03 57 ILE B O 1
ATOM 3031 N N . ASP B 1 58 ? -14.867 11.617 23.047 1 51.59 58 ASP B N 1
ATOM 3032 C CA . ASP B 1 58 ? -16.172 12.156 22.688 1 51.59 58 ASP B CA 1
ATOM 3033 C C . ASP B 1 58 ? -16.031 13.477 21.938 1 51.59 58 ASP B C 1
ATOM 3035 O O . ASP B 1 58 ? -15.625 14.484 22.5 1 51.59 58 ASP B O 1
ATOM 3039 N N . VAL B 1 59 ? -15.875 13.453 20.672 1 50.62 59 VAL B N 1
ATOM 3040 C CA . VAL B 1 59 ? -15.68 14.633 19.828 1 50.62 59 VAL B CA 1
ATOM 3041 C C . VAL B 1 59 ? -16.562 15.766 20.328 1 50.62 59 VAL B C 1
ATOM 3043 O O . VAL B 1 59 ? -16.156 16.938 20.312 1 50.62 59 VAL B O 1
ATOM 3046 N N . ASP B 1 60 ? -17.797 15.477 20.625 1 49.81 60 ASP B N 1
ATOM 3047 C CA . ASP B 1 60 ? -18.656 16.562 21.062 1 49.81 60 ASP B CA 1
ATOM 3048 C C . ASP B 1 60 ? -18.281 17.047 22.453 1 49.81 60 ASP B C 1
ATOM 3050 O O . ASP B 1 60 ? -18.656 18.156 22.875 1 49.81 60 ASP B O 1
ATOM 3054 N N . MET B 1 61 ? -17.547 16.156 23.172 1 53.62 61 MET B N 1
ATOM 3055 C CA . MET B 1 61 ? -17.141 16.578 24.516 1 53.62 61 MET B CA 1
ATOM 3056 C C . MET B 1 61 ? -15.625 16.578 24.656 1 53.62 61 MET B C 1
ATOM 3058 O O . MET B 1 61 ? -14.977 15.57 24.391 1 53.62 61 MET B O 1
ATOM 3062 N N . GLU B 1 62 ? -14.906 17.625 24.469 1 55.44 62 GLU B N 1
ATOM 3063 C CA . GLU B 1 62 ? -13.484 17.766 24.766 1 55.44 62 GLU B CA 1
ATOM 3064 C C . GLU B 1 62 ? -13.094 17.047 26.047 1 55.44 62 GLU B C 1
ATOM 3066 O O . GLU B 1 62 ? -13.828 17.094 27.031 1 55.44 62 GLU B O 1
ATOM 3071 N N . TRP B 1 63 ? -12.086 16.094 25.922 1 61.94 63 TRP B N 1
ATOM 3072 C CA . TRP B 1 63 ? -11.539 15.383 27.062 1 61.94 63 TRP B CA 1
ATOM 3073 C C . TRP B 1 63 ? -11.586 16.25 28.328 1 61.94 63 TRP B C 1
ATOM 3075 O O . TRP B 1 63 ? -12.008 15.789 29.391 1 61.94 63 TRP B O 1
ATOM 3085 N N . ASP B 1 64 ? -11.336 17.531 27.984 1 62.38 64 ASP B N 1
ATOM 3086 C CA . ASP B 1 64 ? -11.234 18.453 29.094 1 62.38 64 ASP B CA 1
ATOM 3087 C C . ASP B 1 64 ? -12.617 18.812 29.641 1 62.38 64 ASP B C 1
ATOM 3089 O O . ASP B 1 64 ? -12.742 19.281 30.781 1 62.38 64 ASP B O 1
ATOM 3093 N N . LYS B 1 65 ? -13.539 18.406 28.891 1 64.38 65 LYS B N 1
ATOM 3094 C CA . LYS B 1 65 ? -14.891 18.75 29.328 1 64.38 65 LYS B CA 1
ATOM 3095 C C . LYS B 1 65 ? -15.508 17.609 30.125 1 64.38 65 LYS B C 1
ATOM 3097 O O . LYS B 1 65 ? -16.547 17.781 30.766 1 64.38 65 LYS B O 1
ATOM 3102 N N . LEU B 1 66 ? -14.883 16.516 29.891 1 71.06 66 LEU B N 1
ATOM 3103 C CA . LEU B 1 66 ? -15.344 15.406 30.703 1 71.06 66 LEU B CA 1
ATOM 3104 C C . LEU B 1 66 ? -14.977 15.625 32.188 1 71.06 66 LEU B C 1
ATOM 3106 O O . LEU B 1 66 ? -13.914 16.172 32.469 1 71.06 66 LEU B O 1
ATOM 3110 N N . LYS B 1 67 ? -15.93 15.414 32.969 1 73 67 LYS B N 1
ATOM 3111 C CA . LYS B 1 67 ? -15.695 15.57 34.406 1 73 67 LYS B CA 1
ATOM 3112 C C . LYS B 1 67 ? -15.008 14.336 35 1 73 67 LYS B C 1
ATOM 3114 O O . LYS B 1 67 ? -15.258 13.219 34.562 1 73 67 LYS B O 1
ATOM 3119 N N . GLY B 1 68 ? -14.047 14.602 35.844 1 78.38 68 GLY B N 1
ATOM 3120 C CA . GLY B 1 68 ? -13.406 13.516 36.562 1 78.38 68 GLY B CA 1
ATOM 3121 C C . GLY B 1 68 ? -11.922 13.398 36.281 1 78.38 68 GLY B C 1
ATOM 3122 O O . GLY B 1 68 ? -11.344 14.25 35.594 1 78.38 68 GLY B O 1
ATOM 3123 N N . THR B 1 69 ? -11.352 12.461 36.938 1 81.69 69 THR B N 1
ATOM 3124 C CA . THR B 1 69 ? -9.93 12.164 36.75 1 81.69 69 THR B CA 1
ATOM 3125 C C . THR B 1 69 ? -9.688 11.484 35.406 1 81.69 69 THR B C 1
ATOM 3127 O O . THR B 1 69 ? -10.625 11.016 34.781 1 81.69 69 THR B O 1
ATOM 3130 N N . ASP B 1 70 ? -8.469 11.461 35 1 75.69 70 ASP B N 1
ATOM 3131 C CA . ASP B 1 70 ? -8.094 10.82 33.75 1 75.69 70 ASP B CA 1
ATOM 3132 C C . ASP B 1 70 ? -8.555 9.359 33.719 1 75.69 70 ASP B C 1
ATOM 3134 O O . ASP B 1 70 ? -9 8.867 32.688 1 75.69 70 ASP B O 1
ATOM 3138 N N . ILE B 1 71 ? -8.453 8.789 34.844 1 79.81 71 ILE B N 1
ATOM 3139 C CA . ILE B 1 71 ? -8.867 7.395 34.969 1 79.81 71 ILE B CA 1
ATOM 3140 C C . ILE B 1 71 ? -10.375 7.293 34.75 1 79.81 71 ILE B C 1
ATOM 3142 O O . ILE B 1 71 ? -10.859 6.414 34.031 1 79.81 71 ILE B O 1
ATOM 3146 N N . GLU B 1 72 ? -11.062 8.273 35.438 1 81 72 GLU B N 1
ATOM 3147 C CA . GLU B 1 72 ? -12.516 8.281 35.312 1 81 72 GLU B CA 1
ATOM 3148 C C . GLU B 1 72 ? -12.953 8.586 33.906 1 81 72 GLU B C 1
ATOM 3150 O O . GLU B 1 72 ? -13.891 7.969 33.375 1 81 72 GLU B O 1
ATOM 3155 N N . LYS B 1 73 ? -12.289 9.508 33.375 1 75.12 73 LYS B N 1
ATOM 3156 C CA . LYS B 1 73 ? -12.562 9.867 31.969 1 75.12 73 LYS B CA 1
ATOM 3157 C C . LYS B 1 73 ? -12.328 8.672 31.047 1 75.12 73 LYS B C 1
ATOM 3159 O O . LYS B 1 73 ? -13.164 8.383 30.188 1 75.12 73 LYS B O 1
ATOM 3164 N N . GLY B 1 74 ? -11.258 8.023 31.266 1 71.88 74 GLY B N 1
ATOM 3165 C CA . GLY B 1 74 ? -10.938 6.836 30.484 1 71.88 74 GLY B CA 1
ATOM 3166 C C . GLY B 1 74 ? -11.992 5.75 30.594 1 71.88 74 GLY B C 1
ATOM 3167 O O . GLY B 1 74 ? -12.414 5.184 29.594 1 71.88 74 GLY B O 1
ATOM 3168 N N . THR B 1 75 ? -12.391 5.539 31.797 1 76.69 75 THR B N 1
ATOM 3169 C CA . THR B 1 75 ? -13.438 4.551 32.062 1 76.69 75 THR B CA 1
ATOM 3170 C C . THR B 1 75 ? -14.734 4.938 31.359 1 76.69 75 THR B C 1
ATOM 3172 O O . THR B 1 75 ? -15.414 4.078 30.797 1 76.69 75 THR B O 1
ATOM 3175 N N . TYR B 1 76 ? -15.023 6.141 31.531 1 74.88 76 TYR B N 1
ATOM 3176 C CA . TYR B 1 76 ? -16.234 6.648 30.875 1 74.88 76 TYR B CA 1
ATOM 3177 C C . TYR B 1 76 ? -16.172 6.406 29.375 1 74.88 76 TYR B C 1
ATOM 3179 O O . TYR B 1 76 ? -17.141 5.93 28.766 1 74.88 76 TYR B O 1
ATOM 3187 N N . VAL B 1 77 ? -15.102 6.738 28.797 1 70.69 77 VAL B N 1
ATOM 3188 C CA . VAL B 1 77 ? -14.93 6.582 27.359 1 70.69 77 VAL B CA 1
ATOM 3189 C C . VAL B 1 77 ? -15.055 5.109 26.984 1 70.69 77 VAL B C 1
ATOM 3191 O O . VAL B 1 77 ? -15.742 4.766 26.016 1 70.69 77 VAL B O 1
ATOM 3194 N N . GLU B 1 78 ? -14.414 4.301 27.75 1 72.31 78 GLU B N 1
ATOM 3195 C CA . GLU B 1 78 ? -14.469 2.865 27.484 1 72.31 78 GLU B CA 1
ATOM 3196 C C . GLU B 1 78 ? -15.906 2.35 27.547 1 72.31 78 GLU B C 1
ATOM 3198 O O . GLU B 1 78 ? -16.312 1.547 26.703 1 72.31 78 GLU B O 1
ATOM 3203 N N . LYS B 1 79 ? -16.656 2.836 28.453 1 75 79 LYS B N 1
ATOM 3204 C CA . LYS B 1 79 ? -18.031 2.391 28.641 1 75 79 LYS B CA 1
ATOM 3205 C C . LYS B 1 79 ? -18.922 2.908 27.516 1 75 79 LYS B C 1
ATOM 3207 O O . LYS B 1 79 ? -19.969 2.314 27.234 1 75 79 LYS B O 1
ATOM 3212 N N . ASN B 1 80 ? -18.484 4.016 26.938 1 73.69 80 ASN B N 1
ATOM 3213 C CA . ASN B 1 80 ? -19.359 4.648 25.953 1 73.69 80 ASN B CA 1
ATOM 3214 C C . ASN B 1 80 ? -18.766 4.586 24.562 1 73.69 80 ASN B C 1
ATOM 3216 O O . ASN B 1 80 ? -19.203 5.309 23.656 1 73.69 80 ASN B O 1
ATOM 3220 N N . LYS B 1 81 ? -17.797 3.768 24.391 1 72.12 81 LYS B N 1
ATOM 3221 C CA . LYS B 1 81 ? -17.031 3.656 23.156 1 72.12 81 LYS B CA 1
ATOM 3222 C C . LYS B 1 81 ? -17.953 3.455 21.953 1 72.12 81 LYS B C 1
ATOM 3224 O O . LYS B 1 81 ? -17.672 3.945 20.859 1 72.12 81 LYS B O 1
ATOM 3229 N N . SER B 1 82 ? -18.953 2.789 22.234 1 71.94 82 SER B N 1
ATOM 3230 C CA . SER B 1 82 ? -19.859 2.498 21.141 1 71.94 82 SER B CA 1
ATOM 3231 C C . SER B 1 82 ? -20.516 3.771 20.609 1 71.94 82 SER B C 1
ATOM 3233 O O . SER B 1 82 ? -21.031 3.797 19.5 1 71.94 82 SER B O 1
ATOM 3235 N N . LYS B 1 83 ? -20.547 4.793 21.422 1 74.56 83 LYS B N 1
ATOM 3236 C CA . LYS B 1 83 ? -21.156 6.059 21.031 1 74.56 83 LYS B CA 1
ATOM 3237 C C . LYS B 1 83 ? -20.219 6.871 20.141 1 74.56 83 LYS B C 1
ATOM 3239 O O . LYS B 1 83 ? -20.641 7.836 19.5 1 74.56 83 LYS B O 1
ATOM 3244 N N . TYR B 1 84 ? -19.062 6.387 20.047 1 79.69 84 TYR B N 1
ATOM 3245 C CA . TYR B 1 84 ? -18.078 7.215 19.359 1 79.69 84 TYR B CA 1
ATOM 3246 C C . TYR B 1 84 ? -17.5 6.48 18.172 1 79.69 84 TYR B C 1
ATOM 3248 O O . TYR B 1 84 ? -16.266 6.453 17.984 1 79.69 84 TYR B O 1
ATOM 3256 N N . ILE B 1 85 ? -18.359 5.84 17.531 1 86.88 85 ILE B N 1
ATOM 3257 C CA . ILE B 1 85 ? -18 5.191 16.281 1 86.88 85 ILE B CA 1
ATOM 3258 C C . ILE B 1 85 ? -18.484 6.039 15.102 1 86.88 85 ILE B C 1
ATOM 3260 O O . ILE B 1 85 ? -19.656 6.402 15.031 1 86.88 85 ILE B O 1
ATOM 3264 N N . TYR B 1 86 ? -17.594 6.348 14.273 1 90.69 86 TYR B N 1
ATOM 3265 C CA . TYR B 1 86 ? -17.859 7.172 13.102 1 90.69 86 TYR B CA 1
ATOM 3266 C C . TYR B 1 86 ? -17.594 6.402 11.82 1 90.69 86 TYR B C 1
ATOM 3268 O O . TYR B 1 86 ? -16.672 5.574 11.766 1 90.69 86 TYR B O 1
ATOM 3276 N N . LYS B 1 87 ? -18.375 6.684 10.828 1 93.88 87 LYS B N 1
ATOM 3277 C CA . LYS B 1 87 ? -18.094 6.238 9.461 1 93.88 87 LYS B CA 1
ATOM 3278 C C . LYS B 1 87 ? -17.734 7.418 8.562 1 93.88 87 LYS B C 1
ATOM 3280 O O . LYS B 1 87 ? -18.531 8.352 8.406 1 93.88 87 LYS B O 1
ATOM 3285 N N . LEU B 1 88 ? -16.562 7.402 8.109 1 96.38 88 LEU B N 1
ATOM 3286 C CA . LEU B 1 88 ? -16.094 8.391 7.141 1 96.38 88 LEU B CA 1
ATOM 3287 C C . LEU B 1 88 ? -16.281 7.883 5.715 1 96.38 88 LEU B C 1
ATOM 3289 O O . LEU B 1 88 ? -15.719 6.855 5.332 1 96.38 88 LEU B O 1
ATOM 3293 N N . TYR B 1 89 ? -17.062 8.578 4.949 1 96.31 89 TYR B N 1
ATOM 3294 C CA . TYR B 1 89 ? -17.344 8.211 3.566 1 96.31 89 TYR B CA 1
ATOM 3295 C C . TYR B 1 89 ? -16.562 9.078 2.598 1 96.31 89 TYR B C 1
ATOM 3297 O O . TYR B 1 89 ? -16.875 10.258 2.414 1 96.31 89 TYR B O 1
ATOM 3305 N N . PHE B 1 90 ? -15.57 8.539 2.006 1 97.38 90 PHE B N 1
ATOM 3306 C CA . PHE B 1 90 ? -14.859 9.164 0.898 1 97.38 90 PHE B CA 1
ATOM 3307 C C . PHE B 1 90 ? -15.438 8.727 -0.438 1 97.38 90 PHE B C 1
ATOM 3309 O O . PHE B 1 90 ? -15.461 7.531 -0.75 1 97.38 90 PHE B O 1
ATOM 3316 N N . SER B 1 91 ? -15.906 9.641 -1.235 1 94.94 91 SER B N 1
ATOM 3317 C CA . SER B 1 91 ? -16.578 9.281 -2.48 1 94.94 91 SER B CA 1
ATOM 3318 C C . SER B 1 91 ? -15.805 9.797 -3.691 1 94.94 91 SER B C 1
ATOM 3320 O O . SER B 1 91 ? -14.984 10.703 -3.57 1 94.94 91 SER B O 1
ATOM 3322 N N . ASP B 1 92 ? -16.125 9.195 -4.848 1 94 92 ASP B N 1
ATOM 3323 C CA . ASP B 1 92 ? -15.375 9.469 -6.074 1 94 92 ASP B CA 1
ATOM 3324 C C . ASP B 1 92 ? -13.875 9.289 -5.852 1 94 92 ASP B C 1
ATOM 3326 O O . ASP B 1 92 ? -13.094 10.195 -6.125 1 94 92 ASP B O 1
ATOM 3330 N N . CYS B 1 93 ? -13.602 8.172 -5.191 1 95.25 93 CYS B N 1
ATOM 3331 C CA . CYS B 1 93 ? -12.219 7.848 -4.871 1 95.25 93 CYS B CA 1
ATOM 3332 C C . CYS B 1 93 ? -11.477 7.363 -6.109 1 95.25 93 CYS B C 1
ATOM 3334 O O . CYS B 1 93 ? -12.039 6.648 -6.941 1 95.25 93 CYS B O 1
ATOM 3336 N N . LYS B 1 94 ? -10.188 7.688 -6.211 1 93.44 94 LYS B N 1
ATOM 3337 C CA . LYS B 1 94 ? -9.391 7.312 -7.375 1 93.44 94 LYS B CA 1
ATOM 3338 C C . LYS B 1 94 ? -8.18 6.484 -6.969 1 93.44 94 LYS B C 1
ATOM 3340 O O . LYS B 1 94 ? -7.555 5.828 -7.809 1 93.44 94 LYS B O 1
ATOM 3345 N N . TYR B 1 95 ? -7.867 6.566 -5.77 1 93.75 95 TYR B N 1
ATOM 3346 C CA . TYR B 1 95 ? -6.668 5.891 -5.285 1 93.75 95 TYR B CA 1
ATOM 3347 C C . TYR B 1 95 ? -6.785 5.566 -3.803 1 93.75 95 TYR B C 1
ATOM 3349 O O . TYR B 1 95 ? -7.301 6.371 -3.023 1 93.75 95 TYR B O 1
ATOM 3357 N N . PHE B 1 96 ? -6.402 4.426 -3.434 1 95.5 96 PHE B N 1
ATOM 3358 C CA . PHE B 1 96 ? -6.363 3.961 -2.053 1 95.5 96 PHE B CA 1
ATOM 3359 C C . PHE B 1 96 ? -5.113 3.127 -1.798 1 95.5 96 PHE B C 1
ATOM 3361 O O . PHE B 1 96 ? -4.758 2.266 -2.605 1 95.5 96 PHE B O 1
ATOM 3368 N N . ASN B 1 97 ? -4.379 3.391 -0.73 1 97.12 97 ASN B N 1
ATOM 3369 C CA . ASN B 1 97 ? -3.25 2.584 -0.281 1 97.12 97 ASN B CA 1
ATOM 3370 C C . ASN B 1 97 ? -3.191 2.5 1.241 1 97.12 97 ASN B C 1
ATOM 3372 O O . ASN B 1 97 ? -3.172 3.525 1.924 1 97.12 97 ASN B O 1
ATOM 3376 N N . TYR B 1 98 ? -3.295 1.373 1.798 1 96.81 98 TYR B N 1
ATOM 3377 C CA . TYR B 1 98 ? -3.127 1.142 3.229 1 96.81 98 TYR B CA 1
ATOM 3378 C C . TYR B 1 98 ? -2.008 0.141 3.492 1 96.81 98 TYR B C 1
ATOM 3380 O O . TYR B 1 98 ? -2.152 -1.05 3.203 1 96.81 98 TYR B O 1
ATOM 3388 N N . GLU B 1 99 ? -0.899 0.623 3.957 1 95.62 99 GLU B N 1
ATOM 3389 C CA . GLU B 1 99 ? 0.263 -0.206 4.262 1 95.62 99 GLU B CA 1
ATOM 3390 C C . GLU B 1 99 ? 0.604 -0.15 5.75 1 95.62 99 GLU B C 1
ATOM 3392 O O . GLU B 1 99 ? 0.772 0.934 6.312 1 95.62 99 GLU B O 1
ATOM 3397 N N . LYS B 1 100 ? 0.665 -1.33 6.395 1 92.88 100 LYS B N 1
ATOM 3398 C CA . LYS B 1 100 ? 0.938 -1.325 7.828 1 92.88 100 LYS B CA 1
ATOM 3399 C C . LYS B 1 100 ? 1.544 -2.652 8.273 1 92.88 100 LYS B C 1
ATOM 3401 O O . LYS B 1 100 ? 1.365 -3.678 7.617 1 92.88 100 LYS B O 1
ATOM 3406 N N . SER B 1 101 ? 2.201 -2.693 9.406 1 88.56 101 SER B N 1
ATOM 3407 C CA . SER B 1 101 ? 2.814 -3.877 10 1 88.56 101 SER B CA 1
ATOM 3408 C C . SER B 1 101 ? 1.857 -4.57 10.961 1 88.56 101 SER B C 1
ATOM 3410 O O . SER B 1 101 ? 2.23 -5.539 11.625 1 88.56 101 SER B O 1
ATOM 3412 N N . ILE B 1 102 ? 0.749 -4.188 11.055 1 84.88 102 ILE B N 1
ATOM 3413 C CA . ILE B 1 102 ? -0.341 -4.762 11.836 1 84.88 102 ILE B CA 1
ATOM 3414 C C . ILE B 1 102 ? 0.07 -4.855 13.305 1 84.88 102 ILE B C 1
ATOM 3416 O O . ILE B 1 102 ? 0.04 -5.934 13.898 1 84.88 102 ILE B O 1
ATOM 3420 N N . ILE B 1 103 ? 0.533 -3.826 13.93 1 81.94 103 ILE B N 1
ATOM 3421 C CA . ILE B 1 103 ? 0.89 -3.814 15.344 1 81.94 103 ILE B CA 1
ATOM 3422 C C . ILE B 1 103 ? -0.019 -2.844 16.094 1 81.94 103 ILE B C 1
ATOM 3424 O O . ILE B 1 103 ? -0.115 -2.902 17.328 1 81.94 103 ILE B O 1
ATOM 3428 N N . ALA B 1 104 ? -0.582 -2.018 15.391 1 80.5 104 ALA B N 1
ATOM 3429 C CA . ALA B 1 104 ? -1.487 -1.025 15.969 1 80.5 104 ALA B CA 1
ATOM 3430 C C . ALA B 1 104 ? -2.504 -0.55 14.93 1 80.5 104 ALA B C 1
ATOM 3432 O O . ALA B 1 104 ? -2.342 -0.799 13.734 1 80.5 104 ALA B O 1
ATOM 3433 N N . ASN B 1 105 ? -3.506 -0.087 15.305 1 78.75 105 ASN B N 1
ATOM 3434 C CA . ASN B 1 105 ? -4.516 0.5 14.43 1 78.75 105 ASN B CA 1
ATOM 3435 C C . ASN B 1 105 ? -4.789 1.958 14.789 1 78.75 105 ASN B C 1
ATOM 3437 O O . ASN B 1 105 ? -5.82 2.512 14.406 1 78.75 105 ASN B O 1
ATOM 3441 N N . ASP B 1 106 ? -3.863 2.469 15.375 1 85.62 106 ASP B N 1
ATOM 3442 C CA . ASP B 1 106 ? -4.035 3.814 15.914 1 85.62 106 ASP B CA 1
ATOM 3443 C C . ASP B 1 106 ? -3.871 4.867 14.82 1 85.62 106 ASP B C 1
ATOM 3445 O O . ASP B 1 106 ? -2.9 4.836 14.062 1 85.62 106 ASP B O 1
ATOM 3449 N N . TYR B 1 107 ? -4.84 5.691 14.828 1 88.69 107 TYR B N 1
ATOM 3450 C CA . TYR B 1 107 ? -4.785 6.91 14.031 1 88.69 107 TYR B CA 1
ATOM 3451 C C . TYR B 1 107 ? -3.979 7.992 14.742 1 88.69 107 TYR B C 1
ATOM 3453 O O . TYR B 1 107 ? -4.398 8.508 15.781 1 88.69 107 TYR B O 1
ATOM 3461 N N . ILE B 1 108 ? -2.873 8.352 14.18 1 86.56 108 ILE B N 1
ATOM 3462 C CA . ILE B 1 108 ? -2.023 9.344 14.82 1 86.56 108 ILE B CA 1
ATOM 3463 C C . ILE B 1 108 ? -2.428 10.742 14.352 1 86.56 108 ILE B C 1
ATOM 3465 O O . ILE B 1 108 ? -2.744 11.609 15.172 1 86.56 108 ILE B O 1
ATOM 3469 N N . ASN B 1 109 ? -2.428 10.898 13.07 1 89.12 109 ASN B N 1
ATOM 3470 C CA . ASN B 1 109 ? -2.854 12.172 12.484 1 89.12 109 ASN B CA 1
ATOM 3471 C C . ASN B 1 109 ? -3.145 12.031 10.992 1 89.12 109 ASN B C 1
ATOM 3473 O O . ASN B 1 109 ? -2.803 11.023 10.383 1 89.12 109 ASN B O 1
ATOM 3477 N N . GLY B 1 110 ? -3.885 12.977 10.469 1 92.94 110 GLY B N 1
ATOM 3478 C CA . GLY B 1 110 ? -4.148 13.078 9.039 1 92.94 110 GLY B CA 1
ATOM 3479 C C . GLY B 1 110 ? -3.672 14.375 8.43 1 92.94 110 GLY B C 1
ATOM 3480 O O . GLY B 1 110 ? -3.777 15.438 9.047 1 92.94 110 GLY B O 1
ATOM 3481 N N . ARG B 1 111 ? -3.096 14.25 7.207 1 93.25 111 ARG B N 1
ATOM 3482 C CA . ARG B 1 111 ? -2.623 15.438 6.504 1 93.25 111 ARG B 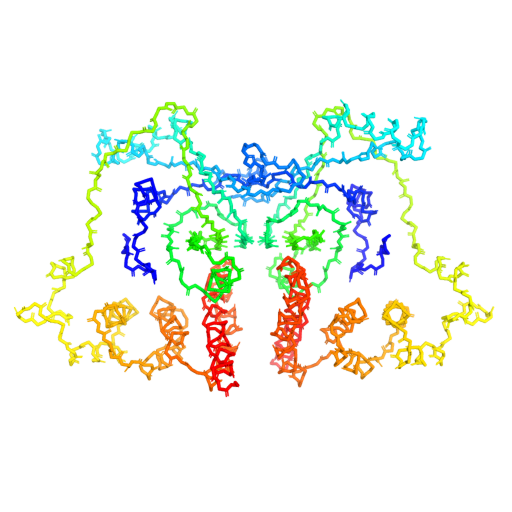CA 1
ATOM 3483 C C . ARG B 1 111 ? -2.998 15.391 5.027 1 93.25 111 ARG B C 1
ATOM 3485 O O . ARG B 1 111 ? -2.959 14.32 4.406 1 93.25 111 ARG B O 1
ATOM 3492 N N . PHE B 1 112 ? -3.287 16.578 4.531 1 95 112 PHE B N 1
ATOM 3493 C CA . PHE B 1 112 ? -3.523 16.688 3.098 1 95 112 PHE B CA 1
ATOM 3494 C C . PHE B 1 112 ? -2.207 16.828 2.342 1 95 112 PHE B C 1
ATOM 3496 O O . PHE B 1 112 ? -1.362 17.656 2.705 1 95 112 PHE B O 1
ATOM 3503 N N . LYS B 1 113 ? -2.066 16 1.364 1 95.94 113 LYS B N 1
ATOM 3504 C CA . LYS B 1 113 ? -0.811 15.922 0.624 1 95.94 113 LYS B CA 1
ATOM 3505 C C . LYS B 1 113 ? -0.975 16.453 -0.798 1 95.94 113 LYS B C 1
ATOM 3507 O O . LYS B 1 113 ? -2.066 16.375 -1.369 1 95.94 113 LYS B O 1
ATOM 3512 N N . ASN B 1 114 ? 0.086 17 -1.324 1 95.25 114 ASN B N 1
ATOM 3513 C CA . ASN B 1 114 ? 0.183 17.375 -2.73 1 95.25 114 ASN B CA 1
ATOM 3514 C C . ASN B 1 114 ? 1.146 16.469 -3.488 1 95.25 114 ASN B C 1
ATOM 3516 O O . ASN B 1 114 ? 2.23 16.906 -3.887 1 95.25 114 ASN B O 1
ATOM 3520 N N . THR B 1 115 ? 0.708 15.242 -3.73 1 95.5 115 THR B N 1
ATOM 3521 C CA . THR B 1 115 ? 1.568 14.195 -4.281 1 95.5 115 THR B CA 1
ATOM 3522 C C . THR B 1 115 ? 1.503 14.195 -5.809 1 95.5 115 THR B C 1
ATOM 3524 O O . THR B 1 115 ? 0.592 14.781 -6.395 1 95.5 115 THR B O 1
ATOM 3527 N N . ALA B 1 116 ? 2.492 13.523 -6.41 1 93.44 116 ALA B N 1
ATOM 3528 C CA . ALA B 1 116 ? 2.521 13.383 -7.867 1 93.44 116 ALA B CA 1
ATOM 3529 C C . ALA B 1 116 ? 1.274 12.664 -8.375 1 93.44 116 ALA B C 1
ATOM 3531 O O . ALA B 1 116 ? 0.707 13.047 -9.398 1 93.44 116 ALA B O 1
ATOM 3532 N N . ILE B 1 117 ? 0.841 11.617 -7.684 1 92.31 117 ILE B N 1
ATOM 3533 C CA . ILE B 1 117 ? -0.326 10.852 -8.102 1 92.31 117 ILE B CA 1
ATOM 3534 C C . ILE B 1 117 ? -1.564 11.742 -8.086 1 92.31 117 ILE B C 1
ATOM 3536 O O . ILE B 1 117 ? -2.404 11.664 -8.992 1 92.31 117 ILE B O 1
ATOM 3540 N N . LEU B 1 118 ? -1.706 12.586 -7.07 1 94.69 118 LEU B N 1
ATOM 3541 C CA . LEU B 1 118 ? -2.812 13.539 -7.016 1 94.69 118 LEU B CA 1
ATOM 3542 C C . LEU B 1 118 ? -2.811 14.445 -8.242 1 94.69 118 LEU B C 1
ATOM 3544 O O . LEU B 1 118 ? -3.838 14.594 -8.906 1 94.69 118 LEU B O 1
ATOM 3548 N N . GLN B 1 119 ? -1.655 14.961 -8.531 1 93.38 119 GLN B N 1
ATOM 3549 C CA . GLN B 1 119 ? -1.535 15.875 -9.656 1 93.38 119 GLN B CA 1
ATOM 3550 C C . GLN B 1 119 ? -1.878 15.188 -10.969 1 93.38 119 GLN B C 1
ATOM 3552 O O . GLN B 1 119 ? -2.551 15.766 -11.828 1 93.38 119 GLN B O 1
ATOM 3557 N N . LYS B 1 120 ? -1.429 14.031 -11.117 1 89.62 120 LYS B N 1
ATOM 3558 C CA . LYS B 1 120 ? -1.752 13.266 -12.312 1 89.62 120 LYS B CA 1
ATOM 3559 C C . LYS B 1 120 ? -3.256 13.047 -12.438 1 89.62 120 LYS B C 1
ATOM 3561 O O . LYS B 1 120 ? -3.82 13.164 -13.523 1 89.62 120 LYS B O 1
ATOM 3566 N N . ILE B 1 121 ? -3.908 12.695 -11.352 1 91.06 121 ILE B N 1
ATOM 3567 C CA . ILE B 1 121 ? -5.348 12.453 -11.336 1 91.06 121 ILE B CA 1
ATOM 3568 C C . ILE B 1 121 ? -6.09 13.742 -11.672 1 91.06 121 ILE B C 1
ATOM 3570 O O . ILE B 1 121 ? -7.016 13.734 -12.484 1 91.06 121 ILE B O 1
ATOM 3574 N N . ILE B 1 122 ? -5.68 14.82 -11.094 1 92.88 122 ILE B N 1
ATOM 3575 C CA . ILE B 1 122 ? -6.312 16.109 -11.359 1 92.88 122 ILE B CA 1
ATOM 3576 C C . ILE B 1 122 ? -6.168 16.453 -12.844 1 92.88 122 ILE B C 1
ATOM 3578 O O . ILE B 1 122 ? -7.141 16.859 -13.484 1 92.88 122 ILE B O 1
ATOM 3582 N N . LYS B 1 123 ? -5.012 16.266 -13.32 1 89.12 123 LYS B N 1
ATOM 3583 C CA . LYS B 1 123 ? -4.738 16.578 -14.727 1 89.12 123 LYS B CA 1
ATOM 3584 C C . LYS B 1 123 ? -5.578 15.695 -15.656 1 89.12 123 LYS B C 1
ATOM 3586 O O . LYS B 1 123 ? -6.141 16.188 -16.641 1 89.12 123 LYS B O 1
ATOM 3591 N N . SER B 1 124 ? -5.707 14.445 -15.383 1 86.31 124 SER B N 1
ATOM 3592 C CA . SER B 1 124 ? -6.379 13.5 -16.266 1 86.31 124 SER B CA 1
ATOM 3593 C C . SER B 1 124 ? -7.895 13.656 -16.203 1 86.31 124 SER B C 1
ATOM 3595 O O . SER B 1 124 ? -8.602 13.391 -17.172 1 86.31 124 SER B O 1
ATOM 3597 N N . THR B 1 125 ? -8.422 14.094 -15.062 1 89.44 125 THR B N 1
ATOM 3598 C CA . THR B 1 125 ? -9.867 14.141 -14.875 1 89.44 125 THR B CA 1
ATOM 3599 C C . THR B 1 125 ? -10.391 15.562 -15.039 1 89.44 125 THR B C 1
ATOM 3601 O O . THR B 1 125 ? -11.586 15.773 -15.234 1 89.44 125 THR B O 1
ATOM 3604 N N . ASN B 1 126 ? -9.516 16.531 -14.82 1 92.88 126 ASN B N 1
ATOM 3605 C CA . ASN B 1 126 ? -9.867 17.953 -14.812 1 92.88 126 ASN B CA 1
ATOM 3606 C C . ASN B 1 126 ? -10.836 18.281 -13.688 1 92.88 126 ASN B C 1
ATOM 3608 O O . ASN B 1 126 ? -11.758 19.078 -13.867 1 92.88 126 ASN B O 1
ATOM 3612 N N . LYS B 1 127 ? -10.727 17.547 -12.609 1 93.62 127 LYS B N 1
ATOM 3613 C CA . LYS B 1 127 ? -11.547 17.766 -11.414 1 93.62 127 LYS B CA 1
ATOM 3614 C C . LYS B 1 127 ? -10.672 17.938 -10.18 1 93.62 127 LYS B C 1
ATOM 3616 O O . LYS B 1 127 ? -9.508 17.547 -10.172 1 93.62 127 LYS B O 1
ATOM 3621 N N . LEU B 1 128 ? -11.266 18.562 -9.219 1 95.25 128 LEU B N 1
ATOM 3622 C CA . LEU B 1 128 ? -10.547 18.781 -7.965 1 95.25 128 LEU B CA 1
ATOM 3623 C C . LEU B 1 128 ? -10.648 17.547 -7.066 1 95.25 128 LEU B C 1
ATOM 3625 O O . LEU B 1 128 ? -11.742 17.031 -6.828 1 95.25 128 LEU B O 1
ATOM 3629 N N . TYR B 1 129 ? -9.523 17.094 -6.684 1 96.25 129 TYR B N 1
ATOM 3630 C CA . TYR B 1 129 ? -9.414 16 -5.73 1 96.25 129 TYR B CA 1
ATOM 3631 C C . TYR B 1 129 ? -8.523 16.391 -4.555 1 96.25 129 TYR B C 1
ATOM 3633 O O . TYR B 1 129 ? -7.73 17.328 -4.648 1 96.25 129 TYR B O 1
ATOM 3641 N N . CYS B 1 130 ? -8.703 15.664 -3.434 1 97.25 130 CYS B N 1
ATOM 3642 C CA . CYS B 1 130 ? -7.836 15.773 -2.27 1 97.25 130 CYS B CA 1
ATOM 3643 C C . CYS B 1 130 ? -7.117 14.453 -2.002 1 97.25 130 CYS B C 1
ATOM 3645 O O . CYS B 1 130 ? -7.695 13.383 -2.174 1 97.25 130 CYS B O 1
ATOM 3647 N N . HIS B 1 131 ? -5.879 14.539 -1.74 1 97.62 131 HIS B N 1
ATOM 3648 C CA . HIS B 1 131 ? -5.125 13.422 -1.197 1 97.62 131 HIS B CA 1
ATOM 3649 C C . HIS B 1 131 ? -4.98 13.531 0.317 1 97.62 131 HIS B C 1
ATOM 3651 O O . HIS B 1 131 ? -4.305 14.438 0.813 1 97.62 131 HIS B O 1
ATOM 3657 N N . PHE B 1 132 ? -5.648 12.672 1.06 1 97.94 132 PHE B N 1
ATOM 3658 C CA . PHE B 1 132 ? -5.582 12.633 2.516 1 97.94 132 PHE B CA 1
ATOM 3659 C C . PHE B 1 132 ? -4.781 11.43 2.988 1 97.94 132 PHE B C 1
ATOM 3661 O O . PHE B 1 132 ? -5.105 10.289 2.65 1 97.94 132 PHE B O 1
ATOM 3668 N N . ARG B 1 133 ? -3.707 11.719 3.703 1 96.88 133 ARG B N 1
ATOM 3669 C CA . ARG B 1 133 ? -2.898 10.656 4.285 1 96.88 133 ARG B CA 1
ATOM 3670 C C . ARG B 1 133 ? -3.113 10.562 5.789 1 96.88 133 ARG B C 1
ATOM 3672 O O . ARG B 1 133 ? -2.926 11.547 6.512 1 96.88 133 ARG B O 1
ATOM 3679 N N . ILE B 1 134 ? -3.426 9.398 6.246 1 95.38 134 ILE B N 1
ATOM 3680 C CA . ILE B 1 134 ? -3.512 9.109 7.672 1 95.38 134 ILE B CA 1
ATOM 3681 C C . ILE B 1 134 ? -2.25 8.383 8.125 1 95.38 134 ILE B C 1
ATOM 3683 O O . ILE B 1 134 ? -1.941 7.293 7.637 1 95.38 134 ILE B O 1
ATOM 3687 N N . SER B 1 135 ? -1.504 9.008 8.992 1 92.56 135 SER B N 1
ATOM 3688 C CA . SER B 1 135 ? -0.426 8.312 9.688 1 92.56 135 SER B CA 1
ATOM 3689 C C . SER B 1 135 ? -0.968 7.43 10.805 1 92.56 135 SER B C 1
ATOM 3691 O O . SER B 1 135 ? -1.771 7.883 11.625 1 92.56 135 SER B O 1
ATOM 3693 N N . THR B 1 136 ? -0.583 6.23 10.781 1 91.38 136 THR B N 1
ATOM 3694 C CA . THR B 1 136 ? -0.88 5.324 11.891 1 91.38 136 THR B CA 1
ATOM 3695 C C . THR B 1 136 ? 0.393 4.965 12.648 1 91.38 136 THR B C 1
ATOM 3697 O O . THR B 1 136 ? 1.5 5.242 12.188 1 91.38 136 THR B O 1
ATOM 3700 N N . ASP B 1 137 ? 0.238 4.391 13.75 1 87.19 137 ASP B N 1
ATOM 3701 C CA . ASP B 1 137 ? 1.381 4.02 14.578 1 87.19 137 ASP B CA 1
ATOM 3702 C C . ASP B 1 137 ? 2.303 3.049 13.844 1 87.19 137 ASP B C 1
ATOM 3704 O O . ASP B 1 137 ? 3.512 3.029 14.078 1 87.19 137 ASP B O 1
ATOM 3708 N N . ASP B 1 138 ? 1.726 2.293 12.945 1 89.75 138 ASP B N 1
ATOM 3709 C CA . ASP B 1 138 ? 2.518 1.22 12.352 1 89.75 138 ASP B CA 1
ATOM 3710 C C . ASP B 1 138 ? 2.5 1.302 10.828 1 89.75 138 ASP B C 1
ATOM 3712 O O . ASP B 1 138 ? 2.744 0.305 10.141 1 89.75 138 ASP B O 1
ATOM 3716 N N . GLY B 1 139 ? 2.131 2.473 10.273 1 93 139 GLY B N 1
ATOM 3717 C CA . GLY B 1 139 ? 2.098 2.629 8.828 1 93 139 GLY B CA 1
ATOM 3718 C C . GLY B 1 139 ? 1.391 3.895 8.383 1 93 139 GLY B C 1
ATOM 3719 O O . GLY B 1 139 ? 1.595 4.965 8.961 1 93 139 GLY B O 1
ATOM 3720 N N . TYR B 1 140 ? 0.635 3.734 7.281 1 94.75 140 TYR B N 1
ATOM 3721 C CA . TYR B 1 140 ? -0.092 4.883 6.754 1 94.75 140 TYR B CA 1
ATOM 3722 C C . TYR B 1 140 ? -1.245 4.438 5.863 1 94.75 140 TYR B C 1
ATOM 3724 O O . TYR B 1 140 ? -1.284 3.289 5.418 1 94.75 140 TYR B O 1
ATOM 3732 N N . LEU B 1 141 ? -2.166 5.309 5.652 1 97 141 LEU B N 1
ATOM 3733 C CA . LEU B 1 141 ? -3.297 5.137 4.746 1 97 141 LEU B CA 1
ATOM 3734 C C . LEU B 1 141 ? -3.473 6.363 3.859 1 97 141 LEU B C 1
ATOM 3736 O O . LEU B 1 141 ? -3.578 7.488 4.359 1 97 141 LEU B O 1
ATOM 3740 N N . ASP B 1 142 ? -3.416 6.16 2.568 1 97.44 142 ASP B N 1
ATOM 3741 C CA . ASP B 1 142 ? -3.635 7.223 1.591 1 97.44 142 ASP B CA 1
ATOM 3742 C C . ASP B 1 142 ? -4.98 7.055 0.889 1 97.44 142 ASP B C 1
ATOM 3744 O O . ASP B 1 142 ? -5.348 5.945 0.496 1 97.44 142 ASP B O 1
ATOM 3748 N N . ILE B 1 143 ? -5.691 8.109 0.729 1 97.94 143 ILE B N 1
ATOM 3749 C CA . ILE B 1 143 ? -6.938 8.109 -0.027 1 97.94 143 ILE B CA 1
ATOM 3750 C C . ILE B 1 143 ? -7.027 9.375 -0.872 1 97.94 143 ILE B C 1
ATOM 3752 O O . ILE B 1 143 ? -6.797 10.484 -0.372 1 97.94 143 ILE B O 1
ATOM 3756 N N . ILE B 1 144 ? -7.258 9.25 -2.09 1 97.06 144 ILE B N 1
ATOM 3757 C CA . ILE B 1 144 ? -7.551 10.391 -2.953 1 97.06 144 ILE B CA 1
ATOM 3758 C C . ILE B 1 144 ? -9.031 10.391 -3.32 1 97.06 144 ILE B C 1
ATOM 3760 O O . ILE B 1 144 ? -9.531 9.43 -3.902 1 97.06 144 ILE B O 1
ATOM 3764 N N . PHE B 1 145 ? -9.734 11.477 -3.068 1 97.19 145 PHE B N 1
ATOM 3765 C CA . PHE B 1 145 ? -11.188 11.539 -3.152 1 97.19 145 PHE B CA 1
ATOM 3766 C C . PHE B 1 145 ? -11.648 12.945 -3.51 1 97.19 145 PHE B C 1
ATOM 3768 O O . PHE B 1 145 ? -10.867 13.898 -3.434 1 97.19 145 PHE B O 1
ATOM 3775 N N . SER B 1 146 ? -12.93 13.094 -3.91 1 96.31 146 SER B N 1
ATOM 3776 C CA . SER B 1 146 ? -13.414 14.438 -4.234 1 96.31 146 SER B CA 1
ATOM 3777 C C . SER B 1 146 ? -14.602 14.82 -3.354 1 96.31 146 SER B C 1
ATOM 3779 O O . SER B 1 146 ? -14.969 16 -3.287 1 96.31 146 SER B O 1
ATOM 3781 N N . LYS B 1 147 ? -15.211 13.875 -2.715 1 95.44 147 LYS B N 1
ATOM 3782 C CA . LYS B 1 147 ? -16.359 14.133 -1.85 1 95.44 147 LYS B CA 1
ATOM 3783 C C . LYS B 1 147 ? -16.203 13.422 -0.51 1 95.44 147 LYS B C 1
ATOM 3785 O O . LYS B 1 147 ? -15.641 12.328 -0.444 1 95.44 147 LYS B O 1
ATOM 3790 N N . PHE B 1 148 ? -16.734 14.086 0.506 1 96 148 PHE B N 1
ATOM 3791 C CA . PHE B 1 148 ? -16.578 13.555 1.854 1 96 148 PHE B CA 1
ATOM 3792 C C . PHE B 1 148 ? -17.891 13.672 2.629 1 96 148 PHE B C 1
ATOM 3794 O O . PHE B 1 148 ? -18.594 14.68 2.516 1 96 148 PHE B O 1
ATOM 3801 N N . LYS B 1 149 ? -18.203 12.602 3.295 1 93.69 149 LYS B N 1
ATOM 3802 C CA . LYS B 1 149 ? -19.328 12.586 4.23 1 93.69 149 LYS B CA 1
ATOM 3803 C C . LYS B 1 149 ? -18.969 11.828 5.504 1 93.69 149 LYS B C 1
ATOM 3805 O O . LYS B 1 149 ? -18.094 10.961 5.496 1 93.69 149 LYS B O 1
ATOM 3810 N N . ILE B 1 150 ? -19.656 12.164 6.586 1 93.12 150 ILE B N 1
ATOM 3811 C CA . ILE B 1 150 ? -19.406 11.523 7.871 1 93.12 150 ILE B CA 1
ATOM 3812 C C . ILE B 1 150 ? -20.719 11.18 8.555 1 93.12 150 ILE B C 1
ATOM 3814 O O . ILE B 1 150 ? -21.703 11.93 8.445 1 93.12 150 ILE B O 1
ATOM 3818 N N . LYS B 1 151 ? -20.734 10.055 9.164 1 91.19 151 LYS B N 1
ATOM 3819 C CA . LYS B 1 151 ? -21.875 9.625 9.969 1 91.19 151 LYS B CA 1
ATOM 3820 C C . LYS B 1 151 ? -21.406 9.031 11.305 1 91.19 151 LYS B C 1
ATOM 3822 O O . LYS B 1 151 ? -20.359 8.398 11.375 1 91.19 151 LYS B O 1
ATOM 3827 N N . LYS B 1 152 ? -22.219 9.273 12.258 1 87.75 152 LYS B N 1
ATOM 3828 C CA . LYS B 1 152 ? -22.047 8.609 13.547 1 87.75 152 LYS B CA 1
ATOM 3829 C C . LYS B 1 152 ? -22.938 7.379 13.664 1 87.75 152 LYS B C 1
ATOM 3831 O O . LYS B 1 152 ? -24.078 7.395 13.219 1 87.75 152 LYS B O 1
ATOM 3836 N N . LEU B 1 153 ? -22.359 6.375 14.234 1 84.06 153 LEU B N 1
ATOM 3837 C CA . LEU B 1 153 ? -23.156 5.164 14.391 1 84.06 153 LEU B CA 1
ATOM 3838 C C . LEU B 1 153 ? -24.391 5.438 15.242 1 84.06 153 LEU B C 1
ATOM 3840 O O . LEU B 1 153 ? -25.484 4.977 14.922 1 84.06 153 LEU B O 1
ATOM 3844 N N . ILE B 1 154 ? -24.109 6.074 16.297 1 80.94 154 ILE B N 1
ATOM 3845 C CA . ILE B 1 154 ? -25.219 6.445 17.188 1 80.94 154 ILE B CA 1
ATOM 3846 C C . ILE B 1 154 ? -25.234 7.961 17.375 1 80.94 154 ILE B C 1
ATOM 3848 O O . ILE B 1 154 ? -24.203 8.57 17.672 1 80.94 154 ILE B O 1
ATOM 3852 N N . GLY B 1 155 ? -26.328 8.609 17.141 1 77.94 155 GLY B N 1
ATOM 3853 C CA . GLY B 1 155 ? -26.484 10.039 17.359 1 77.94 155 GLY B CA 1
ATOM 3854 C C . GLY B 1 155 ? -26.25 10.867 16.094 1 77.94 155 GLY B C 1
ATOM 3855 O O . GLY B 1 155 ? -26.125 10.312 15.008 1 77.94 155 GLY B O 1
ATOM 3856 N N . ARG B 1 156 ? -26.312 12.227 16.281 1 78.81 156 ARG B N 1
ATOM 3857 C CA . ARG B 1 156 ? -26.203 13.141 15.148 1 78.81 156 ARG B CA 1
ATOM 3858 C C . ARG B 1 156 ? -24.859 13.859 15.172 1 78.81 156 ARG B C 1
ATOM 3860 O O . ARG B 1 156 ? -24.266 14.062 16.234 1 78.81 156 ARG B O 1
ATOM 3867 N N . ILE B 1 157 ? -24.359 14.086 13.914 1 75.5 157 ILE B N 1
ATOM 3868 C CA . ILE B 1 157 ? -23.141 14.891 13.758 1 75.5 157 ILE B CA 1
ATOM 3869 C C . ILE B 1 157 ? -23.484 16.375 13.93 1 75.5 157 ILE B C 1
ATOM 3871 O O . ILE B 1 157 ? -24.469 16.859 13.383 1 75.5 157 ILE B O 1
ATOM 3875 N N . ARG B 1 158 ? -22.922 17.062 14.945 1 68 158 ARG B N 1
ATOM 3876 C CA . ARG B 1 158 ? -23.109 18.5 15.094 1 68 158 ARG B CA 1
ATOM 3877 C C . ARG B 1 158 ? -21.797 19.25 14.797 1 68 158 ARG B C 1
ATOM 3879 O O . ARG B 1 158 ? -20.75 18.922 15.367 1 68 158 ARG B O 1
ATOM 3886 N N . ILE B 1 159 ? -21.766 19.891 13.641 1 70.81 159 ILE B N 1
ATOM 3887 C CA . ILE B 1 159 ? -20.578 20.656 13.297 1 70.81 159 ILE B CA 1
ATOM 3888 C C . ILE B 1 159 ? -20.766 22.109 13.719 1 70.81 159 ILE B C 1
ATOM 3890 O O . ILE B 1 159 ? -21.844 22.688 13.508 1 70.81 159 ILE B O 1
ATOM 3894 N N . LYS B 1 160 ? -19.906 22.531 14.664 1 57.16 160 LYS B N 1
ATOM 3895 C CA . LYS B 1 160 ? -19.859 23.953 14.938 1 57.16 160 LYS B CA 1
ATOM 3896 C C . LYS B 1 160 ? -18.938 24.672 13.961 1 57.16 160 LYS B C 1
ATOM 3898 O O . LYS B 1 160 ? -17.922 24.125 13.539 1 57.16 160 LYS B O 1
ATOM 3903 N N . ASP B 1 161 ? -19.469 25.453 13.07 1 56.88 161 ASP B N 1
ATOM 3904 C CA . ASP B 1 161 ? -18.625 26.234 12.188 1 56.88 161 ASP B CA 1
ATOM 3905 C C . ASP B 1 161 ? -17.453 26.844 12.945 1 56.88 161 ASP B C 1
ATOM 3907 O O . ASP B 1 161 ? -17.594 27.859 13.617 1 56.88 161 ASP B O 1
ATOM 3911 N N . THR B 1 162 ? -16.672 25.953 13.484 1 54.44 162 THR B N 1
ATOM 3912 C CA . THR B 1 162 ? -15.5 26.484 14.188 1 54.44 162 THR B CA 1
ATOM 3913 C C . THR B 1 162 ? -14.461 26.984 13.195 1 54.44 162 THR B C 1
ATOM 3915 O O . THR B 1 162 ? -14.266 26.391 12.125 1 54.44 162 THR B O 1
ATOM 3918 N N . GLU B 1 163 ? -14.07 28.203 13.406 1 56.78 163 GLU B N 1
ATOM 3919 C CA . GLU B 1 163 ? -13 28.812 12.617 1 56.78 163 GLU B CA 1
ATOM 3920 C C . GLU B 1 163 ? -11.711 28 12.711 1 56.78 163 GLU B C 1
ATOM 3922 O O . GLU B 1 163 ? -11.336 27.531 13.789 1 56.78 163 GLU B O 1
ATOM 3927 N N . ILE B 1 164 ? -11.297 27.5 11.562 1 58.38 164 ILE B N 1
ATOM 3928 C CA . ILE B 1 164 ? -9.992 26.844 11.516 1 58.38 164 ILE B CA 1
ATOM 3929 C C . ILE B 1 164 ? -8.898 27.844 11.898 1 58.38 164 ILE B C 1
ATOM 3931 O O . ILE B 1 164 ? -8.812 28.922 11.328 1 58.38 164 ILE B O 1
ATOM 3935 N N . LYS B 1 165 ? -8.375 27.781 13.062 1 51.38 165 LYS B N 1
ATOM 3936 C CA . LYS B 1 165 ? -7.293 28.688 13.453 1 51.38 165 LYS B CA 1
ATOM 3937 C C . LYS B 1 165 ? -5.977 28.266 12.805 1 51.38 165 LYS B C 1
ATOM 3939 O O . LYS B 1 165 ? -5.621 27.094 12.812 1 51.38 165 LYS B O 1
ATOM 3944 N N . ASP B 1 166 ? -5.5 28.953 11.789 1 51.5 166 ASP B N 1
ATOM 3945 C CA . ASP B 1 166 ? -4.129 28.75 11.336 1 51.5 166 ASP B CA 1
ATOM 3946 C C . ASP B 1 166 ? -3.139 28.953 12.477 1 51.5 166 ASP B C 1
ATOM 3948 O O . ASP B 1 166 ? -2.793 30.078 12.82 1 51.5 166 ASP B O 1
ATOM 3952 N N . TYR B 1 167 ? -3.109 28.062 13.227 1 50.91 167 TYR B N 1
ATOM 3953 C CA . TYR B 1 167 ? -2.4 28.141 14.5 1 50.91 167 TYR B CA 1
ATOM 3954 C C . TYR B 1 167 ? -0.902 28.312 14.281 1 50.91 167 TYR B C 1
ATOM 3956 O O . TYR B 1 167 ? -0.174 28.688 15.203 1 50.91 167 TYR B O 1
ATOM 3964 N N . ASN B 1 168 ? -0.442 28.234 13.031 1 54.53 168 ASN B N 1
ATOM 3965 C CA . ASN B 1 168 ? 1.001 28.016 12.984 1 54.53 168 ASN B CA 1
ATOM 3966 C C . ASN B 1 168 ? 1.762 29.281 13.367 1 54.53 168 ASN B C 1
ATOM 3968 O O . ASN B 1 168 ? 2.588 29.266 14.281 1 54.53 168 ASN B O 1
ATOM 3972 N N . ILE B 1 169 ? 1.577 30.469 12.57 1 55.69 169 ILE B N 1
ATOM 3973 C CA . ILE B 1 169 ? 2.441 31.625 12.82 1 55.69 169 ILE B CA 1
ATOM 3974 C C . ILE B 1 169 ? 2.084 32.25 14.172 1 55.69 169 ILE B C 1
ATOM 3976 O O . ILE B 1 169 ? 2.969 32.656 14.93 1 55.69 169 ILE B O 1
ATOM 3980 N N . ASN B 1 170 ? 0.875 32.219 14.383 1 56.97 170 ASN B N 1
ATOM 3981 C CA . ASN B 1 170 ? 0.471 32.812 15.656 1 56.97 170 ASN B CA 1
ATOM 3982 C C . ASN B 1 170 ? 0.973 32 16.844 1 56.97 170 ASN B C 1
ATOM 3984 O O . ASN B 1 170 ? 1.453 32.562 17.828 1 56.97 170 ASN B O 1
ATOM 3988 N N . TRP B 1 171 ? 0.869 30.766 16.625 1 56.81 171 TRP B N 1
ATOM 3989 C CA . TRP B 1 171 ? 1.373 29.859 17.656 1 56.81 171 TRP B CA 1
ATOM 3990 C C . TRP B 1 171 ? 2.885 30 17.812 1 56.81 171 TRP B C 1
ATOM 3992 O O . TRP B 1 171 ? 3.404 30.047 18.922 1 56.81 171 TRP B O 1
ATOM 4002 N N . LEU B 1 172 ? 3.494 30.078 16.672 1 58.88 172 LEU B N 1
ATOM 4003 C CA . LEU B 1 172 ? 4.938 30.297 16.672 1 58.88 172 LEU B CA 1
ATOM 4004 C C . LEU B 1 172 ? 5.289 31.594 17.391 1 58.88 172 LEU B C 1
ATOM 4006 O O . LEU B 1 172 ? 6.223 31.625 18.188 1 58.88 172 LEU B O 1
ATOM 4010 N N . GLN B 1 173 ? 4.531 32.531 17.094 1 59.22 173 GLN B N 1
ATOM 4011 C CA . GLN B 1 173 ? 4.766 33.844 17.719 1 59.22 173 GLN B CA 1
ATOM 4012 C C . GLN B 1 173 ? 4.617 33.75 19.234 1 59.22 173 GLN B C 1
ATOM 4014 O O . GLN B 1 173 ? 5.375 34.375 19.984 1 59.22 173 GLN B O 1
ATOM 4019 N N . LYS B 1 174 ? 3.688 32.906 19.422 1 57.62 174 LYS B N 1
ATOM 4020 C CA . LYS B 1 174 ? 3.363 32.812 20.828 1 57.62 174 LYS B CA 1
ATOM 4021 C C . LYS B 1 174 ? 4.352 31.906 21.562 1 57.62 174 LYS B C 1
ATOM 4023 O O . LYS B 1 174 ? 4.668 32.125 22.734 1 57.62 174 LYS B O 1
ATOM 4028 N N . TYR B 1 175 ? 4.77 30.969 20.812 1 55.91 175 TYR B N 1
ATOM 4029 C CA . TYR B 1 175 ? 5.527 29.938 21.531 1 55.91 175 TYR B CA 1
ATOM 4030 C C . TYR B 1 175 ? 6.992 29.953 21.125 1 55.91 175 TYR B C 1
ATOM 4032 O O . TYR B 1 175 ? 7.832 29.328 21.766 1 55.91 175 TYR B O 1
ATOM 4040 N N . ASP B 1 176 ? 7.18 30.734 20.109 1 57.41 176 ASP B N 1
ATOM 4041 C CA . ASP B 1 176 ? 8.57 30.859 19.672 1 57.41 176 ASP B CA 1
ATOM 4042 C C . ASP B 1 176 ? 9.375 31.688 20.672 1 57.41 176 ASP B C 1
ATOM 4044 O O . ASP B 1 176 ? 8.992 32.812 21.016 1 57.41 176 ASP B O 1
ATOM 4048 N N . LYS B 1 177 ? 10.047 31.203 21.5 1 56 177 LYS B N 1
ATOM 4049 C CA . LYS B 1 177 ? 10.898 31.859 22.484 1 56 177 LYS B CA 1
ATOM 4050 C C . LYS B 1 177 ? 11.969 32.719 21.812 1 56 177 LYS B C 1
ATOM 4052 O O . LYS B 1 177 ? 13.102 32.781 22.281 1 56 177 LYS B O 1
ATOM 4057 N N . GLY B 1 178 ? 11.516 33.375 20.625 1 57.44 178 GLY B N 1
ATOM 4058 C CA . GLY B 1 178 ? 12.484 34.219 19.969 1 57.44 178 GLY B CA 1
ATOM 4059 C C . GLY B 1 178 ? 13.484 33.469 19.125 1 57.44 178 GLY B C 1
ATOM 4060 O O . GLY B 1 178 ? 14.508 34 18.719 1 57.44 178 GLY B O 1
ATOM 4061 N N . ILE B 1 179 ? 13.156 32.25 18.922 1 61.88 179 ILE B N 1
ATOM 4062 C CA . ILE B 1 179 ? 14.086 31.391 18.203 1 61.88 179 ILE B CA 1
ATOM 4063 C C . ILE B 1 179 ? 13.891 31.562 16.688 1 61.88 179 ILE B C 1
ATOM 4065 O O . ILE B 1 179 ? 14.844 31.797 15.953 1 61.88 179 ILE B O 1
ATOM 4069 N N . LEU B 1 180 ? 12.734 31.719 16.219 1 69.56 180 LEU B N 1
ATOM 4070 C CA . LEU B 1 180 ? 12.508 31.734 14.781 1 69.56 180 LEU B CA 1
ATOM 4071 C C . LEU B 1 180 ? 12.031 33.125 14.32 1 69.56 180 LEU B C 1
ATOM 4073 O O . LEU B 1 180 ? 12.227 33.5 13.164 1 69.56 180 LEU B O 1
ATOM 4077 N N . LEU B 1 181 ? 11.43 33.844 15.312 1 71.94 181 LEU B N 1
ATOM 4078 C CA . LEU B 1 181 ? 10.883 35.156 14.938 1 71.94 181 LEU B CA 1
ATOM 4079 C C . LEU B 1 181 ? 11.727 36.281 15.523 1 71.94 181 LEU B C 1
ATOM 4081 O O . LEU B 1 181 ? 12.227 36.188 16.641 1 71.94 181 LEU B O 1
ATOM 4085 N N . SER B 1 182 ? 11.852 37.312 14.68 1 67.88 182 SER B N 1
ATOM 4086 C CA . SER B 1 182 ? 12.469 38.562 15.156 1 67.88 182 SER B CA 1
ATOM 4087 C C . SER B 1 182 ? 11.531 39.312 16.094 1 67.88 182 SER B C 1
ATOM 4089 O O . SER B 1 182 ? 10.375 38.938 16.266 1 67.88 182 SER B O 1
ATOM 4091 N N . GLU B 1 183 ? 12.055 40.375 16.719 1 64.81 183 GLU B N 1
ATOM 4092 C CA . GLU B 1 183 ? 11.305 41.219 17.641 1 64.81 183 GLU B CA 1
ATOM 4093 C C . GLU B 1 183 ? 10.07 41.812 16.953 1 64.81 183 GLU B C 1
ATOM 4095 O O . GLU B 1 183 ? 9.055 42.062 17.625 1 64.81 183 GLU B O 1
ATOM 4100 N N . ASN B 1 184 ? 10.133 41.969 15.656 1 69.12 184 ASN B N 1
ATOM 4101 C CA . ASN B 1 184 ? 9.031 42.594 14.906 1 69.12 184 ASN B CA 1
ATOM 4102 C C . ASN B 1 184 ? 8.008 41.531 14.469 1 69.12 184 ASN B C 1
ATOM 4104 O O . ASN B 1 184 ? 7.047 41.844 13.773 1 69.12 184 ASN B O 1
ATOM 4108 N N . GLY B 1 185 ? 8.289 40.344 14.797 1 68.25 185 GLY B N 1
ATOM 4109 C CA . GLY B 1 185 ? 7.34 39.281 14.469 1 68.25 185 GLY B CA 1
ATOM 4110 C C . GLY B 1 185 ? 7.605 38.625 13.125 1 68.25 185 GLY B C 1
ATOM 4111 O O . GLY B 1 185 ? 6.824 37.781 12.664 1 68.25 185 GLY B O 1
ATOM 4112 N N . GLU B 1 186 ? 8.711 39.125 12.562 1 71.19 186 GLU B N 1
ATOM 4113 C CA . GLU B 1 186 ? 9.078 38.562 11.266 1 71.19 186 GLU B CA 1
ATOM 4114 C C . GLU B 1 186 ? 10.047 37.406 11.43 1 71.19 186 GLU B C 1
ATOM 4116 O O . GLU B 1 186 ? 10.742 37.281 12.445 1 71.19 186 GLU B O 1
ATOM 4121 N N . LEU B 1 187 ? 9.984 36.469 10.453 1 77 187 LEU B N 1
ATOM 4122 C CA . LEU B 1 187 ? 10.922 35.344 10.477 1 77 187 LEU B CA 1
ATOM 4123 C C . LEU B 1 187 ? 12.367 35.844 10.453 1 77 187 LEU B C 1
ATOM 4125 O O . LEU B 1 187 ? 12.695 36.781 9.703 1 77 187 LEU B O 1
ATOM 4129 N N . ASN B 1 188 ? 13.109 35.469 11.438 1 79.88 188 ASN B N 1
ATOM 4130 C CA . ASN B 1 188 ? 14.539 35.781 11.469 1 79.88 188 ASN B CA 1
ATOM 4131 C C . ASN B 1 188 ? 15.328 34.781 10.617 1 79.88 188 ASN B C 1
ATOM 4133 O O . ASN B 1 188 ? 15.773 33.75 11.109 1 79.88 188 ASN B O 1
ATOM 4137 N N . ASP B 1 189 ? 15.625 35.125 9.414 1 79.88 189 ASP B N 1
ATOM 4138 C CA . ASP B 1 189 ? 16.234 34.25 8.43 1 79.88 189 ASP B CA 1
ATOM 4139 C C . ASP B 1 189 ? 17.578 33.719 8.914 1 79.88 189 ASP B C 1
ATOM 4141 O O . ASP B 1 189 ? 17.875 32.531 8.781 1 79.88 189 ASP B O 1
ATOM 4145 N N . LYS B 1 190 ? 18.359 34.688 9.438 1 83 190 LYS B N 1
ATOM 4146 C CA . LYS B 1 190 ? 19.688 34.312 9.891 1 83 190 LYS B CA 1
ATOM 4147 C C . LYS B 1 190 ? 19.625 33.25 10.977 1 83 190 LYS B C 1
ATOM 4149 O O . LYS B 1 190 ? 20.359 32.25 10.93 1 83 190 LYS B O 1
ATOM 4154 N N . LYS B 1 191 ? 18.797 33.406 11.883 1 83.88 191 LYS B N 1
ATOM 4155 C CA . LYS B 1 191 ? 18.672 32.469 12.992 1 83.88 191 LYS B CA 1
ATOM 4156 C C . LYS B 1 191 ? 18.125 31.141 12.508 1 83.88 191 LYS B C 1
ATOM 4158 O O . LYS B 1 191 ? 18.562 30.078 12.961 1 83.88 191 LYS B O 1
ATOM 4163 N N . ILE B 1 192 ? 17.188 31.219 11.648 1 85.62 192 ILE B N 1
ATOM 4164 C CA . ILE B 1 192 ? 16.578 30 11.102 1 85.62 192 ILE B CA 1
ATOM 4165 C C . ILE B 1 192 ? 17.625 29.172 10.375 1 85.62 192 ILE B C 1
ATOM 4167 O O . ILE B 1 192 ? 17.688 27.953 10.555 1 85.62 192 ILE B O 1
ATOM 4171 N N . LEU B 1 193 ? 18.469 29.812 9.672 1 87.56 193 LEU B N 1
ATOM 4172 C CA . LEU B 1 193 ? 19.516 29.109 8.93 1 87.56 193 LEU B CA 1
ATOM 4173 C C . LEU B 1 193 ? 20.531 28.469 9.883 1 87.56 193 LEU B C 1
ATOM 4175 O O . LEU B 1 193 ? 21.016 27.375 9.633 1 87.56 193 LEU B O 1
ATOM 4179 N N . GLU B 1 194 ? 20.797 29.188 10.953 1 88.88 194 GLU B N 1
ATOM 4180 C CA . GLU B 1 194 ? 21.688 28.641 11.969 1 88.88 194 GLU B CA 1
ATOM 4181 C C . GLU B 1 194 ? 21.094 27.391 12.609 1 88.88 194 GLU B C 1
ATOM 4183 O O . GLU B 1 194 ? 21.812 26.406 12.836 1 88.88 194 GLU B O 1
ATOM 4188 N N . ILE B 1 195 ? 19.844 27.453 12.859 1 89.5 195 ILE B N 1
ATOM 4189 C CA . ILE B 1 195 ? 19.156 26.312 13.484 1 89.5 195 ILE B CA 1
ATOM 4190 C C . ILE B 1 195 ? 19.125 25.141 12.516 1 89.5 195 ILE B C 1
ATOM 4192 O O . ILE B 1 195 ? 19.266 23.984 12.922 1 89.5 195 ILE B O 1
ATOM 4196 N N . MET B 1 196 ? 18.953 25.359 11.281 1 91 196 MET B N 1
ATOM 4197 C CA . MET B 1 196 ? 18.953 24.281 10.289 1 91 196 MET B CA 1
ATOM 4198 C C . MET B 1 196 ? 20.297 23.562 10.273 1 91 196 MET B C 1
ATOM 4200 O O . MET B 1 196 ? 20.359 22.359 10 1 91 196 MET B O 1
ATOM 4204 N N . LYS B 1 197 ? 21.281 24.281 10.594 1 92.56 197 LYS B N 1
ATOM 4205 C CA . LYS B 1 197 ? 22.625 23.703 10.531 1 92.56 197 LYS B CA 1
ATOM 4206 C C . LYS B 1 197 ? 22.969 22.984 11.828 1 92.56 197 LYS B C 1
ATOM 4208 O O . LYS B 1 197 ? 23.594 21.922 11.797 1 92.56 197 LYS B O 1
ATOM 4213 N N . ASN B 1 198 ? 22.5 23.547 12.93 1 92.31 198 ASN B N 1
ATOM 4214 C CA . ASN B 1 198 ? 23.078 23.078 14.188 1 92.31 198 ASN B CA 1
ATOM 4215 C C . ASN B 1 198 ? 22 22.672 15.188 1 92.31 198 ASN B C 1
ATOM 4217 O O . ASN B 1 198 ? 22.297 22.203 16.281 1 92.31 198 ASN B O 1
ATOM 4221 N N . GLY B 1 199 ? 20.766 22.875 14.891 1 92.31 199 GLY B N 1
ATOM 4222 C CA . GLY B 1 199 ? 19.703 22.578 15.836 1 92.31 199 GLY B CA 1
ATOM 4223 C C . GLY B 1 199 ? 19.5 21.094 16.062 1 92.31 199 GLY B C 1
ATOM 4224 O O . GLY B 1 199 ? 20.094 20.266 15.359 1 92.31 199 GLY B O 1
ATOM 4225 N N . ASP B 1 200 ? 18.719 20.734 17.062 1 92 200 ASP B N 1
ATOM 4226 C CA . ASP B 1 200 ? 18.328 19.344 17.281 1 92 200 ASP B CA 1
ATOM 4227 C C . ASP B 1 200 ? 17.203 18.938 16.328 1 92 200 ASP B C 1
ATOM 4229 O O . ASP B 1 200 ? 16.891 19.672 15.391 1 92 200 ASP B O 1
ATOM 4233 N N . ASP B 1 201 ? 16.688 17.797 16.422 1 91.62 201 ASP B N 1
ATOM 4234 C CA . ASP B 1 201 ? 15.703 17.234 15.5 1 91.62 201 ASP B CA 1
ATOM 4235 C C . ASP B 1 201 ? 14.477 18.141 15.383 1 91.62 201 ASP B C 1
ATOM 4237 O O . ASP B 1 201 ? 14.094 18.547 14.281 1 91.62 201 ASP B O 1
ATOM 4241 N N . VAL B 1 202 ? 13.938 18.516 16.531 1 86.12 202 VAL B N 1
ATOM 4242 C CA . VAL B 1 202 ? 12.695 19.281 16.578 1 86.12 202 VAL B CA 1
ATOM 4243 C C . VAL B 1 202 ? 12.945 20.719 16.109 1 86.12 202 VAL B C 1
ATOM 4245 O O . VAL B 1 202 ? 12.156 21.266 15.344 1 86.12 202 VAL B O 1
ATOM 4248 N N . GLU B 1 203 ? 14.07 21.281 16.516 1 85.75 203 GLU B N 1
ATOM 4249 C CA . GLU B 1 203 ? 14.438 22.625 16.109 1 85.75 203 GLU B CA 1
ATOM 4250 C C . GLU B 1 203 ? 14.609 22.719 14.594 1 85.75 203 GLU B C 1
ATOM 4252 O O . GLU B 1 203 ? 14.094 23.625 13.953 1 85.75 203 GLU B O 1
ATOM 4257 N N . ARG B 1 204 ? 15.305 21.75 14.07 1 89.06 204 ARG B N 1
ATOM 4258 C CA . ARG B 1 204 ? 15.508 21.703 12.625 1 89.06 204 ARG B CA 1
ATOM 4259 C C . ARG B 1 204 ? 14.188 21.547 11.883 1 89.06 204 ARG B C 1
ATOM 4261 O O . ARG B 1 204 ? 13.977 22.156 10.836 1 89.06 204 ARG B O 1
ATOM 4268 N N . TYR B 1 205 ? 13.383 20.688 12.422 1 88.69 205 TYR B N 1
ATOM 4269 C CA . TYR B 1 205 ? 12.078 20.469 11.812 1 88.69 205 TYR B CA 1
ATOM 4270 C C . TYR B 1 205 ? 11.312 21.781 11.695 1 88.69 205 TYR B C 1
ATOM 4272 O O . TYR B 1 205 ? 10.844 22.141 10.609 1 88.69 205 TYR B O 1
ATOM 4280 N N . TYR B 1 206 ? 11.234 22.484 12.75 1 84.12 206 TYR B N 1
ATOM 4281 C CA . TYR B 1 206 ? 10.469 23.734 12.758 1 84.12 206 TYR B CA 1
ATOM 4282 C C . TYR B 1 206 ? 11.109 24.781 11.859 1 84.12 206 TYR B C 1
ATOM 4284 O O . TYR B 1 206 ? 10.414 25.531 11.18 1 84.12 206 TYR B O 1
ATOM 4292 N N . ALA B 1 207 ? 12.383 24.875 11.875 1 86.88 207 ALA B N 1
ATOM 4293 C CA . ALA B 1 207 ? 13.086 25.812 11 1 86.88 207 ALA B CA 1
ATOM 4294 C C . ALA B 1 207 ? 12.75 25.531 9.531 1 86.88 207 ALA B C 1
ATOM 4296 O O . ALA B 1 207 ? 12.398 26.453 8.789 1 86.88 207 ALA B O 1
ATOM 4297 N N . LEU B 1 208 ? 12.812 24.281 9.141 1 88.81 208 LEU B N 1
ATOM 4298 C CA . LEU B 1 208 ? 12.484 23.875 7.773 1 88.81 208 LEU B CA 1
ATOM 4299 C C . LEU B 1 208 ? 11.023 24.188 7.457 1 88.81 208 LEU B C 1
ATOM 4301 O O . LEU B 1 208 ? 10.711 24.75 6.41 1 88.81 208 LEU B O 1
ATOM 4305 N N . TYR B 1 209 ? 10.211 23.766 8.344 1 83.94 209 TYR B N 1
ATOM 4306 C CA . TYR B 1 209 ? 8.773 23.938 8.164 1 83.94 209 TYR B CA 1
ATOM 4307 C C . TYR B 1 209 ? 8.406 25.391 7.953 1 83.94 209 TYR B C 1
ATOM 4309 O O . TYR B 1 209 ? 7.695 25.734 7.008 1 83.94 209 TYR B O 1
ATOM 4317 N N . TYR B 1 210 ? 8.875 26.25 8.766 1 79.56 210 TYR B N 1
ATOM 4318 C CA . TYR B 1 210 ? 8.531 27.656 8.703 1 79.56 210 TYR B CA 1
ATOM 4319 C C . TYR B 1 210 ? 9.133 28.312 7.469 1 79.56 210 TYR B C 1
ATOM 4321 O O . TYR B 1 210 ? 8.484 29.125 6.801 1 79.56 210 TYR B O 1
ATOM 4329 N N . PHE B 1 211 ? 10.273 27.953 7.16 1 81.06 211 PHE B N 1
ATOM 4330 C CA . PHE B 1 211 ? 10.891 28.516 5.969 1 81.06 211 PHE B CA 1
ATOM 4331 C C . PHE B 1 211 ? 10.141 28.094 4.715 1 81.06 211 PHE B C 1
ATOM 4333 O O . PHE B 1 211 ? 9.891 28.922 3.83 1 81.06 211 PHE B O 1
ATOM 4340 N N . MET B 1 212 ? 9.773 26.875 4.633 1 81.56 212 MET B N 1
ATOM 4341 C CA . MET B 1 212 ? 9.086 26.344 3.461 1 81.56 212 MET B CA 1
ATOM 4342 C C . MET B 1 212 ? 7.707 26.984 3.309 1 81.56 212 MET B C 1
ATOM 4344 O O . MET B 1 212 ? 7.277 27.281 2.193 1 81.56 212 MET B O 1
ATOM 4348 N N . ASN B 1 213 ? 7.059 27.234 4.391 1 75.88 213 ASN B N 1
ATOM 4349 C CA . ASN B 1 213 ? 5.656 27.641 4.324 1 75.88 213 ASN B CA 1
ATOM 4350 C C . ASN B 1 213 ? 5.504 29.156 4.328 1 75.88 213 ASN B C 1
ATOM 4352 O O . ASN B 1 213 ? 4.469 29.672 3.916 1 75.88 213 ASN B O 1
ATOM 4356 N N . TYR B 1 214 ? 6.527 29.844 4.742 1 74.88 214 TYR B N 1
ATOM 4357 C CA . TYR B 1 214 ? 6.312 31.266 4.938 1 74.88 214 TYR B CA 1
ATOM 4358 C C . TYR B 1 214 ? 7.297 32.094 4.113 1 74.88 214 TYR B C 1
ATOM 4360 O O . TYR B 1 214 ? 7.277 33.312 4.152 1 74.88 214 TYR B O 1
ATOM 4368 N N . THR B 1 215 ? 8.156 31.375 3.482 1 76.88 215 THR B N 1
ATOM 4369 C CA . THR B 1 215 ? 9.047 32.062 2.57 1 76.88 215 THR B CA 1
ATOM 4370 C C . THR B 1 215 ? 9.094 31.375 1.214 1 76.88 215 THR B C 1
ATOM 4372 O O . THR B 1 215 ? 8.617 30.234 1.074 1 76.88 215 THR B O 1
ATOM 4375 N N . ASN B 1 216 ? 9.633 32.031 0.229 1 78.5 216 ASN B N 1
ATOM 4376 C CA . ASN B 1 216 ? 9.828 31.438 -1.093 1 78.5 216 ASN B CA 1
ATOM 4377 C C . ASN B 1 216 ? 11.297 31.109 -1.349 1 78.5 216 ASN B C 1
ATOM 4379 O O . ASN B 1 216 ? 11.719 30.969 -2.498 1 78.5 216 ASN B O 1
ATOM 4383 N N . GLU B 1 217 ? 11.961 31.031 -0.325 1 81.25 217 GLU B N 1
ATOM 4384 C CA . GLU B 1 217 ? 13.398 30.828 -0.474 1 81.25 217 GLU B CA 1
ATOM 4385 C C . GLU B 1 217 ? 13.719 29.359 -0.751 1 81.25 217 GLU B C 1
ATOM 4387 O O . GLU B 1 217 ? 12.977 28.469 -0.334 1 81.25 217 GLU B O 1
ATOM 4392 N N . ILE B 1 218 ? 14.82 29.203 -1.499 1 86.81 218 ILE B N 1
ATOM 4393 C CA . ILE B 1 218 ? 15.312 27.859 -1.808 1 86.81 218 ILE B CA 1
ATOM 4394 C C . ILE B 1 218 ? 16.266 27.391 -0.704 1 86.81 218 ILE B C 1
ATOM 4396 O O . ILE B 1 218 ? 17.281 28.016 -0.444 1 86.81 218 ILE B O 1
ATOM 4400 N N . ILE B 1 219 ? 15.867 26.375 -0.098 1 91.06 219 ILE B N 1
ATOM 4401 C CA . ILE B 1 219 ? 16.656 25.891 1.022 1 91.06 219 ILE B CA 1
ATOM 4402 C C . ILE B 1 219 ? 17.047 24.422 0.788 1 91.06 219 ILE B C 1
ATOM 4404 O O . ILE B 1 219 ? 17.172 23.656 1.738 1 91.06 219 ILE B O 1
ATOM 4408 N N . ILE B 1 220 ? 17.156 24.016 -0.378 1 93.81 220 ILE B N 1
ATOM 4409 C CA . ILE B 1 220 ? 17.359 22.625 -0.773 1 93.81 220 ILE B CA 1
ATOM 4410 C C . ILE B 1 220 ? 18.703 22.141 -0.266 1 93.81 220 ILE B C 1
ATOM 4412 O O . ILE B 1 220 ? 18.859 20.969 0.102 1 93.81 220 ILE B O 1
ATOM 4416 N N . ASP B 1 221 ? 19.672 23.031 -0.212 1 94.62 221 ASP B N 1
ATOM 4417 C CA . ASP B 1 221 ? 21 22.609 0.231 1 94.62 221 ASP B CA 1
ATOM 4418 C C . ASP B 1 221 ? 20.984 22.234 1.714 1 94.62 221 ASP B C 1
ATOM 4420 O O . ASP B 1 221 ? 21.625 21.266 2.121 1 94.62 221 ASP B O 1
ATOM 4424 N N . TYR B 1 222 ? 20.281 22.984 2.445 1 94.75 222 TYR B N 1
ATOM 4425 C CA . TYR B 1 222 ? 20.141 22.641 3.855 1 94.75 222 TYR B CA 1
ATOM 4426 C C . TYR B 1 222 ? 19.375 21.328 4.02 1 94.75 222 TYR B C 1
ATOM 4428 O O . TYR B 1 222 ? 19.719 20.516 4.875 1 94.75 222 TYR B O 1
ATOM 4436 N N . ALA B 1 223 ? 18.312 21.156 3.254 1 96.38 223 ALA B N 1
ATOM 4437 C CA . ALA B 1 223 ? 17.531 19.922 3.287 1 96.38 223 ALA B CA 1
ATOM 4438 C C . ALA B 1 223 ? 18.406 18.703 2.951 1 96.38 223 ALA B C 1
ATOM 4440 O O . ALA B 1 223 ? 18.312 17.672 3.607 1 96.38 223 ALA B O 1
ATOM 4441 N N . ARG B 1 224 ? 19.266 18.875 1.978 1 97 224 ARG B N 1
ATOM 4442 C CA . ARG B 1 224 ? 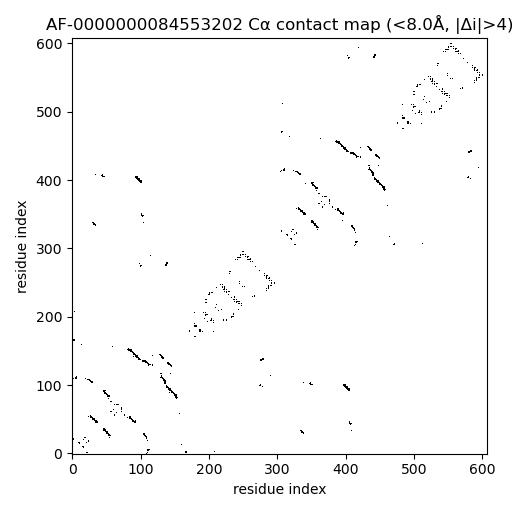20.188 17.797 1.578 1 97 224 ARG B CA 1
ATOM 4443 C C . ARG B 1 224 ? 21.125 17.422 2.723 1 97 224 ARG B C 1
ATOM 4445 O O . ARG B 1 224 ? 21.344 16.234 2.98 1 97 224 ARG B O 1
ATOM 4452 N N . ASP B 1 225 ? 21.625 18.391 3.371 1 96.5 225 ASP B N 1
ATOM 4453 C CA . ASP B 1 225 ? 22.516 18.141 4.5 1 96.5 225 ASP B CA 1
ATOM 4454 C C . ASP B 1 225 ? 21.797 17.406 5.621 1 96.5 225 ASP B C 1
ATOM 4456 O O . ASP B 1 225 ? 22.328 16.453 6.203 1 96.5 225 ASP B O 1
ATOM 4460 N N . ILE B 1 226 ? 20.656 17.844 5.906 1 96.75 226 ILE B N 1
ATOM 4461 C CA . ILE B 1 226 ? 19.875 17.266 6.996 1 96.75 226 ILE B CA 1
ATOM 4462 C C . ILE B 1 226 ? 19.484 15.836 6.645 1 96.75 226 ILE B C 1
ATOM 4464 O O . ILE B 1 226 ? 19.438 14.961 7.516 1 96.75 226 ILE B O 1
ATOM 4468 N N . MET B 1 227 ? 19.172 15.484 5.379 1 96.12 227 MET B N 1
ATOM 4469 C CA . MET B 1 227 ? 18.828 14.133 4.941 1 96.12 227 MET B CA 1
ATOM 4470 C C . MET B 1 227 ? 19.953 13.156 5.223 1 96.12 227 MET B C 1
ATOM 4472 O O . MET B 1 227 ? 19.719 11.961 5.41 1 96.12 227 MET B O 1
ATOM 4476 N N . LEU B 1 228 ? 21.141 13.648 5.309 1 94.5 228 LEU B N 1
ATOM 4477 C CA . LEU B 1 228 ? 22.312 12.789 5.477 1 94.5 228 LEU B CA 1
ATOM 4478 C C . LEU B 1 228 ? 22.547 12.477 6.949 1 94.5 228 LEU B C 1
ATOM 4480 O O . LEU B 1 228 ? 23.391 11.625 7.281 1 94.5 228 LEU B O 1
ATOM 4484 N N . LEU B 1 229 ? 21.812 13.094 7.805 1 94.19 229 LEU B N 1
ATOM 4485 C CA . LEU B 1 229 ? 21.938 12.805 9.227 1 94.19 229 LEU B CA 1
ATOM 4486 C C . LEU B 1 229 ? 21.375 11.43 9.555 1 94.19 229 LEU B C 1
ATOM 4488 O O . LEU B 1 229 ? 20.766 10.781 8.703 1 94.19 229 LEU B O 1
ATOM 4492 N N . ASP B 1 230 ? 21.594 10.969 10.766 1 91.31 230 ASP B N 1
ATOM 4493 C CA . ASP B 1 230 ? 21.156 9.633 11.148 1 91.31 230 ASP B CA 1
ATOM 4494 C C . ASP B 1 230 ? 19.672 9.609 11.469 1 91.31 230 ASP B C 1
ATOM 4496 O O . ASP B 1 230 ? 19.141 10.555 12.047 1 91.31 230 ASP B O 1
ATOM 4500 N N . TRP B 1 231 ? 18.953 8.547 11.141 1 88.81 231 TRP B N 1
ATOM 4501 C CA . TRP B 1 231 ? 17.516 8.398 11.312 1 88.81 231 TRP B CA 1
ATOM 4502 C C . TRP B 1 231 ? 17.156 8.297 12.789 1 88.81 231 TRP B C 1
ATOM 4504 O O . TRP B 1 231 ? 16.078 8.758 13.203 1 88.81 231 TRP B O 1
ATOM 4514 N N . GLU B 1 232 ? 17.938 7.77 13.547 1 84.12 232 GLU B N 1
ATOM 4515 C CA . GLU B 1 232 ? 17.625 7.5 14.953 1 84.12 232 GLU B CA 1
ATOM 4516 C C . GLU B 1 232 ? 17.469 8.797 15.742 1 84.12 232 GLU B C 1
ATOM 4518 O O . GLU B 1 232 ? 16.516 8.945 16.516 1 84.12 232 GLU B O 1
ATOM 4523 N N . SER B 1 233 ? 18.312 9.766 15.461 1 88.94 233 SER B N 1
ATOM 4524 C CA . SER B 1 233 ? 18.328 10.984 16.266 1 88.94 233 SER B CA 1
ATOM 4525 C C . SER B 1 233 ? 17.594 12.117 15.555 1 88.94 233 SER B C 1
ATOM 4527 O O . SER B 1 233 ? 17.234 13.117 16.188 1 88.94 233 SER B O 1
ATOM 4529 N N . PHE B 1 234 ? 17.359 11.938 14.211 1 92 234 PHE B N 1
ATOM 4530 C CA . PHE B 1 234 ? 16.875 13.094 13.469 1 92 234 PHE B CA 1
ATOM 4531 C C . PHE B 1 234 ? 15.727 12.703 12.539 1 92 234 PHE B C 1
ATOM 4533 O O . PHE B 1 234 ? 15.648 13.18 11.406 1 92 234 PHE B O 1
ATOM 4540 N N . GLU B 1 235 ? 14.859 11.844 12.922 1 89.12 235 GLU B N 1
ATOM 4541 C CA . GLU B 1 235 ? 13.797 11.305 12.07 1 89.12 235 GLU B CA 1
ATOM 4542 C C . GLU B 1 235 ? 12.844 12.406 11.617 1 89.12 235 GLU B C 1
ATOM 4544 O O . GLU B 1 235 ? 12.523 12.5 10.43 1 89.12 235 GLU B O 1
ATOM 4549 N N . VAL B 1 236 ? 12.438 13.242 12.516 1 88.5 236 VAL B N 1
ATOM 4550 C CA . VAL B 1 236 ? 11.383 14.219 12.25 1 88.5 236 VAL B CA 1
ATOM 4551 C C . VAL B 1 236 ? 11.883 15.258 11.25 1 88.5 236 VAL B C 1
ATOM 4553 O O . VAL B 1 236 ? 11.211 15.539 10.25 1 88.5 236 VAL B O 1
ATOM 4556 N N . CYS B 1 237 ? 13.016 15.805 11.531 1 92.44 237 CYS B N 1
ATOM 4557 C CA . CYS B 1 237 ? 13.531 16.828 10.625 1 92.44 237 CYS B CA 1
ATOM 4558 C C . CYS B 1 237 ? 13.961 16.203 9.297 1 92.44 237 CYS B C 1
ATOM 4560 O O . CYS B 1 237 ? 13.852 16.828 8.25 1 92.44 237 CYS B O 1
ATOM 4562 N N . LYS B 1 238 ? 14.406 14.984 9.281 1 93.19 238 LYS B N 1
ATOM 4563 C CA . LYS B 1 238 ? 14.766 14.289 8.047 1 93.19 238 LYS B CA 1
ATOM 4564 C C . LYS B 1 238 ? 13.555 14.133 7.133 1 93.19 238 LYS B C 1
ATOM 4566 O O . LYS B 1 238 ? 13.656 14.328 5.922 1 93.19 238 LYS B O 1
ATOM 4571 N N . ILE B 1 239 ? 12.477 13.758 7.723 1 92.31 239 ILE B N 1
ATOM 4572 C CA . ILE B 1 239 ? 11.25 13.602 6.949 1 92.31 239 ILE B CA 1
ATOM 4573 C C . ILE B 1 239 ? 10.891 14.938 6.289 1 92.31 239 ILE B C 1
ATOM 4575 O O . ILE B 1 239 ? 10.531 14.969 5.109 1 92.31 239 ILE B O 1
ATOM 4579 N N . MET B 1 240 ? 11.031 15.984 7.062 1 92.69 240 MET B N 1
ATOM 4580 C CA . MET B 1 240 ? 10.758 17.312 6.516 1 92.69 240 MET B CA 1
ATOM 4581 C C . MET B 1 240 ? 11.75 17.656 5.41 1 92.69 240 MET B C 1
ATOM 4583 O O . MET B 1 240 ? 11.367 18.188 4.371 1 92.69 240 MET B O 1
ATOM 4587 N N . ALA B 1 241 ? 13.008 17.375 5.648 1 95.81 241 ALA B N 1
ATOM 4588 C CA . ALA B 1 241 ? 14.039 17.625 4.645 1 95.81 241 ALA B CA 1
ATOM 4589 C C . ALA B 1 241 ? 13.742 16.875 3.352 1 95.81 241 ALA B C 1
ATOM 4591 O O . ALA B 1 241 ? 13.844 17.453 2.262 1 95.81 241 ALA B O 1
ATOM 4592 N N . ILE B 1 242 ? 13.344 15.641 3.484 1 96.31 242 ILE B N 1
ATOM 4593 C CA . ILE B 1 242 ? 13.008 14.805 2.338 1 96.31 242 ILE B CA 1
ATOM 4594 C C . ILE B 1 242 ? 11.828 15.406 1.587 1 96.31 242 ILE B C 1
ATOM 4596 O O . ILE B 1 242 ? 11.82 15.453 0.355 1 96.31 242 ILE B O 1
ATOM 4600 N N . SER B 1 243 ? 10.859 15.867 2.318 1 93.94 243 SER B N 1
ATOM 4601 C CA . SER B 1 243 ? 9.711 16.531 1.701 1 93.94 243 SER B CA 1
ATOM 4602 C C . SER B 1 243 ? 10.141 17.734 0.892 1 93.94 243 SER B C 1
ATOM 4604 O O . SER B 1 243 ? 9.656 17.953 -0.221 1 93.94 243 SER B O 1
ATOM 4606 N N . ILE B 1 244 ? 11.039 18.5 1.424 1 94.38 244 ILE B N 1
ATOM 4607 C CA . ILE B 1 244 ? 11.539 19.703 0.757 1 94.38 244 ILE B CA 1
ATOM 4608 C C . ILE B 1 244 ? 12.312 19.297 -0.5 1 94.38 244 ILE B C 1
ATOM 4610 O O . ILE B 1 244 ? 12.164 19.938 -1.55 1 94.38 244 ILE B O 1
ATOM 4614 N N . ILE B 1 245 ? 13.102 18.281 -0.421 1 96.38 245 ILE B N 1
ATOM 4615 C CA . ILE B 1 245 ? 13.836 17.797 -1.586 1 96.38 245 ILE B CA 1
ATOM 4616 C C . ILE B 1 245 ? 12.844 17.359 -2.67 1 96.38 245 ILE B C 1
ATOM 4618 O O . ILE B 1 245 ? 13.086 17.594 -3.859 1 96.38 245 ILE B O 1
ATOM 4622 N N . GLY B 1 246 ? 11.758 16.75 -2.248 1 95.62 246 GLY B N 1
ATOM 4623 C CA . GLY B 1 246 ? 10.727 16.391 -3.209 1 95.62 246 GLY B CA 1
ATOM 4624 C C . GLY B 1 246 ? 10.141 17.594 -3.93 1 95.62 246 GLY B C 1
ATOM 4625 O O . GLY B 1 246 ? 9.75 17.5 -5.094 1 95.62 246 GLY B O 1
ATOM 4626 N N . ILE B 1 247 ? 10.141 18.734 -3.262 1 93.56 247 ILE B N 1
ATOM 4627 C CA . ILE B 1 247 ? 9.5 19.938 -3.789 1 93.56 247 ILE B CA 1
ATOM 4628 C C . ILE B 1 247 ? 10.516 20.75 -4.59 1 93.56 247 ILE B C 1
ATOM 4630 O O . ILE B 1 247 ? 10.203 21.234 -5.68 1 93.56 247 ILE B O 1
ATOM 4634 N N . GLN B 1 248 ? 11.742 20.859 -4.098 1 94.19 248 GLN B N 1
ATOM 4635 C CA . GLN B 1 248 ? 12.695 21.797 -4.676 1 94.19 248 GLN B CA 1
ATOM 4636 C C . GLN B 1 248 ? 13.812 21.062 -5.41 1 94.19 248 GLN B C 1
ATOM 4638 O O . GLN B 1 248 ? 14.578 21.688 -6.156 1 94.19 248 GLN B O 1
ATOM 4643 N N . GLY B 1 249 ? 13.922 19.75 -5.203 1 95 249 GLY B N 1
ATOM 4644 C CA . GLY B 1 249 ? 15.031 19 -5.754 1 95 249 GLY B CA 1
ATOM 4645 C C . GLY B 1 249 ? 14.867 18.672 -7.223 1 95 249 GLY B C 1
ATOM 4646 O O . GLY B 1 249 ? 13.93 19.156 -7.871 1 95 249 GLY B O 1
ATOM 4647 N N . ASN B 1 250 ? 15.867 17.953 -7.742 1 94.62 250 ASN B N 1
ATOM 4648 C CA . ASN B 1 250 ? 15.883 17.562 -9.148 1 94.62 250 ASN B CA 1
ATOM 4649 C C . ASN B 1 250 ? 16.453 16.156 -9.336 1 94.62 250 ASN B C 1
ATOM 4651 O O . ASN B 1 250 ? 16.594 15.414 -8.367 1 94.62 250 ASN B O 1
ATOM 4655 N N . LYS B 1 251 ? 16.688 15.828 -10.57 1 93.56 251 LYS B N 1
ATOM 4656 C CA . LYS B 1 251 ? 17.062 14.469 -10.953 1 93.56 251 LYS B CA 1
ATOM 4657 C C . LYS B 1 251 ? 18.344 14.031 -10.258 1 93.56 251 LYS B C 1
ATOM 4659 O O . LYS B 1 251 ? 18.562 12.844 -10.023 1 93.56 251 LYS B O 1
ATOM 4664 N N . LYS B 1 252 ? 19.219 14.945 -9.977 1 94.56 252 LYS B N 1
ATOM 4665 C CA . LYS B 1 252 ? 20.484 14.617 -9.336 1 94.56 252 LYS B CA 1
ATOM 4666 C C . LYS B 1 252 ? 20.266 14.07 -7.926 1 94.56 252 LYS B C 1
ATOM 4668 O O . LYS B 1 252 ? 21.172 13.453 -7.352 1 94.56 252 LYS B O 1
ATOM 4673 N N . ASP B 1 253 ? 19.125 14.305 -7.324 1 96.12 253 ASP B N 1
ATOM 4674 C CA . ASP B 1 253 ? 18.828 13.883 -5.961 1 96.12 253 ASP B CA 1
ATOM 4675 C C . ASP B 1 253 ? 18.297 12.445 -5.934 1 96.12 253 ASP B C 1
ATOM 4677 O O . ASP B 1 253 ? 18.25 11.812 -4.875 1 96.12 253 ASP B O 1
ATOM 4681 N N . LEU B 1 254 ? 17.906 11.859 -7.055 1 95.38 254 LEU B N 1
ATOM 4682 C CA . LEU B 1 254 ? 17.172 10.602 -7.137 1 95.38 254 LEU B CA 1
ATOM 4683 C C . LEU B 1 254 ? 18.016 9.438 -6.609 1 95.38 254 LEU B C 1
ATOM 4685 O O . LEU B 1 254 ? 17.531 8.648 -5.793 1 95.38 254 LEU B O 1
ATOM 4689 N N . PRO B 1 255 ? 19.281 9.328 -7.004 1 92.56 255 PRO B N 1
ATOM 4690 C CA . PRO B 1 255 ? 20.062 8.211 -6.484 1 92.56 255 PRO B CA 1
ATOM 4691 C C . PRO B 1 255 ? 20.203 8.242 -4.965 1 92.56 255 PRO B C 1
ATOM 4693 O O . PRO B 1 255 ? 20.125 7.195 -4.312 1 92.56 255 PRO B O 1
ATOM 4696 N N . LEU B 1 256 ? 20.375 9.406 -4.441 1 94.5 256 LEU B N 1
ATOM 4697 C CA . LEU B 1 256 ? 20.531 9.531 -2.998 1 94.5 256 LEU B CA 1
ATOM 4698 C C . LEU B 1 256 ? 19.234 9.203 -2.275 1 94.5 256 LEU B C 1
ATOM 4700 O O . LEU B 1 256 ? 19.25 8.578 -1.213 1 94.5 256 LEU B O 1
ATOM 4704 N N . LEU B 1 257 ? 18.156 9.656 -2.807 1 96.19 257 LEU B N 1
ATOM 4705 C CA . LEU B 1 257 ? 16.859 9.344 -2.23 1 96.19 257 LEU B CA 1
ATOM 4706 C C . LEU B 1 257 ? 16.594 7.844 -2.262 1 96.19 257 LEU B C 1
ATOM 4708 O O . LEU B 1 257 ? 16.078 7.281 -1.299 1 96.19 257 LEU B O 1
ATOM 4712 N N . PHE B 1 258 ? 16.984 7.273 -3.34 1 92.88 258 PHE B N 1
ATOM 4713 C CA . PHE B 1 258 ? 16.797 5.836 -3.484 1 92.88 258 PHE B CA 1
ATOM 4714 C C . PHE B 1 258 ? 17.625 5.078 -2.455 1 92.88 258 PHE B C 1
ATOM 4716 O O . PHE B 1 258 ? 17.156 4.102 -1.868 1 92.88 258 PHE B O 1
ATOM 4723 N N . GLU B 1 259 ? 18.797 5.52 -2.271 1 90.69 259 GLU B N 1
ATOM 4724 C CA . GLU B 1 259 ? 19.641 4.918 -1.242 1 90.69 259 GLU B CA 1
ATOM 4725 C C . GLU B 1 259 ? 19.047 5.113 0.147 1 90.69 259 GLU B C 1
ATOM 4727 O O . GLU B 1 259 ? 19.047 4.191 0.965 1 90.69 259 GLU B O 1
ATOM 4732 N N . GLU B 1 260 ? 18.547 6.305 0.401 1 93.19 260 GLU B N 1
ATOM 4733 C CA . GLU B 1 260 ? 17.938 6.625 1.689 1 93.19 260 GLU B CA 1
ATOM 4734 C C . GLU B 1 260 ? 16.75 5.715 1.986 1 93.19 260 GLU B C 1
ATOM 4736 O O . GLU B 1 260 ? 16.484 5.387 3.145 1 93.19 260 GLU B O 1
ATOM 4741 N N . TYR B 1 261 ? 16.047 5.266 0.968 1 92.75 261 TYR B N 1
ATOM 4742 C CA . TYR B 1 261 ? 14.914 4.352 1.092 1 92.75 261 TYR B CA 1
ATOM 4743 C C . TYR B 1 261 ? 15.328 3.066 1.801 1 92.75 261 TYR B C 1
ATOM 4745 O O . TYR B 1 261 ? 14.602 2.559 2.656 1 92.75 261 TYR B O 1
ATOM 4753 N N . PHE B 1 262 ? 16.469 2.572 1.513 1 89 262 PHE B N 1
ATOM 4754 C CA . PHE B 1 262 ? 16.922 1.318 2.096 1 89 262 PHE B CA 1
ATOM 4755 C C . PHE B 1 262 ? 17.656 1.569 3.408 1 89 262 PHE B C 1
ATOM 4757 O O . PHE B 1 262 ? 17.609 0.739 4.32 1 89 262 PHE B O 1
ATOM 4764 N N . ILE B 1 263 ? 18.281 2.723 3.549 1 89.12 263 ILE B N 1
ATOM 4765 C CA . ILE B 1 263 ? 18.938 3.074 4.801 1 89.12 263 ILE B CA 1
ATOM 4766 C C . ILE B 1 263 ? 17.891 3.221 5.906 1 89.12 263 ILE B C 1
ATOM 4768 O O . ILE B 1 263 ? 18.109 2.766 7.035 1 89.12 263 ILE B O 1
ATOM 4772 N N . ALA B 1 264 ? 16.812 3.883 5.582 1 87.38 264 ALA B N 1
ATOM 4773 C CA . ALA B 1 264 ? 15.719 4.039 6.543 1 87.38 264 ALA B CA 1
ATOM 4774 C C . ALA B 1 264 ? 15.227 2.684 7.043 1 87.38 264 ALA B C 1
ATOM 4776 O O . ALA B 1 264 ? 14.977 2.51 8.234 1 87.38 264 ALA B O 1
ATOM 4777 N N . GLU B 1 265 ? 15.156 1.767 6.172 1 81.94 265 GLU B N 1
ATOM 4778 C CA . GLU B 1 265 ? 14.703 0.422 6.516 1 81.94 265 GLU B CA 1
ATOM 4779 C C . GLU B 1 265 ? 15.68 -0.261 7.473 1 81.94 265 GLU B C 1
ATOM 4781 O O . GLU B 1 265 ? 15.266 -0.877 8.453 1 81.94 265 GLU B O 1
ATOM 4786 N N . GLU B 1 266 ? 16.906 -0.198 7.266 1 78.75 266 GLU B N 1
ATOM 4787 C CA . GLU B 1 266 ? 17.938 -0.87 8.047 1 78.75 266 GLU B CA 1
ATOM 4788 C C . GLU B 1 266 ? 18.062 -0.267 9.438 1 78.75 266 GLU B C 1
ATOM 4790 O O . GLU B 1 266 ? 18.125 -0.995 10.438 1 78.75 266 GLU B O 1
ATOM 4795 N N . ARG B 1 267 ? 18.062 0.918 9.531 1 73.12 267 ARG B N 1
ATOM 4796 C CA . ARG B 1 267 ? 18.328 1.617 10.789 1 73.12 267 ARG B CA 1
ATOM 4797 C C . ARG B 1 267 ? 17.125 1.532 11.719 1 73.12 267 ARG B C 1
ATOM 4799 O O . ARG B 1 267 ? 17.281 1.292 12.922 1 73.12 267 ARG B O 1
ATOM 4806 N N . LEU B 1 268 ? 16.047 1.62 11.117 1 63.94 268 LEU B N 1
ATOM 4807 C CA . LEU B 1 268 ? 14.852 1.641 11.945 1 63.94 268 LEU B CA 1
ATOM 4808 C C . LEU B 1 268 ? 14.469 0.231 12.391 1 63.94 268 LEU B C 1
ATOM 4810 O O . LEU B 1 268 ? 13.859 0.05 13.445 1 63.94 268 LEU B O 1
ATOM 4814 N N . SER B 1 269 ? 14.922 -0.743 11.633 1 64.25 269 SER B N 1
ATOM 4815 C CA . SER B 1 269 ? 14.672 -2.133 11.992 1 64.25 269 SER B CA 1
ATOM 4816 C C . SER B 1 269 ? 15.57 -2.578 13.141 1 64.25 269 SER B C 1
ATOM 4818 O O . SER B 1 269 ? 15.188 -3.42 13.953 1 64.25 269 SER B O 1
ATOM 4820 N N . LYS B 1 270 ? 16.75 -2.092 13.188 1 62.41 270 LYS B N 1
ATOM 4821 C CA . LYS B 1 270 ? 17.734 -2.479 14.195 1 62.41 270 LYS B CA 1
ATOM 4822 C C . LYS B 1 270 ? 17.328 -1.971 15.578 1 62.41 270 LYS B C 1
ATOM 4824 O O . LYS B 1 270 ? 17.734 -2.531 16.594 1 62.41 270 LYS B O 1
ATOM 4829 N N . GLN B 1 271 ? 16.672 -0.893 15.602 1 52.69 271 GLN B N 1
ATOM 4830 C CA . GLN B 1 271 ? 16.328 -0.317 16.891 1 52.69 271 GLN B CA 1
ATOM 4831 C C . GLN B 1 271 ? 15.086 -0.997 17.484 1 52.69 271 GLN B C 1
ATOM 4833 O O . GLN B 1 271 ? 14.461 -0.464 18.406 1 52.69 271 GLN B O 1
ATOM 4838 N N . ASN B 1 272 ? 14.891 -2.219 17.234 1 49.34 272 ASN B N 1
ATOM 4839 C CA . ASN B 1 272 ? 13.711 -2.902 17.75 1 49.34 272 ASN B CA 1
ATOM 4840 C C . ASN B 1 272 ? 12.438 -2.125 17.453 1 49.34 272 ASN B C 1
ATOM 4842 O O . ASN B 1 272 ? 11.484 -2.162 18.219 1 49.34 272 ASN B O 1
ATOM 4846 N N . VAL B 1 273 ? 12.703 -1.125 16.641 1 46.91 273 VAL B N 1
ATOM 4847 C CA . VAL B 1 273 ? 11.516 -0.359 16.266 1 46.91 273 VAL B CA 1
ATOM 4848 C C . VAL B 1 273 ? 10.617 -1.2 15.367 1 46.91 273 VAL B C 1
ATOM 4850 O O . VAL B 1 273 ? 11.102 -1.972 14.539 1 46.91 273 VAL B O 1
ATOM 4853 N N . CYS B 1 274 ? 9.414 -1.26 15.734 1 51.47 274 CYS B N 1
ATOM 4854 C CA . CYS B 1 274 ? 8.367 -2.01 15.047 1 51.47 274 CYS B CA 1
ATOM 4855 C C . CYS B 1 274 ? 8.406 -1.757 13.547 1 51.47 274 CYS B C 1
ATOM 4857 O O . CYS B 1 274 ? 8.742 -0.656 13.109 1 51.47 274 CYS B O 1
ATOM 4859 N N . TYR B 1 275 ? 8.633 -2.723 12.742 1 51.12 275 TYR B N 1
ATOM 4860 C CA . TYR B 1 275 ? 8.578 -2.654 11.281 1 51.12 275 TYR B CA 1
ATOM 4861 C C . TYR B 1 275 ? 7.633 -1.555 10.82 1 51.12 275 TYR B C 1
ATOM 4863 O O . TYR B 1 275 ? 7.906 -0.866 9.836 1 51.12 275 TYR B O 1
ATOM 4871 N N . GLY B 1 276 ? 6.699 -1.271 11.562 1 56.53 276 GLY B N 1
ATOM 4872 C CA . GLY B 1 276 ? 5.715 -0.257 11.227 1 56.53 276 GLY B CA 1
ATOM 4873 C C . GLY B 1 276 ? 6.289 1.146 11.18 1 56.53 276 GLY B C 1
ATOM 4874 O O . GLY B 1 276 ? 5.82 1.993 10.422 1 56.53 276 GLY B O 1
ATOM 4875 N N . SER B 1 277 ? 7.375 1.288 11.812 1 67.69 277 SER B N 1
ATOM 4876 C CA . SER B 1 277 ? 7.965 2.617 11.93 1 67.69 277 SER B CA 1
ATOM 4877 C C . SER B 1 277 ? 8.703 3.008 10.648 1 67.69 277 SER B C 1
ATOM 4879 O O . SER B 1 277 ? 8.953 4.191 10.406 1 67.69 277 SER B O 1
ATOM 4881 N N . ILE B 1 278 ? 8.898 2.053 9.82 1 87.44 278 ILE B N 1
ATOM 4882 C CA . ILE B 1 278 ? 9.727 2.295 8.641 1 87.44 278 ILE B CA 1
ATOM 4883 C C . ILE B 1 278 ? 8.828 2.643 7.449 1 87.44 278 ILE B C 1
ATOM 4885 O O . ILE B 1 278 ? 9.297 3.234 6.473 1 87.44 278 ILE B O 1
ATOM 4889 N N . LEU B 1 279 ? 7.59 2.283 7.5 1 91.81 279 LEU B N 1
ATOM 4890 C CA . LEU B 1 279 ? 6.711 2.348 6.34 1 91.81 279 LEU B CA 1
ATOM 4891 C C . LEU B 1 279 ? 6.395 3.793 5.977 1 91.81 279 LEU B C 1
ATOM 4893 O O . LEU B 1 279 ? 6.465 4.176 4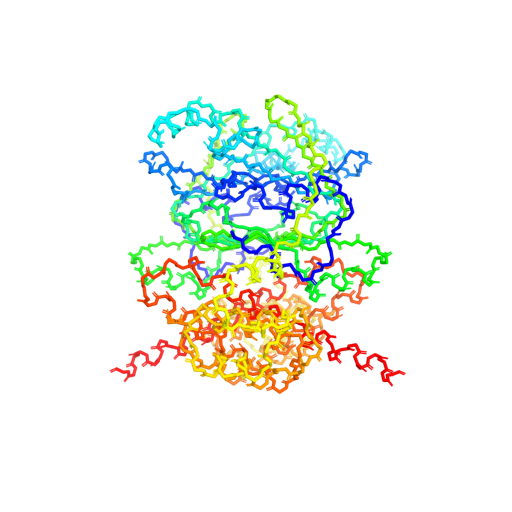.805 1 91.81 279 LEU B O 1
ATOM 4897 N N . LEU B 1 280 ? 6.152 4.621 6.973 1 92.31 280 LEU B N 1
ATOM 4898 C CA . LEU B 1 280 ? 5.797 6.012 6.699 1 92.31 280 LEU B CA 1
ATOM 4899 C C . LEU B 1 280 ? 7 6.785 6.168 1 92.31 280 LEU B C 1
ATOM 4901 O O . LEU B 1 280 ? 6.898 7.473 5.152 1 92.31 280 LEU B O 1
ATOM 4905 N N . PRO B 1 281 ? 8.203 6.66 6.82 1 92 281 PRO B N 1
ATOM 4906 C CA . PRO B 1 281 ? 9.383 7.312 6.254 1 92 281 PRO B CA 1
ATOM 4907 C C . PRO B 1 281 ? 9.664 6.879 4.816 1 92 281 PRO B C 1
ATOM 4909 O O . PRO B 1 281 ? 9.977 7.719 3.969 1 92 281 PRO B O 1
ATOM 4912 N N . LYS B 1 282 ? 9.508 5.633 4.508 1 93.38 282 LYS B N 1
ATOM 4913 C CA . LYS B 1 282 ? 9.719 5.125 3.158 1 93.38 282 LYS B CA 1
ATOM 4914 C C . LYS B 1 282 ? 8.727 5.738 2.176 1 93.38 282 LYS B C 1
ATOM 4916 O O . LYS B 1 282 ? 9.086 6.059 1.041 1 93.38 282 LYS B O 1
ATOM 4921 N N . ARG B 1 283 ? 7.527 5.883 2.613 1 95.69 283 ARG B N 1
ATOM 4922 C CA . ARG B 1 283 ? 6.512 6.5 1.769 1 95.69 283 ARG B CA 1
ATOM 4923 C C . ARG B 1 283 ? 6.863 7.953 1.465 1 95.69 283 ARG B C 1
ATOM 4925 O O . ARG B 1 283 ? 6.672 8.422 0.341 1 95.69 283 ARG B O 1
ATOM 4932 N N . HIS B 1 284 ? 7.406 8.695 2.467 1 94.19 284 HIS B N 1
ATOM 4933 C CA . HIS B 1 284 ? 7.832 10.07 2.256 1 94.19 284 HIS B CA 1
ATOM 4934 C C . HIS B 1 284 ? 8.961 10.148 1.232 1 94.19 284 HIS B C 1
ATOM 4936 O O . HIS B 1 284 ? 8.992 11.062 0.405 1 94.19 284 HIS B O 1
ATOM 4942 N N . ILE B 1 285 ? 9.844 9.211 1.336 1 95.56 285 ILE B N 1
ATOM 4943 C CA . ILE B 1 285 ? 10.945 9.172 0.384 1 95.56 285 ILE B CA 1
ATOM 4944 C C . ILE B 1 285 ? 10.406 8.922 -1.022 1 95.56 285 ILE B C 1
ATOM 4946 O O . ILE B 1 285 ? 10.789 9.609 -1.972 1 95.56 285 ILE B O 1
ATOM 4950 N N . MET B 1 286 ? 9.484 7.98 -1.138 1 95.94 286 MET B N 1
ATOM 4951 C CA . MET B 1 286 ? 8.891 7.684 -2.438 1 95.94 286 MET B CA 1
ATOM 4952 C C . MET B 1 286 ? 8.109 8.883 -2.963 1 95.94 286 MET B C 1
ATOM 4954 O O . MET B 1 286 ? 8.109 9.156 -4.164 1 95.94 286 MET B O 1
ATOM 4958 N N . ASP B 1 287 ? 7.461 9.562 -2.09 1 96.31 287 ASP B N 1
ATOM 4959 C CA . ASP B 1 287 ? 6.77 10.781 -2.492 1 96.31 287 ASP B CA 1
ATOM 4960 C C . ASP B 1 287 ? 7.734 11.781 -3.125 1 96.31 287 ASP B C 1
ATOM 4962 O O . ASP B 1 287 ? 7.422 12.398 -4.145 1 96.31 287 ASP B O 1
ATOM 4966 N N . ALA B 1 288 ? 8.875 11.977 -2.471 1 96.88 288 ALA B N 1
ATOM 4967 C CA . ALA B 1 288 ? 9.875 12.914 -2.977 1 96.88 288 ALA B CA 1
ATOM 4968 C C . ALA B 1 288 ? 10.367 12.484 -4.355 1 96.88 288 ALA B C 1
ATOM 4970 O O . ALA B 1 288 ? 10.453 13.312 -5.273 1 96.88 288 ALA B O 1
ATOM 4971 N N . ILE B 1 289 ? 10.625 11.211 -4.469 1 96.69 289 ILE B N 1
ATOM 4972 C CA . ILE B 1 289 ? 11.102 10.656 -5.734 1 96.69 289 ILE B CA 1
ATOM 4973 C C . ILE B 1 289 ? 10.047 10.875 -6.82 1 96.69 289 ILE B C 1
ATOM 4975 O O . ILE B 1 289 ? 10.359 11.344 -7.914 1 96.69 289 ILE B O 1
ATOM 4979 N N . GLU B 1 290 ? 8.836 10.555 -6.551 1 94.56 290 GLU B N 1
ATOM 4980 C CA . GLU B 1 290 ? 7.738 10.656 -7.508 1 94.56 290 GLU B CA 1
ATOM 4981 C C . GLU B 1 290 ? 7.504 12.109 -7.918 1 94.56 290 GLU B C 1
ATOM 4983 O O . GLU B 1 290 ? 7.223 12.391 -9.086 1 94.56 290 GLU B O 1
ATOM 4988 N N . LYS B 1 291 ? 7.633 13.008 -6.973 1 95.38 291 LYS B N 1
ATOM 4989 C CA . LYS B 1 291 ? 7.473 14.43 -7.273 1 95.38 291 LYS B CA 1
ATOM 4990 C C . LYS B 1 291 ? 8.555 14.906 -8.234 1 95.38 291 LYS B C 1
ATOM 4992 O O . LYS B 1 291 ? 8.266 15.633 -9.195 1 95.38 291 LYS B O 1
ATOM 4997 N N . ILE B 1 292 ? 9.758 14.578 -7.957 1 95.75 292 ILE B N 1
ATOM 4998 C CA . ILE B 1 292 ? 10.867 14.969 -8.82 1 95.75 292 ILE B CA 1
ATOM 4999 C C . ILE B 1 292 ? 10.648 14.414 -10.227 1 95.75 292 ILE B C 1
ATOM 5001 O O . ILE B 1 292 ? 10.742 15.148 -11.211 1 95.75 292 ILE B O 1
ATOM 5005 N N . LYS B 1 293 ? 10.297 13.125 -10.297 1 93.56 293 LYS B N 1
ATOM 5006 C CA . LYS B 1 293 ? 10.078 12.484 -11.594 1 93.56 293 LYS B CA 1
ATOM 5007 C C . LYS B 1 293 ? 8.914 13.125 -12.336 1 93.56 293 LYS B C 1
ATOM 5009 O O . LYS B 1 293 ? 8.961 13.297 -13.555 1 93.56 293 LYS B O 1
ATOM 5014 N N . TYR B 1 294 ? 7.91 13.469 -11.625 1 92.06 294 TYR B N 1
ATOM 5015 C CA . TYR B 1 294 ? 6.742 14.117 -12.219 1 92.06 294 TYR B CA 1
ATOM 5016 C C . TYR B 1 294 ? 7.109 15.469 -12.812 1 92.06 294 TYR B C 1
ATOM 5018 O O . TYR B 1 294 ? 6.695 15.789 -13.93 1 92.06 294 TYR B O 1
ATOM 5026 N N . ARG B 1 295 ? 7.891 16.234 -12.148 1 91.69 295 ARG B N 1
ATOM 5027 C CA . ARG B 1 295 ? 8.289 17.547 -12.633 1 91.69 295 ARG B CA 1
ATOM 5028 C C . ARG B 1 295 ? 9.211 17.438 -13.844 1 91.69 295 ARG B C 1
ATOM 5030 O O . ARG B 1 295 ? 9.133 18.25 -14.766 1 91.69 295 ARG B O 1
ATOM 5037 N N . GLU B 1 296 ? 9.969 16.484 -13.805 1 87.44 296 GLU B N 1
ATOM 5038 C CA . GLU B 1 296 ? 10.867 16.266 -14.938 1 87.44 296 GLU B CA 1
ATOM 5039 C C . GLU B 1 296 ? 10.094 15.891 -16.188 1 87.44 296 GLU B C 1
ATOM 5041 O O . GLU B 1 296 ? 10.469 16.266 -17.297 1 87.44 296 GLU B O 1
ATOM 5046 N N . SER B 1 297 ? 9.117 15.117 -16.047 1 80.38 297 SER B N 1
ATOM 5047 C CA . SER B 1 297 ? 8.297 14.688 -17.172 1 80.38 297 SER B CA 1
ATOM 5048 C C . SER B 1 297 ? 7.469 15.852 -17.734 1 80.38 297 SER B C 1
ATOM 5050 O O . SER B 1 297 ? 7.254 15.945 -18.938 1 80.38 297 SER B O 1
ATOM 5052 N N . GLU B 1 298 ? 7.016 16.688 -16.938 1 69.44 298 GLU B N 1
ATOM 5053 C CA . GLU B 1 298 ? 6.234 17.844 -17.359 1 69.44 298 GLU B CA 1
ATOM 5054 C C . GLU B 1 298 ? 7.109 18.875 -18.078 1 69.44 298 GLU B C 1
ATOM 5056 O O . GLU B 1 298 ? 6.664 19.516 -19.031 1 69.44 298 GLU B O 1
ATOM 5061 N N . ASP B 1 299 ? 8.242 18.969 -17.5 1 56.94 299 ASP B N 1
ATOM 5062 C CA . ASP B 1 299 ? 9.188 19.875 -18.156 1 56.94 299 ASP B CA 1
ATOM 5063 C C . ASP B 1 299 ? 9.516 19.406 -19.562 1 56.94 299 ASP B C 1
ATOM 5065 O O . ASP B 1 299 ? 9.68 20.234 -20.469 1 56.94 299 ASP B O 1
ATOM 5069 N N . TYR B 1 300 ? 9.445 18.172 -19.609 1 43.22 300 TYR B N 1
ATOM 5070 C CA . TYR B 1 300 ? 9.688 17.625 -20.938 1 43.22 300 TYR B CA 1
ATOM 5071 C C . TYR B 1 300 ? 8.516 17.906 -21.875 1 43.22 300 TYR B C 1
ATOM 5073 O O . TYR B 1 300 ? 8.719 18.188 -23.062 1 43.22 300 TYR B O 1
ATOM 5081 N N . ILE B 1 301 ? 7.332 17.875 -21.359 1 45.66 301 ILE B N 1
ATOM 5082 C CA . ILE B 1 301 ? 6.148 18.141 -22.172 1 45.66 301 ILE B CA 1
ATOM 5083 C C . ILE B 1 301 ? 6.121 19.609 -22.578 1 45.66 301 ILE B C 1
ATOM 5085 O O . ILE B 1 301 ? 5.703 19.938 -23.688 1 45.66 301 ILE B O 1
ATOM 5089 N N . LEU B 1 302 ? 6.605 20.422 -21.688 1 39.25 302 LEU B N 1
ATOM 5090 C CA . LEU B 1 302 ? 6.602 21.844 -22 1 39.25 302 LEU B CA 1
ATOM 5091 C C . LEU B 1 302 ? 7.656 22.172 -23.062 1 39.25 302 LEU B C 1
ATOM 5093 O O . LEU B 1 302 ? 7.543 23.172 -23.766 1 39.25 302 LEU B O 1
ATOM 5097 N N . ILE B 1 303 ? 8.586 21.391 -23.094 1 34.06 303 ILE B N 1
ATOM 5098 C CA . ILE B 1 303 ? 9.648 21.656 -24.047 1 34.06 303 ILE B CA 1
ATOM 5099 C C . ILE B 1 303 ? 9.281 21.031 -25.406 1 34.06 303 ILE B C 1
ATOM 5101 O O . ILE B 1 303 ? 9.773 21.484 -26.438 1 34.06 303 ILE B O 1
ATOM 5105 N N . LEU B 1 304 ? 8.477 20.078 -25.406 1 35 304 LEU B N 1
ATOM 5106 C CA . LEU B 1 304 ? 8.008 19.594 -26.703 1 35 304 LEU B CA 1
ATOM 5107 C C . LEU B 1 304 ? 6.879 20.453 -27.25 1 35 304 LEU B C 1
ATOM 5109 O O . LEU B 1 304 ? 6.777 20.672 -28.453 1 35 304 LEU B O 1
#

Sequence (608 aa):
MYNGENEIECPKDKYIKYYLWSDYFHDSKIKTVEFSNSKGKDNYCPDQVVLALESCIDVDMEWDKLKGTDIEKGTYVEKNKSKYIYKLYFSDCKYFNYEKSIIANDYINGRFKNTAILQKIIKSTNKLYCHFRISTDDGYLDIIFSKFKIKKLIGRIRIKDTEIKDYNINWLQKYDKGILLSENGELNDKKILEIMKNGDDVERYYALYYFMNYTNEIIIDYARDIMLLDWESFEVCKIMAISIIGIQGNKKDLPLLFEEYFIAEERLSKQNVCYGSILLPKRHIMDAIEKIKYRESEDYILILMYNGENEIECPKDKYIKYYLWSDYFHDSKIKTVEFSNSKGKDNYCPDQVVLALESCIDVDMEWDKLKGTDIEKGTYVEKNKSKYIYKLYFSDCKYFNYEKSIIANDYINGRFKNTAILQKIIKSTNKLYCHFRISTDDGYLDIIFSKFKIKKLIGRIRIKDTEIKDYNINWLQKYDKGILLSENGELNDKKILEIMKNGDDVERYYALYYFMNYTNEIIIDYARDIMLLDWESFEVCKIMAISIIGIQGNKKDLPLLFEEYFIAEERLSKQNVCYGSILLPKRHIMDAIEKIKYRESEDYILIL